Protein AF-0000000077994426 (afdb_homodimer)

Organism: Vombatus ursinus (NCBI:txid29139)

pLDDT: mean 86.27, std 20.19, range [24.89, 98.94]

Sequence (762 aa):
MRLWAPRELLVLLVLPSLGFLFFQQLYSPSQCPGVAEKSSPTHVLILSSWRSGSSFVGQLFSQHPDVFYLMEPAKHVWATLSSGSAGQLQMAVRDLIRSVFLCDMTVFDAYMAQGPRKQSSLFMWDTSRALCSPPVCHLFHREAIVPPADCRILCGKQPFTMVEEACKSYSHVVLKEVRFFNLMTLQPLLTDPSLNLHIIHLVRDPRAVFRSRQNTEQDLMQDSHIVMGNQRNKIKKEDQSYHLMQAICQSQQEIYKAAQLLPDSQRERYLLIRYEDLVQDPLTQTSKLYEFAGLPFPPHLQIWVHNITQGKGMGRSAFDTDSRNAQSVSQAWRWSLPHNQVVQLQKVCKDTMNLMGYLPVLSEKDQRNSSVNLLSTPEIPMRLWAPRELLVLLVLPSLGFLFFQQLYSPSQCPGVAEKSSPTHVLILSSWRSGSSFVGQLFSQHPDVFYLMEPAKHVWATLSSGSAGQLQMAVRDLIRSVFLCDMTVFDAYMAQGPRKQSSLFMWDTSRALCSPPVCHLFHREAIVPPADCRILCGKQPFTMVEEACKSYSHVVLKEVRFFNLMTLQPLLTDPSLNLHIIHLVRDPRAVFRSRQNTEQDLMQDSHIVMGNQRNKIKKEDQSYHLMQAICQSQQEIYKAAQLLPDSQRERYLLIRYEDLVQDPLTQTSKLYEFAGLPFPPHLQIWVHNITQGKGMGRSAFDTDSRNAQSVSQAWRWSLPHNQVVQLQKVCKDTMNLMGYLPVLSEKDQRNSSVNLLSTPEIP

Nearest PDB structures (foldseek):
  4ifb-assembly2_A  TM=5.827E-01  e=1.694E-04  Homo sapiens
  1efh-assembly1_A  TM=5.881E-01  e=1.953E-04  Homo sapiens
  4ifb-assembly3_B  TM=5.799E-01  e=1.862E-04  Homo sapiens
  3f3y-assembly2_D  TM=5.391E-01  e=7.944E-05  Homo sapiens
  3rnl-assembly1_A  TM=4.887E-01  e=2.851E-04  Alicyclobacillus acidocaldarius subsp. acidocaldarius DSM 446

Solvent-accessible surface area (backbone atoms only — not comparable to full-atom values): 42256 Å² total; per-residue (Å²): 138,84,84,80,80,83,72,84,71,70,71,79,69,66,74,69,63,68,64,55,59,63,51,54,65,69,53,47,79,66,71,66,72,66,80,67,71,77,72,78,51,40,30,36,38,40,37,31,47,81,67,33,57,54,67,51,57,44,43,66,45,13,63,36,74,51,26,26,34,44,53,33,71,52,53,38,50,49,68,63,45,55,88,38,35,50,64,49,41,41,52,37,40,45,38,45,52,52,30,50,71,68,39,37,64,71,61,46,63,39,43,44,79,82,73,93,54,39,41,57,72,41,62,64,37,45,63,12,40,38,55,37,7,59,85,48,18,80,87,37,60,60,81,50,84,70,56,40,71,58,29,50,73,74,33,46,77,37,54,34,72,40,52,33,56,37,42,69,72,32,56,25,40,36,38,33,39,52,75,69,61,49,48,74,72,47,45,66,51,63,70,29,87,91,45,48,54,31,38,39,38,45,39,49,61,66,62,35,27,52,49,50,42,70,77,38,44,77,84,40,44,68,60,51,46,22,66,44,40,79,53,50,82,76,45,56,78,87,48,43,64,55,53,50,47,29,54,51,32,50,23,55,41,50,26,51,55,51,48,69,67,41,58,68,84,57,32,73,34,50,42,80,45,47,42,65,58,32,49,73,39,47,68,64,43,49,50,52,52,28,54,75,69,72,41,84,82,54,66,71,55,53,51,49,54,54,50,41,47,68,25,90,38,79,62,86,46,100,79,51,75,58,32,16,38,44,52,56,61,62,50,43,34,41,74,70,50,57,60,69,57,51,54,52,49,49,62,59,28,38,68,34,29,60,76,72,32,44,51,82,70,90,44,63,68,53,42,61,34,83,85,58,78,48,63,52,77,84,69,72,131,136,84,81,78,77,87,65,78,74,71,70,72,73,67,66,67,61,62,59,54,56,58,53,52,62,70,54,47,77,68,70,67,74,68,77,66,70,77,72,79,52,40,31,37,37,41,39,32,47,80,68,33,56,54,68,50,56,45,43,66,45,12,61,36,73,51,27,24,34,46,54,34,71,52,53,38,50,50,68,63,45,54,88,38,35,51,64,50,42,40,53,36,40,44,37,48,51,53,30,49,72,68,39,39,62,70,59,46,64,40,42,46,79,82,74,91,52,39,41,58,74,41,61,64,36,44,64,10,38,39,55,36,8,59,84,50,16,79,87,37,60,60,82,50,83,70,56,40,72,58,27,49,73,75,32,47,78,37,53,36,70,41,51,34,57,36,42,68,72,32,55,25,40,37,39,32,40,52,74,69,60,50,47,75,72,48,46,64,52,63,69,30,86,91,44,49,54,30,38,39,38,46,40,48,60,64,64,35,28,51,51,51,40,68,75,39,45,78,84,40,43,67,61,51,47,22,67,44,40,81,52,50,81,76,44,55,78,89,48,43,64,55,53,51,46,28,54,52,32,49,23,55,41,51,27,52,55,50,46,69,67,41,56,68,82,56,31,72,34,51,44,80,45,48,40,65,58,32,51,72,37,47,68,63,42,49,49,50,51,28,54,75,70,73,41,82,81,53,68,71,56,54,52,49,53,55,51,39,47,68,26,92,36,79,63,84,47,100,78,49,79,55,34,15,37,44,54,58,61,63,50,43,33,43,74,68,50,56,59,68,58,51,54,52,48,49,63,59,28,36,68,35,30,59,74,72,33,43,52,82,70,88,43,62,68,54,41,60,34,84,84,56,80,50,63,53,77,84,70,72,128

Structure (mmCIF, N/CA/C/O backbone):
data_AF-0000000077994426-model_v1
#
loop_
_entity.id
_entity.type
_entity.pdbx_description
1 polymer Sulfotransferase
#
loop_
_atom_site.group_PDB
_atom_site.id
_atom_site.type_symbol
_atom_site.label_atom_id
_atom_site.label_alt_id
_atom_site.label_comp_id
_atom_site.label_asym_id
_atom_site.label_entity_id
_atom_site.label_seq_id
_atom_site.pdbx_PDB_ins_code
_atom_site.Cartn_x
_atom_site.Cartn_y
_atom_site.Cartn_z
_atom_site.occupancy
_atom_site.B_iso_or_equiv
_atom_site.auth_seq_id
_atom_site.auth_comp_id
_atom_site.auth_asym_id
_atom_site.auth_atom_id
_atom_site.pdbx_PDB_model_num
ATOM 1 N N . MET A 1 1 ? 79.438 -55.625 42.531 1 24.89 1 MET A N 1
ATOM 2 C CA . MET A 1 1 ? 78.25 -54.781 42.625 1 24.89 1 MET A CA 1
ATOM 3 C C . MET A 1 1 ? 78.562 -53.375 42.031 1 24.89 1 MET A C 1
ATOM 5 O O . MET A 1 1 ? 79.062 -52.5 42.719 1 24.89 1 MET A O 1
ATOM 9 N N . ARG A 1 2 ? 79 -53.281 40.719 1 26.38 2 ARG A N 1
ATOM 10 C CA . ARG A 1 2 ? 79.75 -52.25 39.969 1 26.38 2 ARG A CA 1
ATOM 11 C C . ARG A 1 2 ? 78.812 -51.062 39.656 1 26.38 2 ARG A C 1
ATOM 13 O O . ARG A 1 2 ? 77.75 -51.25 39.156 1 26.38 2 ARG A O 1
ATOM 20 N N . LEU A 1 3 ? 79 -49.844 40.312 1 26.89 3 LEU A N 1
ATOM 21 C CA . LEU A 1 3 ? 78.375 -48.531 40.469 1 26.89 3 LEU A CA 1
ATOM 22 C C . LEU A 1 3 ? 78.438 -47.719 39.188 1 26.89 3 LEU A C 1
ATOM 24 O O . LEU A 1 3 ? 79.562 -47.312 38.75 1 26.89 3 LEU A O 1
ATOM 28 N N . TRP A 1 4 ? 77.75 -48.125 38 1 26.5 4 TRP A N 1
ATOM 29 C CA . TRP A 1 4 ? 77.875 -47.562 36.656 1 26.5 4 TRP A CA 1
ATOM 30 C C . TRP A 1 4 ? 77.375 -46.094 36.656 1 26.5 4 TRP A C 1
ATOM 32 O O . TRP A 1 4 ? 76.375 -45.781 37.312 1 26.5 4 TRP A O 1
ATOM 42 N N . ALA A 1 5 ? 78.25 -45.031 36.406 1 30.83 5 ALA A N 1
ATOM 43 C CA . ALA A 1 5 ? 78.312 -43.594 36.438 1 30.83 5 ALA A CA 1
ATOM 44 C C . ALA A 1 5 ? 77.25 -42.969 35.469 1 30.83 5 ALA A C 1
ATOM 46 O O . ALA A 1 5 ? 77.125 -43.438 34.344 1 30.83 5 ALA A O 1
ATOM 47 N N . PRO A 1 6 ? 76.188 -42.031 35.938 1 29.69 6 PRO A N 1
ATOM 48 C CA . PRO A 1 6 ? 74.875 -41.5 35.438 1 29.69 6 PRO A CA 1
ATOM 49 C C . PRO A 1 6 ? 75.062 -40.438 34.344 1 29.69 6 PRO A C 1
ATOM 51 O O . PRO A 1 6 ? 74.188 -39.656 34.094 1 29.69 6 PRO A O 1
ATOM 54 N N . ARG A 1 7 ? 76.25 -40.406 33.656 1 28.27 7 ARG A N 1
ATOM 55 C CA . ARG A 1 7 ? 76.625 -39.188 32.906 1 28.27 7 ARG A CA 1
ATOM 56 C C . ARG A 1 7 ? 75.562 -38.875 31.844 1 28.27 7 ARG A C 1
ATOM 58 O O . ARG A 1 7 ? 75.5 -37.719 31.391 1 28.27 7 ARG A O 1
ATOM 65 N N . GLU A 1 8 ? 75.125 -39.844 31.109 1 30.45 8 GLU A N 1
ATOM 66 C CA . GLU A 1 8 ? 74.688 -39.656 29.734 1 30.45 8 GLU A CA 1
ATOM 67 C C . GLU A 1 8 ? 73.375 -38.844 29.672 1 30.45 8 GLU A C 1
ATOM 69 O O . GLU A 1 8 ? 72.75 -38.75 28.609 1 30.45 8 GLU A O 1
ATOM 74 N N . LEU A 1 9 ? 72.75 -38.312 30.812 1 28.12 9 LEU A N 1
ATOM 75 C CA . LEU A 1 9 ? 71.375 -37.906 30.75 1 28.12 9 LEU A CA 1
ATOM 76 C C . LEU A 1 9 ? 71.25 -36.531 30.094 1 28.12 9 LEU A C 1
ATOM 78 O O . LEU A 1 9 ? 70.125 -36 29.953 1 28.12 9 LEU A O 1
ATOM 82 N N . LEU A 1 10 ? 72.312 -35.781 29.844 1 28.94 10 LEU A N 1
ATOM 83 C CA . LEU A 1 10 ? 72.125 -34.344 29.734 1 28.94 10 LEU A CA 1
ATOM 84 C C . LEU A 1 10 ? 71.625 -33.969 28.359 1 28.94 10 LEU A C 1
ATOM 86 O O . LEU A 1 10 ? 71.125 -32.844 28.156 1 28.94 10 LEU A O 1
ATOM 90 N N . VAL A 1 11 ? 71.875 -34.688 27.344 1 30.53 11 VAL A N 1
ATOM 91 C CA . VAL A 1 11 ? 71.875 -34.062 26.016 1 30.53 11 VAL A CA 1
ATOM 92 C C . VAL A 1 11 ? 70.5 -33.688 25.594 1 30.53 11 VAL A C 1
ATOM 94 O O . VAL A 1 11 ? 70.312 -32.844 24.719 1 30.53 11 VAL A O 1
ATOM 97 N N . LEU A 1 12 ? 69.438 -34.406 26.031 1 30.41 12 LEU A N 1
ATOM 98 C CA . LEU A 1 12 ? 68.312 -34.438 25.141 1 30.41 12 LEU A CA 1
ATOM 99 C C . LEU A 1 12 ? 67.5 -33.125 25.25 1 30.41 12 LEU A C 1
ATOM 101 O O . LEU A 1 12 ? 66.438 -33 24.688 1 30.41 12 LEU A O 1
ATOM 105 N N . LEU A 1 13 ? 67.938 -32.156 26.078 1 31.05 13 LEU A N 1
ATOM 106 C CA . LEU A 1 13 ? 67 -31.109 26.422 1 31.05 13 LEU A CA 1
ATOM 107 C C . LEU A 1 13 ? 66.875 -30.078 25.312 1 31.05 13 LEU A C 1
ATOM 109 O O . LEU A 1 13 ? 66.062 -29.172 25.375 1 31.05 13 LEU A O 1
ATOM 113 N N . VAL A 1 14 ? 67.938 -29.922 24.531 1 34.16 14 VAL A N 1
ATOM 114 C CA . VAL A 1 14 ? 68 -28.625 23.891 1 34.16 14 VAL A CA 1
ATOM 115 C C . VAL A 1 14 ? 67 -28.5 22.781 1 34.16 14 VAL A C 1
ATOM 117 O O . VAL A 1 14 ? 66.688 -27.391 22.328 1 34.16 14 VAL A O 1
ATOM 120 N N . LEU A 1 15 ? 66.625 -29.547 22.109 1 34.06 15 LEU A N 1
ATOM 121 C CA . LEU A 1 15 ? 66.25 -29.266 20.734 1 34.06 15 LEU A CA 1
ATOM 122 C C . LEU A 1 15 ? 64.875 -28.609 20.672 1 34.06 15 LEU A C 1
ATOM 124 O O . LEU A 1 15 ? 64.312 -28.406 19.578 1 34.06 15 LEU A O 1
ATOM 128 N N . PRO A 1 16 ? 64.062 -28.438 21.766 1 35.12 16 PRO A N 1
ATOM 129 C CA . PRO A 1 16 ? 62.688 -28.094 21.5 1 35.12 16 PRO A CA 1
ATOM 130 C C . PRO A 1 16 ? 62.531 -26.656 21.016 1 35.12 16 PRO A C 1
ATOM 132 O O . PRO A 1 16 ? 61.406 -26.234 20.656 1 35.12 16 PRO A O 1
ATOM 135 N N . SER A 1 17 ? 63.562 -25.781 21.203 1 38.47 17 SER A N 1
ATOM 136 C CA . SER A 1 17 ? 63.219 -24.375 21.125 1 38.47 17 SER A CA 1
ATOM 137 C C . SER A 1 17 ? 62.969 -23.938 19.688 1 38.47 17 SER A C 1
ATOM 139 O O . SER A 1 17 ? 62.438 -22.844 19.453 1 38.47 17 SER A O 1
ATOM 141 N N . LEU A 1 18 ? 63.656 -24.516 18.766 1 39.88 18 LEU A N 1
ATOM 142 C CA . LEU A 1 18 ? 63.625 -23.922 17.438 1 39.88 18 LEU A CA 1
ATOM 143 C C . LEU A 1 18 ? 62.219 -24.031 16.844 1 39.88 18 LEU A C 1
ATOM 145 O O . LEU A 1 18 ? 61.875 -23.359 15.867 1 39.88 18 LEU A O 1
ATOM 149 N N . GLY A 1 19 ? 61.469 -25.094 17.281 1 36.03 19 GLY A N 1
ATOM 150 C CA . GLY A 1 19 ? 60.219 -25.266 16.562 1 36.03 19 GLY A CA 1
ATOM 151 C C . GLY A 1 19 ? 59.219 -24.156 16.828 1 36.03 19 GLY A C 1
ATOM 152 O O . GLY A 1 19 ? 58.188 -24.078 16.188 1 36.03 19 GLY A O 1
ATOM 153 N N . PHE A 1 20 ? 59.438 -23.453 17.953 1 40.78 20 PHE A N 1
ATOM 154 C CA . PHE A 1 20 ? 58.438 -22.453 18.312 1 40.78 20 PHE A CA 1
ATOM 155 C C . PHE A 1 20 ? 58.469 -21.281 17.344 1 40.78 20 PHE A C 1
ATOM 157 O O . PHE A 1 20 ? 57.438 -20.703 17.047 1 40.78 20 PHE A O 1
ATOM 164 N N . LEU A 1 21 ? 59.719 -20.906 16.969 1 38.94 21 LEU A N 1
ATOM 165 C CA . LEU A 1 21 ? 59.781 -19.672 16.188 1 38.94 21 LEU A CA 1
ATOM 166 C C . LEU A 1 21 ? 59.094 -19.859 14.844 1 38.94 21 LEU A C 1
ATOM 168 O O . LEU A 1 21 ? 58.469 -18.922 14.32 1 38.94 21 LEU A O 1
ATOM 172 N N . PHE A 1 22 ? 59.375 -21.016 14.203 1 39.38 22 PHE A N 1
ATOM 173 C CA . PHE A 1 22 ? 58.75 -21.141 12.898 1 39.38 22 PHE A CA 1
ATOM 174 C C . PHE A 1 22 ? 57.219 -21.141 13.031 1 39.38 22 PHE A C 1
ATOM 176 O O . PHE A 1 22 ? 56.5 -20.906 12.055 1 39.38 22 PHE A O 1
ATOM 183 N N . PHE A 1 23 ? 56.656 -21.609 14.188 1 38 23 PHE A N 1
ATOM 184 C CA . PHE A 1 23 ? 55.219 -21.594 14.281 1 38 23 PHE A CA 1
ATOM 185 C C . PHE A 1 23 ? 54.688 -20.172 14.32 1 38 23 PHE A C 1
ATOM 187 O O . PHE A 1 23 ? 53.531 -19.922 13.969 1 38 23 PHE A O 1
ATOM 194 N N . GLN A 1 24 ? 55.406 -19.219 14.945 1 37.44 24 GLN A N 1
ATOM 195 C CA . GLN A 1 24 ? 54.812 -17.906 15.016 1 37.44 24 GLN A CA 1
ATOM 196 C C . GLN A 1 24 ? 54.625 -17.297 13.625 1 37.44 24 GLN A C 1
ATOM 198 O O . GLN A 1 24 ? 53.75 -16.453 13.414 1 37.44 24 GLN A O 1
ATOM 203 N N . GLN A 1 25 ? 55.719 -17.312 12.828 1 38.41 25 GLN A N 1
ATOM 204 C CA . GLN A 1 25 ? 55.531 -16.641 11.539 1 38.41 25 GLN A CA 1
ATOM 205 C C . GLN A 1 25 ? 54.406 -17.25 10.742 1 38.41 25 GLN A C 1
ATOM 207 O O . GLN A 1 25 ? 53.875 -16.625 9.828 1 38.41 25 GLN A O 1
ATOM 212 N N . LEU A 1 26 ? 54.281 -18.578 10.773 1 36.84 26 LEU A N 1
ATOM 213 C CA . LEU A 1 26 ? 53.188 -19.094 9.938 1 36.84 26 LEU A CA 1
ATOM 214 C C . LEU A 1 26 ? 51.844 -18.625 10.453 1 36.84 26 LEU A C 1
ATOM 216 O O . LEU A 1 26 ? 50.812 -18.875 9.828 1 36.84 26 LEU A O 1
ATOM 220 N N . TYR A 1 27 ? 51.812 -18.328 11.812 1 33.94 27 TYR A N 1
ATOM 221 C CA . TYR A 1 27 ? 50.5 -17.781 12.195 1 33.94 27 TYR A CA 1
ATOM 222 C C . TYR A 1 27 ? 50.344 -16.359 11.703 1 33.94 27 TYR A C 1
ATOM 224 O O . TYR A 1 27 ? 50.594 -15.406 12.438 1 33.94 27 TYR A O 1
ATOM 232 N N . SER A 1 28 ? 51.062 -15.93 10.68 1 34.97 28 SER A N 1
ATOM 233 C CA . SER A 1 28 ? 50.531 -14.633 10.281 1 34.97 28 SER A CA 1
ATOM 234 C C . SER A 1 28 ? 49 -14.648 10.281 1 34.97 28 SER A C 1
ATOM 236 O O . SER A 1 28 ? 48.375 -15.609 9.82 1 34.97 28 SER A O 1
ATOM 238 N N . PRO A 1 29 ? 48.438 -13.844 11.32 1 33.72 29 PRO A N 1
ATOM 239 C CA . PRO A 1 29 ? 46.969 -13.828 11.156 1 33.72 29 PRO A CA 1
ATOM 240 C C . PRO A 1 29 ? 46.531 -13.812 9.695 1 33.72 29 PRO A C 1
ATOM 242 O O . PRO A 1 29 ? 47.094 -13.047 8.891 1 33.72 29 PRO A O 1
ATOM 245 N N . SER A 1 30 ? 46.406 -14.984 9.078 1 33.47 30 SER A N 1
ATOM 246 C CA . SER A 1 30 ? 45.688 -14.961 7.805 1 33.47 30 SER A CA 1
ATOM 247 C C . SER A 1 30 ? 44.719 -13.789 7.742 1 33.47 30 SER A C 1
ATOM 249 O O . SER A 1 30 ? 44.062 -13.445 8.734 1 33.47 30 SER A O 1
ATOM 251 N N . GLN A 1 31 ? 45.094 -12.711 6.91 1 33.81 31 GLN A N 1
ATOM 252 C CA . GLN A 1 31 ? 44.125 -11.68 6.547 1 33.81 31 GLN A CA 1
ATOM 253 C C . GLN A 1 31 ? 42.688 -12.203 6.691 1 33.81 31 GLN A C 1
ATOM 255 O O . GLN A 1 31 ? 42.375 -13.305 6.238 1 33.81 31 GLN A O 1
ATOM 260 N N . CYS A 1 32 ? 42.062 -11.844 7.844 1 33.69 32 CYS A N 1
ATOM 261 C CA . CYS A 1 32 ? 40.625 -12.07 7.906 1 33.69 32 CYS A CA 1
ATOM 262 C C . CYS A 1 32 ? 40 -12.07 6.512 1 33.69 32 CYS A C 1
ATOM 264 O O . CYS A 1 32 ? 40.281 -11.18 5.707 1 33.69 32 CYS A O 1
ATOM 266 N N . PRO A 1 33 ? 39.812 -13.211 5.91 1 34.22 33 PRO A N 1
ATOM 267 C CA . PRO A 1 33 ? 39.094 -13 4.652 1 34.22 33 PRO A CA 1
ATOM 268 C C . PRO A 1 33 ? 38.219 -11.75 4.672 1 34.22 33 PRO A C 1
ATOM 270 O O . PRO A 1 33 ? 37.75 -11.352 5.73 1 34.22 33 PRO A O 1
ATOM 273 N N . GLY A 1 34 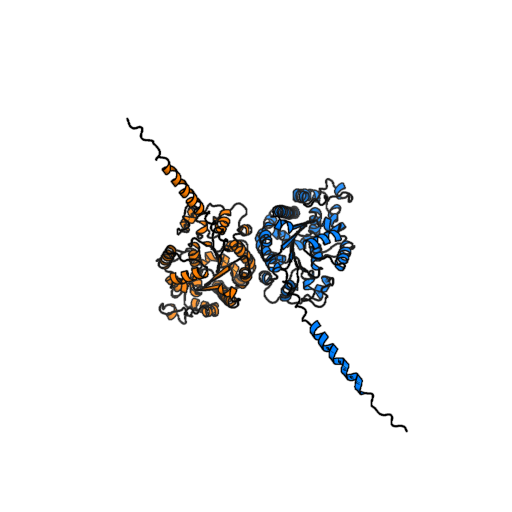? 38.625 -10.711 3.959 1 33.16 34 GLY A N 1
ATOM 274 C CA . GLY A 1 34 ? 37.781 -9.539 3.77 1 33.16 34 GLY A CA 1
ATOM 275 C C . GLY A 1 34 ? 36.312 -9.789 4.094 1 33.16 34 GLY A C 1
ATOM 276 O O . GLY A 1 34 ? 35.844 -10.906 3.932 1 33.16 34 GLY A O 1
ATOM 277 N N . VAL A 1 35 ? 35.812 -9.242 5.156 1 37.12 35 VAL A N 1
ATOM 278 C CA . VAL A 1 35 ? 34.344 -9.195 5.289 1 37.12 35 VAL A CA 1
ATOM 279 C C . VAL A 1 35 ? 33.719 -9.289 3.912 1 37.12 35 VAL A C 1
ATOM 281 O O . VAL A 1 35 ? 33.875 -8.406 3.074 1 37.12 35 VAL A O 1
ATOM 284 N N . ALA A 1 36 ? 33.719 -10.344 3.279 1 37.41 36 ALA A N 1
ATOM 285 C CA . ALA A 1 36 ? 33 -10.516 2.035 1 37.41 36 ALA A CA 1
ATOM 286 C C . ALA A 1 36 ? 31.859 -9.492 1.928 1 37.41 36 ALA A C 1
ATOM 288 O O . ALA A 1 36 ? 31.031 -9.367 2.842 1 37.41 36 ALA A O 1
ATOM 289 N N . GLU A 1 37 ? 31.984 -8.391 1.468 1 44 37 GLU A N 1
ATOM 290 C CA . GLU A 1 37 ? 30.922 -7.449 1.137 1 44 37 GLU A CA 1
ATOM 291 C C . GLU A 1 37 ? 29.578 -8.148 1.043 1 44 37 GLU A C 1
ATOM 293 O O . GLU A 1 37 ? 29.391 -9.055 0.229 1 44 37 GLU A O 1
ATOM 298 N N . LYS A 1 38 ? 29 -8.398 2.041 1 50.25 38 LYS A N 1
ATOM 299 C CA . LYS A 1 38 ? 27.672 -9.008 2.029 1 50.25 38 LYS A CA 1
ATOM 300 C C . LYS A 1 38 ? 26.906 -8.617 0.772 1 50.25 38 LYS A C 1
ATOM 302 O O . LYS A 1 38 ? 26.609 -7.438 0.555 1 50.25 38 LYS A O 1
ATOM 307 N N . SER A 1 39 ? 27.078 -9.25 -0.352 1 66.38 39 SER A N 1
ATOM 308 C CA . SER A 1 39 ? 26.312 -9.031 -1.575 1 66.38 39 SER A CA 1
ATOM 309 C C . SER A 1 39 ? 24.828 -8.883 -1.279 1 66.38 39 SER A C 1
ATOM 311 O O . SER A 1 39 ? 24.312 -9.484 -0.335 1 66.38 39 SER A O 1
ATOM 313 N N . SER A 1 40 ? 24.047 -7.848 -1.69 1 84.62 40 SER A N 1
ATOM 314 C CA . SER A 1 40 ? 22.609 -7.574 -1.562 1 84.62 40 SER A CA 1
ATOM 315 C C . SER A 1 40 ? 21.781 -8.789 -1.959 1 84.62 40 SER A C 1
ATOM 317 O O . SER A 1 40 ? 22.125 -9.508 -2.9 1 84.62 40 SER A O 1
ATOM 319 N N . PRO A 1 41 ? 20.875 -9.195 -1.137 1 94.81 41 PRO A N 1
ATOM 320 C CA . PRO A 1 41 ? 20.031 -10.359 -1.423 1 94.81 41 PRO A CA 1
ATOM 321 C C . PRO A 1 41 ? 19.375 -10.289 -2.803 1 94.81 41 PRO A C 1
ATOM 323 O O . PRO A 1 41 ? 19.156 -9.195 -3.332 1 94.81 41 PRO A O 1
ATOM 326 N N . THR A 1 42 ? 19.219 -11.484 -3.359 1 98.44 42 THR A N 1
ATOM 327 C CA . THR A 1 42 ? 18.422 -11.602 -4.578 1 98.44 42 THR A CA 1
ATOM 328 C C . THR A 1 42 ? 16.953 -11.82 -4.246 1 98.44 42 THR A C 1
ATOM 330 O O . THR A 1 42 ? 16.625 -12.586 -3.34 1 98.44 42 THR A O 1
ATOM 333 N N . HIS A 1 43 ? 16.094 -11.086 -4.91 1 98.88 43 HIS A N 1
ATOM 334 C CA . HIS A 1 43 ? 14.656 -11.203 -4.703 1 98.88 43 HIS A CA 1
ATOM 335 C C . HIS A 1 43 ? 13.977 -11.836 -5.914 1 98.88 43 HIS A C 1
ATOM 337 O O . HIS A 1 43 ? 14.227 -11.438 -7.051 1 98.88 43 HIS A O 1
ATOM 343 N N . VAL A 1 44 ? 13.109 -12.883 -5.684 1 98.94 44 VAL A N 1
ATOM 344 C CA . VAL A 1 44 ? 12.414 -13.555 -6.773 1 98.94 44 VAL A CA 1
ATOM 345 C C . VAL A 1 44 ? 10.914 -13.578 -6.5 1 98.94 44 VAL A C 1
ATOM 347 O O . VAL A 1 44 ? 10.477 -14.016 -5.43 1 98.94 44 VAL A O 1
ATOM 350 N N . LEU A 1 45 ? 10.18 -13.062 -7.414 1 98.94 45 LEU A N 1
ATOM 351 C CA . LEU A 1 45 ? 8.727 -13.164 -7.355 1 98.94 45 LEU A CA 1
ATOM 352 C C . LEU A 1 45 ? 8.219 -14.227 -8.32 1 98.94 45 LEU A C 1
ATOM 354 O O . LEU A 1 45 ? 8.398 -14.109 -9.539 1 98.94 45 LEU A O 1
ATOM 358 N N . ILE A 1 46 ? 7.695 -15.281 -7.762 1 98.88 46 ILE A N 1
ATOM 359 C CA . ILE A 1 46 ? 6.93 -16.219 -8.578 1 98.88 46 ILE A CA 1
ATOM 360 C C . ILE A 1 46 ? 5.516 -15.68 -8.797 1 98.88 46 ILE A C 1
ATOM 362 O O . ILE A 1 46 ? 4.68 -15.742 -7.891 1 98.88 46 ILE A O 1
ATOM 366 N N . LEU A 1 47 ? 5.348 -15.148 -9.945 1 98.81 47 LEU A N 1
ATOM 367 C CA . LEU A 1 47 ? 4.086 -14.531 -10.336 1 98.81 47 LEU A CA 1
ATOM 368 C C . LEU A 1 47 ? 3.229 -15.508 -11.133 1 98.81 47 LEU A C 1
ATOM 370 O O . LEU A 1 47 ? 3.676 -16.047 -12.148 1 98.81 47 LEU A O 1
ATOM 374 N N . SER A 1 48 ? 2.008 -15.734 -10.648 1 98.38 48 SER A N 1
ATOM 375 C CA . SER A 1 48 ? 1.128 -16.688 -11.32 1 98.38 48 SER A CA 1
ATOM 376 C C . SER A 1 48 ? -0.334 -16.422 -10.977 1 98.38 48 SER A C 1
ATOM 378 O O . SER A 1 48 ? -0.699 -15.305 -10.609 1 98.38 48 SER A O 1
ATOM 380 N N . SER A 1 49 ? -1.2 -17.344 -11.352 1 97.12 49 SER A N 1
ATOM 381 C CA . SER A 1 49 ? -2.605 -17.359 -10.961 1 97.12 49 SER A CA 1
ATOM 382 C C . SER A 1 49 ? -2.959 -18.625 -10.195 1 97.12 49 SER A C 1
ATOM 384 O O . SER A 1 49 ? -2.133 -19.531 -10.07 1 97.12 49 SER A O 1
ATOM 386 N N . TRP A 1 50 ? -4.164 -18.656 -9.625 1 96.69 50 TRP A N 1
ATOM 387 C CA . TRP A 1 50 ? -4.605 -19.797 -8.836 1 96.69 50 TRP A CA 1
ATOM 388 C C . TRP A 1 50 ? -4.66 -21.062 -9.695 1 96.69 50 TRP A C 1
ATOM 390 O O . TRP A 1 50 ? -5.055 -21 -10.859 1 96.69 50 TRP A O 1
ATOM 400 N N . ARG A 1 51 ? -4.199 -22.125 -9.031 1 95.06 51 ARG A N 1
ATOM 401 C CA . ARG A 1 51 ? -4.324 -23.469 -9.609 1 95.06 51 ARG A CA 1
ATOM 402 C C . ARG A 1 51 ? -3.471 -23.609 -10.859 1 95.06 51 ARG A C 1
ATOM 404 O O . ARG A 1 51 ? -3.811 -24.359 -11.773 1 95.06 51 ARG A O 1
ATOM 411 N N . SER A 1 52 ? -2.365 -22.938 -10.914 1 96.38 52 SER A N 1
ATOM 412 C CA . SER A 1 52 ? -1.483 -22.969 -12.078 1 96.38 52 SER A CA 1
ATOM 413 C C . SER A 1 52 ? -0.216 -23.766 -11.789 1 96.38 52 SER A C 1
ATOM 415 O O . SER A 1 52 ? 0.717 -23.766 -12.594 1 96.38 52 SER A O 1
ATOM 417 N N . GLY A 1 53 ? -0.145 -24.391 -10.648 1 94.31 53 GLY A N 1
ATOM 418 C CA . GLY A 1 53 ? 1.03 -25.172 -10.297 1 94.31 53 GLY A CA 1
ATOM 419 C C . GLY A 1 53 ? 2.098 -24.359 -9.586 1 94.31 53 GLY A C 1
ATOM 420 O O . GLY A 1 53 ? 3.221 -24.828 -9.398 1 94.31 53 GLY A O 1
ATOM 421 N N . SER A 1 54 ? 1.741 -23.156 -9.172 1 96.19 54 SER A N 1
ATOM 422 C CA . SER A 1 54 ? 2.729 -22.25 -8.578 1 96.19 54 SER A CA 1
ATOM 423 C C . SER A 1 54 ? 3.182 -22.766 -7.211 1 96.19 54 SER A C 1
ATOM 425 O O . SER A 1 54 ? 4.293 -22.469 -6.77 1 96.19 54 SER A O 1
ATOM 427 N N . SER A 1 55 ? 2.34 -23.578 -6.492 1 93.62 55 SER A N 1
ATOM 428 C CA . SER A 1 55 ? 2.764 -24.156 -5.223 1 93.62 55 SER A CA 1
ATOM 429 C C . SER A 1 55 ? 3.939 -25.109 -5.414 1 93.62 55 SER A C 1
ATOM 431 O O . SER A 1 55 ? 4.844 -25.156 -4.574 1 93.62 55 SER A O 1
ATOM 433 N N . PHE A 1 56 ? 3.91 -25.859 -6.492 1 93.44 56 PHE A N 1
ATOM 434 C CA . PHE A 1 56 ? 5.012 -26.75 -6.809 1 93.44 56 PHE A CA 1
ATOM 435 C C . PHE A 1 56 ? 6.293 -25.969 -7.07 1 93.44 56 PHE A C 1
ATOM 437 O O . PHE A 1 56 ? 7.344 -26.281 -6.504 1 93.44 56 PHE A O 1
ATOM 444 N N . VAL A 1 57 ? 6.156 -24.922 -7.926 1 96.88 57 VAL A N 1
ATOM 445 C CA . VAL A 1 57 ? 7.316 -24.094 -8.227 1 96.88 57 VAL A CA 1
ATOM 446 C C . VAL A 1 57 ? 7.832 -23.438 -6.941 1 96.88 57 VAL A C 1
ATOM 448 O O . VAL A 1 57 ? 9.047 -23.328 -6.738 1 96.88 57 VAL A O 1
ATOM 451 N N . GLY A 1 58 ? 6.918 -22.984 -6.102 1 97.5 58 GLY A N 1
ATOM 452 C CA . GLY A 1 58 ? 7.301 -22.453 -4.801 1 97.5 58 GLY A CA 1
ATOM 453 C C . GLY A 1 58 ? 8.133 -23.422 -3.984 1 97.5 58 GLY A C 1
ATOM 454 O O . GLY A 1 58 ? 9.133 -23.031 -3.375 1 97.5 58 GLY A O 1
ATOM 455 N N . GLN A 1 59 ? 7.762 -24.688 -4.012 1 94.44 59 GLN A N 1
ATOM 456 C CA . GLN A 1 59 ? 8.477 -25.688 -3.242 1 94.44 59 GLN A CA 1
ATOM 457 C C . GLN A 1 59 ? 9.867 -25.953 -3.828 1 94.44 59 GLN A C 1
ATOM 459 O O . GLN A 1 59 ? 10.812 -26.219 -3.092 1 94.44 59 GLN A O 1
ATOM 464 N N . LEU A 1 60 ? 9.984 -25.875 -5.164 1 95.56 60 LEU A N 1
ATOM 465 C CA . LEU A 1 60 ? 11.312 -25.984 -5.766 1 95.56 60 LEU A CA 1
ATOM 466 C C . LEU A 1 60 ? 12.281 -25 -5.129 1 95.56 60 LEU A C 1
ATOM 468 O O . LEU A 1 60 ? 13.453 -25.312 -4.914 1 95.56 60 LEU A O 1
ATOM 472 N N . PHE A 1 61 ? 11.75 -23.812 -4.805 1 97.62 61 PHE A N 1
ATOM 473 C CA . PHE A 1 61 ? 12.602 -22.797 -4.223 1 97.62 61 PHE A CA 1
ATOM 474 C C . PHE A 1 61 ? 12.672 -22.938 -2.705 1 97.62 61 PHE A C 1
ATOM 476 O O . PHE A 1 61 ? 13.734 -22.781 -2.107 1 97.62 61 PHE A O 1
ATOM 483 N N . SER A 1 62 ? 11.531 -23.297 -2.1 1 96.31 62 SER A N 1
ATOM 484 C CA . SER A 1 62 ? 11.477 -23.391 -0.645 1 96.31 62 SER A CA 1
ATOM 485 C C . SER A 1 62 ? 12.484 -24.406 -0.115 1 96.31 62 SER A C 1
ATOM 487 O O . SER A 1 62 ? 13.055 -24.203 0.958 1 96.31 62 SER A O 1
ATOM 489 N N . GLN A 1 63 ? 12.734 -25.453 -0.857 1 93.19 63 GLN A N 1
ATOM 490 C CA . GLN A 1 63 ? 13.57 -26.547 -0.382 1 93.19 63 GLN A CA 1
ATOM 491 C C . GLN A 1 63 ? 15.055 -26.219 -0.576 1 93.19 63 GLN A C 1
ATOM 493 O O . GLN A 1 63 ? 15.922 -26.953 -0.087 1 93.19 63 GLN A O 1
ATOM 498 N N . HIS A 1 64 ? 15.367 -25.188 -1.273 1 94.75 64 HIS A N 1
ATOM 499 C CA . HIS A 1 64 ? 16.766 -24.781 -1.433 1 94.75 64 HIS A CA 1
ATOM 500 C C . HIS A 1 64 ? 17.312 -24.188 -0.141 1 94.75 64 HIS A C 1
ATOM 502 O O . HIS A 1 64 ? 16.672 -23.344 0.482 1 94.75 64 HIS A O 1
ATOM 508 N N . PRO A 1 65 ? 18.469 -24.5 0.316 1 93 65 PRO A N 1
ATOM 509 C CA . PRO A 1 65 ? 19 -24.094 1.616 1 93 65 PRO A CA 1
ATOM 510 C C . PRO A 1 65 ? 19.359 -22.609 1.665 1 93 65 PRO A C 1
ATOM 512 O O . PRO A 1 65 ? 19.516 -22.047 2.75 1 93 65 PRO A O 1
ATOM 515 N N . ASP A 1 66 ? 19.391 -21.938 0.54 1 95.31 66 ASP A N 1
ATOM 516 C CA . ASP A 1 66 ? 19.797 -20.531 0.5 1 95.31 66 ASP A CA 1
ATOM 517 C C . ASP A 1 66 ? 18.578 -19.625 0.349 1 95.31 66 ASP A C 1
ATOM 519 O O . ASP A 1 66 ? 18.719 -18.406 0.188 1 95.31 66 ASP A O 1
ATOM 523 N N . VAL A 1 67 ? 17.375 -20.234 0.479 1 97.31 67 VAL A N 1
ATOM 524 C CA . VAL A 1 67 ? 16.203 -19.469 0.098 1 97.31 67 VAL A CA 1
ATOM 525 C C . VAL A 1 67 ? 15.281 -19.297 1.308 1 97.31 67 VAL A C 1
ATOM 527 O O . VAL A 1 67 ? 14.969 -20.266 2.002 1 97.31 67 VAL A O 1
ATOM 530 N N . PHE A 1 68 ? 14.93 -18.062 1.614 1 98 68 PHE A N 1
ATOM 531 C CA . PHE A 1 68 ? 13.758 -17.75 2.416 1 98 68 PHE A CA 1
ATOM 532 C C . PHE A 1 68 ? 12.516 -17.656 1.539 1 98 68 PHE A C 1
ATOM 534 O O . PHE A 1 68 ? 12.43 -16.797 0.657 1 98 68 PHE A O 1
ATOM 541 N N . TYR A 1 69 ? 11.547 -18.484 1.801 1 98.06 69 TYR A N 1
ATOM 542 C CA . TYR A 1 69 ? 10.367 -18.562 0.944 1 98.06 69 TYR A CA 1
ATOM 543 C C . TYR A 1 69 ? 9.094 -18.312 1.74 1 98.06 69 TYR A C 1
ATOM 545 O O . TYR A 1 69 ? 8.953 -18.781 2.871 1 98.06 69 TYR A O 1
ATOM 553 N N . LEU A 1 70 ? 8.156 -17.5 1.159 1 98.69 70 LEU A N 1
ATOM 554 C CA . LEU A 1 70 ? 6.797 -17.406 1.673 1 98.69 70 LEU A CA 1
ATOM 555 C C . LEU A 1 70 ? 5.777 -17.656 0.566 1 98.69 70 LEU A C 1
ATOM 557 O O . LEU A 1 70 ? 5.949 -17.203 -0.562 1 98.69 70 LEU A O 1
ATOM 561 N N . MET A 1 71 ? 4.758 -18.438 0.911 1 97.88 71 MET A N 1
ATOM 562 C CA . MET A 1 71 ? 3.646 -18.688 0 1 97.88 71 MET A CA 1
ATOM 563 C C . MET A 1 71 ? 2.557 -17.641 0.153 1 97.88 71 MET A C 1
ATOM 565 O O . MET A 1 71 ? 1.807 -17.656 1.13 1 97.88 71 MET A O 1
ATOM 569 N N . GLU A 1 72 ? 2.379 -16.781 -0.731 1 98.19 72 GLU A N 1
ATOM 570 C CA . GLU A 1 72 ? 1.288 -15.828 -0.897 1 98.19 72 GLU A CA 1
ATOM 571 C C . GLU A 1 72 ? 1.098 -14.984 0.36 1 98.19 72 GLU A C 1
ATOM 573 O O . GLU A 1 72 ? -0.004 -14.922 0.91 1 98.19 72 GLU A O 1
ATOM 578 N N . PRO A 1 73 ? 2.137 -14.273 0.753 1 98.56 73 PRO A N 1
ATOM 579 C CA . PRO A 1 73 ? 1.955 -13.438 1.939 1 98.56 73 PRO A CA 1
ATOM 580 C C . PRO A 1 73 ? 0.877 -12.375 1.751 1 98.56 73 PRO A C 1
ATOM 582 O O . PRO A 1 73 ? 0.281 -11.914 2.729 1 98.56 73 PRO A O 1
ATOM 585 N N . ALA A 1 74 ? 0.511 -12.031 0.557 1 98.19 74 ALA A N 1
ATOM 586 C CA . ALA A 1 74 ? -0.462 -10.977 0.295 1 98.19 74 ALA A CA 1
ATOM 587 C C . ALA A 1 74 ? -1.884 -11.453 0.568 1 98.19 74 ALA A C 1
ATOM 589 O O . ALA A 1 74 ? -2.828 -10.664 0.558 1 98.19 74 ALA A O 1
ATOM 590 N N . LYS A 1 75 ? -2.055 -12.773 0.813 1 98.06 75 LYS A N 1
ATOM 591 C CA . LYS A 1 75 ? -3.355 -13.281 1.234 1 98.06 75 LYS A CA 1
ATOM 592 C C . LYS A 1 75 ? -3.891 -12.508 2.434 1 98.06 75 LYS A C 1
ATOM 594 O O . LYS A 1 75 ? -5.098 -12.297 2.559 1 98.06 75 LYS A O 1
ATOM 599 N N . HIS A 1 76 ? -3.025 -12.07 3.277 1 98.44 76 HIS A N 1
ATOM 600 C CA . HIS A 1 76 ? -3.412 -11.344 4.484 1 98.44 76 HIS A CA 1
ATOM 601 C C . HIS A 1 76 ? -4.031 -9.992 4.137 1 98.44 76 HIS A C 1
ATOM 603 O O . HIS A 1 76 ? -4.93 -9.523 4.84 1 98.44 76 HIS A O 1
ATOM 609 N N . VAL A 1 77 ? -3.586 -9.328 3.08 1 98.56 77 VAL A N 1
ATOM 610 C CA . VAL A 1 77 ? -4.172 -8.07 2.627 1 98.56 77 VAL A CA 1
ATOM 611 C C . VAL A 1 77 ? -5.602 -8.305 2.146 1 98.56 77 VAL A C 1
ATOM 613 O O . VAL A 1 77 ? -6.531 -7.621 2.576 1 98.56 77 VAL A O 1
ATOM 616 N N . TRP A 1 78 ? -5.762 -9.32 1.262 1 98 78 TRP A N 1
ATOM 617 C CA . TRP A 1 78 ? -7.07 -9.594 0.681 1 98 78 TRP A CA 1
ATOM 618 C C . TRP A 1 78 ? -8.055 -10.047 1.753 1 98 78 TRP A C 1
ATOM 620 O O . TRP A 1 78 ? -9.242 -9.727 1.688 1 98 78 TRP A O 1
ATOM 630 N N . ALA A 1 79 ? -7.598 -10.836 2.732 1 97.12 79 ALA A N 1
ATOM 631 C CA . ALA A 1 79 ? -8.469 -11.305 3.807 1 97.12 79 ALA A CA 1
ATOM 632 C C . ALA A 1 79 ? -8.938 -10.148 4.68 1 97.12 79 ALA A C 1
ATOM 634 O O . ALA A 1 79 ? -10.086 -10.117 5.121 1 97.12 79 ALA A O 1
ATOM 635 N N . THR A 1 80 ? -8.047 -9.219 4.93 1 97.12 80 THR A N 1
ATOM 636 C CA . THR A 1 80 ? -8.336 -8.102 5.816 1 97.12 80 THR A CA 1
ATOM 637 C C . THR A 1 80 ? -9.203 -7.059 5.109 1 97.12 80 THR A C 1
ATOM 639 O O . THR A 1 80 ? -10.141 -6.52 5.699 1 97.12 80 THR A O 1
ATOM 642 N N . LEU A 1 81 ? -8.852 -6.75 3.875 1 97.06 81 LEU A N 1
ATOM 643 C CA . LEU A 1 81 ? -9.555 -5.742 3.096 1 97.06 81 LEU A CA 1
ATOM 644 C C . LEU A 1 81 ? -10.438 -6.391 2.029 1 97.06 81 LEU A C 1
ATOM 646 O O . LEU A 1 81 ? -10.352 -6.035 0.851 1 97.06 81 LEU A O 1
ATOM 650 N N . SER A 1 82 ? -11.352 -7.27 2.393 1 94.12 82 SER A N 1
ATOM 651 C CA . SER A 1 82 ? -12.055 -8.18 1.493 1 94.12 82 SER A CA 1
ATOM 652 C C . SER A 1 82 ? -13.156 -7.453 0.731 1 94.12 82 SER A C 1
ATOM 654 O O . SER A 1 82 ? -13.703 -7.984 -0.24 1 94.12 82 SER A O 1
ATOM 656 N N . SER A 1 83 ? -13.461 -6.234 1.109 1 93.38 83 SER A N 1
ATOM 657 C CA . SER A 1 83 ? -14.492 -5.473 0.415 1 93.38 83 SER A CA 1
ATOM 658 C C . SER A 1 83 ? -13.93 -4.777 -0.819 1 93.38 83 SER A C 1
ATOM 660 O O . SER A 1 83 ? -14.688 -4.293 -1.665 1 93.38 83 SER A O 1
ATOM 662 N N . GLY A 1 84 ? -12.609 -4.703 -0.863 1 94.44 84 GLY A N 1
ATOM 663 C CA . GLY A 1 84 ? -11.984 -4.09 -2.021 1 94.44 84 GLY A CA 1
ATOM 664 C C . GLY A 1 84 ? -11.898 -5.02 -3.217 1 94.44 84 GLY A C 1
ATOM 665 O O . GLY A 1 84 ? -11.906 -6.242 -3.061 1 94.44 84 GLY A O 1
ATOM 666 N N . SER A 1 85 ? -11.859 -4.43 -4.445 1 94.94 85 SER A N 1
ATOM 667 C CA . SER A 1 85 ? -11.609 -5.211 -5.652 1 94.94 85 SER A CA 1
ATOM 668 C C . SER A 1 85 ? -10.125 -5.512 -5.82 1 94.94 85 SER A C 1
ATOM 670 O O . SER A 1 85 ? -9.289 -4.918 -5.137 1 94.94 85 SER A O 1
ATOM 672 N N . ALA A 1 86 ? -9.828 -6.43 -6.711 1 95.81 86 ALA A N 1
ATOM 673 C CA . ALA A 1 86 ? -8.438 -6.773 -6.996 1 95.81 86 ALA A CA 1
ATOM 674 C C . ALA A 1 86 ? -7.641 -5.543 -7.414 1 95.81 86 ALA A C 1
ATOM 676 O O . ALA A 1 86 ? -6.492 -5.367 -6.996 1 95.81 86 ALA A O 1
ATOM 677 N N . GLY A 1 87 ? -8.258 -4.688 -8.25 1 95.31 87 GLY A N 1
ATOM 678 C CA . GLY A 1 87 ? -7.602 -3.473 -8.703 1 95.31 87 GLY A CA 1
ATOM 679 C C . GLY A 1 87 ? -7.344 -2.482 -7.582 1 95.31 87 GLY A C 1
ATOM 680 O O . GLY A 1 87 ? -6.289 -1.849 -7.539 1 95.31 87 GLY A O 1
ATOM 681 N N . GLN A 1 88 ? -8.242 -2.357 -6.668 1 96.69 88 GLN A N 1
ATOM 682 C CA . GLN A 1 88 ? -8.133 -1.413 -5.559 1 96.69 88 GLN A CA 1
ATOM 683 C C . GLN A 1 88 ? -7.066 -1.859 -4.562 1 96.69 88 GLN A C 1
ATOM 685 O O . GLN A 1 88 ? -6.438 -1.028 -3.902 1 96.69 88 GLN A O 1
ATOM 690 N N . LEU A 1 89 ? -6.812 -3.137 -4.477 1 98 89 LEU A N 1
ATOM 691 C CA . LEU A 1 89 ? -5.949 -3.678 -3.436 1 98 89 LEU A CA 1
ATOM 692 C C . LEU A 1 89 ? -4.52 -3.832 -3.941 1 98 89 LEU A C 1
ATOM 694 O O . LEU A 1 89 ? -3.607 -4.125 -3.164 1 98 89 LEU A O 1
ATOM 698 N N . GLN A 1 90 ? -4.246 -3.605 -5.211 1 97.25 90 GLN A N 1
ATOM 699 C CA . GLN A 1 90 ? -2.977 -3.961 -5.832 1 97.25 90 GLN A CA 1
ATOM 700 C C . GLN A 1 90 ? -1.822 -3.182 -5.207 1 97.25 90 GLN A C 1
ATOM 702 O O . GLN A 1 90 ? -0.717 -3.707 -5.062 1 97.25 90 GLN A O 1
ATOM 707 N N . MET A 1 91 ? -2.092 -1.889 -4.766 1 98.12 91 MET A N 1
ATOM 708 C CA . MET A 1 91 ? -1.005 -1.094 -4.203 1 98.12 91 MET A CA 1
ATOM 709 C C . MET A 1 91 ? -0.674 -1.553 -2.785 1 98.12 91 MET A C 1
ATOM 711 O O . MET A 1 91 ? 0.487 -1.521 -2.373 1 98.12 91 MET A O 1
ATOM 715 N N . ALA A 1 92 ? -1.731 -1.925 -2.037 1 98.38 92 ALA A N 1
ATOM 716 C CA . ALA A 1 92 ? -1.487 -2.506 -0.719 1 98.38 92 ALA A CA 1
ATOM 717 C C . ALA A 1 92 ? -0.697 -3.807 -0.832 1 98.38 92 ALA A C 1
ATOM 719 O O . ALA A 1 92 ? 0.217 -4.055 -0.042 1 98.38 92 ALA A O 1
ATOM 720 N N . VAL A 1 93 ? -0.992 -4.621 -1.802 1 98.69 93 VAL A N 1
ATOM 721 C CA . VAL A 1 93 ? -0.283 -5.871 -2.059 1 98.69 93 VAL A CA 1
ATOM 722 C C . VAL A 1 93 ? 1.167 -5.574 -2.434 1 98.69 93 VAL A C 1
ATOM 724 O O . VAL A 1 93 ? 2.09 -6.219 -1.932 1 98.69 93 VAL A O 1
ATOM 727 N N . ARG A 1 94 ? 1.363 -4.609 -3.324 1 98.62 94 ARG A N 1
ATOM 728 C CA . ARG A 1 94 ? 2.705 -4.211 -3.74 1 98.62 94 ARG A CA 1
ATOM 729 C C . ARG A 1 94 ? 3.553 -3.801 -2.541 1 98.62 94 ARG A C 1
ATOM 731 O O . ARG A 1 94 ? 4.723 -4.18 -2.443 1 98.62 94 ARG A O 1
ATOM 738 N N . ASP A 1 95 ? 2.949 -3.014 -1.641 1 98.44 95 ASP A N 1
ATOM 739 C CA . ASP A 1 95 ? 3.67 -2.562 -0.454 1 98.44 95 ASP A CA 1
ATOM 740 C C . ASP A 1 95 ? 4.082 -3.744 0.421 1 98.44 95 ASP A C 1
ATOM 742 O O . ASP A 1 95 ? 5.184 -3.764 0.97 1 98.44 95 ASP A O 1
ATOM 746 N N . LEU A 1 96 ? 3.158 -4.68 0.615 1 98.81 96 LEU A N 1
ATOM 747 C CA . LEU A 1 96 ? 3.457 -5.848 1.434 1 98.81 96 LEU A CA 1
ATOM 748 C C . LEU A 1 96 ? 4.605 -6.652 0.833 1 98.81 96 LEU A C 1
ATOM 750 O O . LEU A 1 96 ? 5.531 -7.047 1.547 1 98.81 96 LEU A O 1
ATOM 754 N N . ILE A 1 97 ? 4.594 -6.848 -0.424 1 98.75 97 ILE A N 1
ATOM 755 C CA . ILE A 1 97 ? 5.625 -7.629 -1.099 1 98.75 97 ILE A CA 1
ATOM 756 C C . ILE A 1 97 ? 6.973 -6.922 -0.982 1 98.75 97 ILE A C 1
ATOM 758 O O . ILE A 1 97 ? 7.988 -7.551 -0.687 1 98.75 97 ILE A O 1
ATOM 762 N N . ARG A 1 98 ? 6.98 -5.605 -1.212 1 98.56 98 ARG A N 1
ATOM 763 C CA . ARG A 1 98 ? 8.211 -4.84 -1.052 1 98.56 98 ARG A CA 1
ATOM 764 C C . ARG A 1 98 ? 8.758 -4.977 0.365 1 98.56 98 ARG A C 1
ATOM 766 O O . ARG A 1 98 ? 9.961 -5.172 0.554 1 98.56 98 ARG A O 1
ATOM 773 N N . SER A 1 99 ? 7.863 -4.848 1.317 1 98.5 99 SER A N 1
ATOM 774 C CA . SER A 1 99 ? 8.266 -4.914 2.717 1 98.5 99 SER A CA 1
ATOM 775 C C . SER A 1 99 ? 8.883 -6.27 3.051 1 98.5 99 SER A C 1
ATOM 777 O O . SER A 1 99 ? 9.93 -6.336 3.701 1 98.5 99 SER A O 1
ATOM 779 N N . VAL A 1 100 ? 8.266 -7.324 2.576 1 98.81 100 VAL A N 1
ATOM 780 C CA . VAL A 1 100 ? 8.773 -8.656 2.873 1 98.81 100 VAL A CA 1
ATOM 781 C C . VAL A 1 100 ? 10.109 -8.875 2.16 1 98.81 100 VAL A C 1
ATOM 783 O O . VAL A 1 100 ? 11.031 -9.461 2.725 1 98.81 100 VAL A O 1
ATOM 786 N N . PHE A 1 101 ? 10.258 -8.414 0.926 1 98.75 101 PHE A N 1
ATOM 787 C CA . PHE A 1 101 ? 11.523 -8.516 0.209 1 98.75 101 PHE A CA 1
ATOM 788 C C . PHE A 1 101 ? 12.641 -7.832 0.985 1 98.75 101 PHE A C 1
ATOM 790 O O . PHE A 1 101 ? 13.789 -8.266 0.937 1 98.75 101 PHE A O 1
ATOM 797 N N . LEU A 1 102 ? 12.273 -6.832 1.735 1 97.88 102 LEU A N 1
ATOM 798 C CA . LEU A 1 102 ? 13.266 -6.102 2.518 1 97.88 102 LEU A CA 1
ATOM 799 C C . LEU A 1 102 ? 13.344 -6.652 3.938 1 97.88 102 LEU A C 1
ATOM 801 O O . LEU A 1 102 ? 13.969 -6.039 4.812 1 97.88 102 LEU A O 1
ATOM 805 N N . CYS A 1 103 ? 12.609 -7.73 4.203 1 98.12 103 CYS A N 1
ATOM 806 C CA . CYS A 1 103 ? 12.578 -8.445 5.473 1 98.12 103 CYS A CA 1
ATOM 807 C C . CYS A 1 103 ? 12 -7.57 6.578 1 98.12 103 CYS A C 1
ATOM 809 O O . CYS A 1 103 ? 12.438 -7.645 7.727 1 98.12 103 CYS A O 1
ATOM 811 N N . ASP A 1 104 ? 11.125 -6.684 6.199 1 97.31 104 ASP A N 1
ATOM 812 C CA . ASP A 1 104 ? 10.352 -5.891 7.152 1 97.31 104 ASP A CA 1
ATOM 813 C C . ASP A 1 104 ? 8.984 -6.523 7.414 1 97.31 104 ASP A C 1
ATOM 815 O O . ASP A 1 104 ? 8.023 -6.242 6.699 1 97.31 104 ASP A O 1
ATOM 819 N N . MET A 1 105 ? 8.867 -7.215 8.516 1 97.31 105 MET A N 1
ATOM 820 C CA . MET A 1 105 ? 7.656 -7.98 8.773 1 97.31 105 MET A CA 1
ATOM 821 C C . MET A 1 105 ? 6.637 -7.148 9.539 1 97.31 105 MET A C 1
ATOM 823 O O . MET A 1 105 ? 5.512 -7.594 9.773 1 97.31 105 MET A O 1
ATOM 827 N N . THR A 1 106 ? 6.996 -5.91 9.844 1 94.69 106 THR A N 1
ATOM 828 C CA . THR A 1 106 ? 6.047 -5.047 10.547 1 94.69 106 THR A CA 1
ATOM 829 C C . THR A 1 106 ? 4.859 -4.715 9.648 1 94.69 106 THR A C 1
ATOM 831 O O . THR A 1 106 ? 3.82 -4.254 10.125 1 94.69 106 THR A O 1
ATOM 834 N N . VAL A 1 107 ? 5.02 -4.977 8.375 1 97.5 107 VAL A N 1
ATOM 835 C CA . VAL A 1 107 ? 3.932 -4.742 7.434 1 97.5 107 VAL A CA 1
ATOM 836 C C . VAL A 1 107 ? 2.711 -5.566 7.84 1 97.5 107 VAL A C 1
ATOM 838 O O . VAL A 1 107 ? 1.571 -5.141 7.637 1 97.5 107 VAL A O 1
ATOM 841 N N . PHE A 1 108 ? 2.883 -6.691 8.445 1 97.81 108 PHE A N 1
ATOM 842 C CA . PHE A 1 108 ? 1.787 -7.594 8.773 1 97.81 108 PHE A CA 1
ATOM 843 C C . PHE A 1 108 ? 0.975 -7.051 9.945 1 97.81 108 PHE A C 1
ATOM 845 O O . PHE A 1 108 ? -0.131 -7.523 10.211 1 97.81 108 PHE A O 1
ATOM 852 N N . ASP A 1 109 ? 1.488 -6.027 10.656 1 95.25 109 ASP A N 1
ATOM 853 C CA . ASP A 1 109 ? 0.742 -5.406 11.75 1 95.25 109 ASP A CA 1
ATOM 854 C C . ASP A 1 109 ? -0.573 -4.812 11.242 1 95.25 109 ASP A C 1
ATOM 856 O O . ASP A 1 109 ? -1.546 -4.723 12 1 95.25 109 ASP A O 1
ATOM 860 N N . ALA A 1 110 ? -0.571 -4.492 10.008 1 96.81 110 ALA A N 1
ATOM 861 C CA . ALA A 1 110 ? -1.771 -3.895 9.43 1 96.81 110 ALA A CA 1
ATOM 862 C C . ALA A 1 110 ? -2.801 -4.965 9.078 1 96.81 110 ALA A C 1
ATOM 864 O O . ALA A 1 110 ? -3.99 -4.668 8.938 1 96.81 110 ALA A O 1
ATOM 865 N N . TYR A 1 111 ? -2.322 -6.191 8.953 1 97.81 111 TYR A N 1
ATOM 866 C CA . TYR A 1 111 ? -3.205 -7.152 8.305 1 97.81 111 TYR A CA 1
ATOM 867 C C . TYR A 1 111 ? -3.385 -8.398 9.164 1 97.81 111 TYR A C 1
ATOM 869 O O . TYR A 1 111 ? -3.945 -9.398 8.703 1 97.81 111 TYR A O 1
ATOM 877 N N . MET A 1 112 ? -2.816 -8.422 10.312 1 96.62 112 MET A N 1
ATOM 878 C CA . MET A 1 112 ? -2.977 -9.516 11.273 1 96.62 112 MET A CA 1
ATOM 879 C C . MET A 1 112 ? -3.482 -8.992 12.617 1 96.62 112 MET A C 1
ATOM 881 O O . MET A 1 112 ? -3.477 -7.785 12.852 1 96.62 112 MET A O 1
ATOM 885 N N . ALA A 1 113 ? -3.945 -9.883 13.43 1 91.62 113 ALA A N 1
ATOM 886 C CA . ALA A 1 113 ? -4.449 -9.516 14.75 1 91.62 113 ALA A CA 1
ATOM 887 C C . ALA A 1 113 ? -3.361 -8.836 15.578 1 91.62 113 ALA A C 1
ATOM 889 O O . ALA A 1 113 ? -2.18 -9.164 15.453 1 91.62 113 ALA A O 1
ATOM 890 N N . GLN A 1 114 ? -3.811 -7.938 16.359 1 87.12 114 GLN A N 1
ATOM 891 C CA . GLN A 1 114 ? -2.877 -7.199 17.203 1 87.12 114 GLN A CA 1
ATOM 892 C C . GLN A 1 114 ? -2.373 -8.062 18.344 1 87.12 114 GLN A C 1
ATOM 894 O O . GLN A 1 114 ? -3.035 -9.031 18.734 1 87.12 114 GLN A O 1
ATOM 899 N N . GLY A 1 115 ? -1.149 -7.703 18.859 1 86.56 115 GLY A N 1
ATOM 900 C CA . GLY A 1 115 ? -0.577 -8.445 19.969 1 86.56 115 GLY A CA 1
ATOM 901 C C . GLY A 1 115 ? 0.473 -9.453 19.531 1 86.56 115 GLY A C 1
ATOM 902 O O . GLY A 1 115 ? 0.916 -9.438 18.375 1 86.56 115 GLY A O 1
ATOM 903 N N . PRO A 1 116 ? 0.915 -10.25 20.484 1 90.06 116 PRO A N 1
ATOM 904 C CA . PRO A 1 116 ? 1.905 -11.281 20.141 1 90.06 116 PRO A CA 1
ATOM 905 C C . PRO A 1 116 ? 1.361 -12.336 19.188 1 90.06 116 PRO A C 1
ATOM 907 O O . PRO A 1 116 ? 0.219 -12.781 19.344 1 90.06 116 PRO A O 1
ATOM 910 N N . ARG A 1 117 ? 2.23 -12.594 18.219 1 94.69 117 ARG A N 1
ATOM 911 C CA . ARG A 1 117 ? 1.841 -13.555 17.188 1 94.69 117 ARG A CA 1
ATOM 912 C C . ARG A 1 117 ? 2.9 -14.641 17.016 1 94.69 117 ARG A C 1
ATOM 914 O O . ARG A 1 117 ? 4.074 -14.422 17.328 1 94.69 117 ARG A O 1
ATOM 921 N N . LYS A 1 118 ? 2.441 -15.719 16.578 1 95.12 118 LYS A N 1
ATOM 922 C CA . LYS A 1 118 ? 3.322 -16.812 16.188 1 95.12 118 LYS A CA 1
ATOM 923 C C . LYS A 1 118 ? 3.621 -16.781 14.695 1 95.12 118 LYS A C 1
ATOM 925 O O . LYS A 1 118 ? 2.885 -16.172 13.922 1 95.12 118 LYS A O 1
ATOM 930 N N . GLN A 1 119 ? 4.734 -17.422 14.344 1 95.31 119 GLN A N 1
ATOM 931 C CA . GLN A 1 119 ? 5.059 -17.5 12.922 1 95.31 119 GLN A CA 1
ATOM 932 C C . GLN A 1 119 ? 3.969 -18.234 12.156 1 95.31 119 GLN A C 1
ATOM 934 O O . GLN A 1 119 ? 3.762 -17.984 10.969 1 95.31 119 GLN A O 1
ATOM 939 N N . SER A 1 120 ? 3.201 -19.094 12.883 1 94.88 120 SER A N 1
ATOM 940 C CA . SER A 1 120 ? 2.148 -19.891 12.273 1 94.88 120 SER A CA 1
ATOM 941 C C . SER A 1 120 ? 0.952 -19.031 11.883 1 94.88 120 SER A C 1
ATOM 943 O O . SER A 1 120 ? 0.003 -19.516 11.266 1 94.88 120 SER A O 1
ATOM 945 N N . SER A 1 121 ? 1.01 -17.734 12.211 1 96 121 SER A N 1
ATOM 946 C CA . SER A 1 121 ? -0.023 -16.812 11.773 1 96 121 SER A CA 1
ATOM 947 C C . SER A 1 121 ? 0.097 -16.516 10.281 1 96 121 SER A C 1
ATOM 949 O O . SER A 1 121 ? -0.84 -16 9.664 1 96 121 SER A O 1
ATOM 951 N N . LEU A 1 122 ? 1.278 -16.828 9.719 1 97.06 122 LEU A N 1
ATOM 952 C CA . LEU A 1 122 ? 1.486 -16.625 8.289 1 97.06 122 LEU A CA 1
ATOM 953 C C . LEU A 1 122 ? 0.747 -17.688 7.48 1 97.06 122 LEU A C 1
ATOM 955 O O . LEU A 1 122 ? 0.754 -18.875 7.848 1 97.06 122 LEU A O 1
ATOM 959 N N . PHE A 1 123 ? 0.053 -17.219 6.531 1 96 123 PHE A N 1
ATOM 960 C CA . PHE A 1 123 ? -0.624 -18.141 5.633 1 96 123 PHE A CA 1
ATOM 961 C C . PHE A 1 123 ? 0.355 -19.172 5.082 1 96 123 PHE A C 1
ATOM 963 O O . PHE A 1 123 ? 1.388 -18.812 4.512 1 96 123 PHE A O 1
ATOM 970 N N . MET A 1 124 ? 0.095 -20.469 5.223 1 95.25 124 MET A N 1
ATOM 971 C CA . MET A 1 124 ? 0.847 -21.594 4.695 1 95.25 124 MET A CA 1
ATOM 972 C C . MET A 1 124 ? 2.312 -21.531 5.113 1 95.25 124 MET A C 1
ATOM 974 O O . MET A 1 124 ? 3.207 -21.797 4.312 1 95.25 124 MET A O 1
ATOM 978 N N . TRP A 1 125 ? 2.518 -21.078 6.352 1 96 125 TRP A N 1
ATOM 979 C CA . TRP A 1 125 ? 3.855 -20.922 6.914 1 96 125 TRP A CA 1
ATOM 980 C C . TRP A 1 125 ? 4.617 -22.25 6.859 1 96 125 TRP A C 1
ATOM 982 O O . TRP A 1 125 ? 5.844 -22.25 6.73 1 96 125 TRP A O 1
ATOM 992 N N . ASP A 1 126 ? 3.986 -23.359 6.922 1 93.88 126 ASP A N 1
ATOM 993 C CA . ASP A 1 126 ? 4.605 -24.672 7.062 1 93.88 126 ASP A CA 1
ATOM 994 C C . ASP A 1 126 ? 5.176 -25.156 5.73 1 93.88 126 ASP A C 1
ATOM 996 O O . ASP A 1 126 ? 5.859 -26.172 5.676 1 93.88 126 ASP A O 1
ATOM 1000 N N . THR A 1 127 ? 4.926 -24.422 4.652 1 93.69 127 THR A N 1
ATOM 1001 C CA . THR A 1 127 ? 5.527 -24.75 3.365 1 93.69 127 THR A CA 1
ATOM 1002 C C . THR A 1 127 ? 6.883 -24.062 3.213 1 93.69 127 THR A C 1
ATOM 1004 O O . THR A 1 127 ? 7.613 -24.328 2.256 1 93.69 127 THR A O 1
ATOM 1007 N N . SER A 1 128 ? 7.207 -23.219 4.137 1 95.31 128 SER A N 1
ATOM 1008 C CA . SER A 1 128 ? 8.5 -22.547 4.141 1 95.31 128 SER A CA 1
ATOM 1009 C C . SER A 1 128 ? 9.531 -23.328 4.93 1 95.31 128 SER A C 1
ATOM 1011 O O . SER A 1 128 ? 9.5 -23.359 6.164 1 95.31 128 SER A O 1
ATOM 1013 N N . ARG A 1 129 ? 10.422 -23.906 4.266 1 93.69 129 ARG A N 1
ATOM 1014 C CA . ARG A 1 129 ? 11.492 -24.625 4.945 1 93.69 129 ARG A CA 1
ATOM 1015 C C . ARG A 1 129 ? 12.25 -23.703 5.891 1 93.69 129 ARG A C 1
ATOM 1017 O O . ARG A 1 129 ? 12.688 -24.125 6.965 1 93.69 129 ARG A O 1
ATOM 1024 N N . ALA A 1 130 ? 12.445 -22.438 5.477 1 94.69 130 ALA A N 1
ATOM 1025 C CA . ALA A 1 130 ? 13.18 -21.453 6.281 1 94.69 130 ALA A CA 1
ATOM 1026 C C . ALA A 1 130 ? 12.531 -21.266 7.648 1 94.69 130 ALA A C 1
ATOM 1028 O O . ALA A 1 130 ? 13.219 -21.016 8.641 1 94.69 130 ALA A O 1
ATOM 1029 N N . LEU A 1 131 ? 11.195 -21.453 7.676 1 95.19 131 LEU A N 1
ATOM 1030 C CA . LEU A 1 131 ? 10.477 -21.281 8.938 1 95.19 131 LEU A CA 1
ATOM 1031 C C . LEU A 1 131 ? 10.406 -22.594 9.703 1 95.19 131 LEU A C 1
ATOM 1033 O O . LEU A 1 131 ? 9.922 -22.625 10.836 1 95.19 131 LEU A O 1
ATOM 1037 N N . CYS A 1 132 ? 10.867 -23.625 9.141 1 93.12 132 CYS A N 1
ATOM 1038 C CA . CYS A 1 132 ? 10.883 -24.938 9.758 1 93.12 132 CYS A CA 1
ATOM 1039 C C . CYS A 1 132 ? 12.305 -25.375 10.086 1 93.12 132 CYS A C 1
ATOM 1041 O O . CYS A 1 132 ? 12.531 -26.531 10.453 1 93.12 132 CYS A O 1
ATOM 1043 N N . SER A 1 133 ? 13.281 -24.578 9.898 1 91.94 133 SER A N 1
ATOM 1044 C CA . SER A 1 133 ? 14.695 -24.859 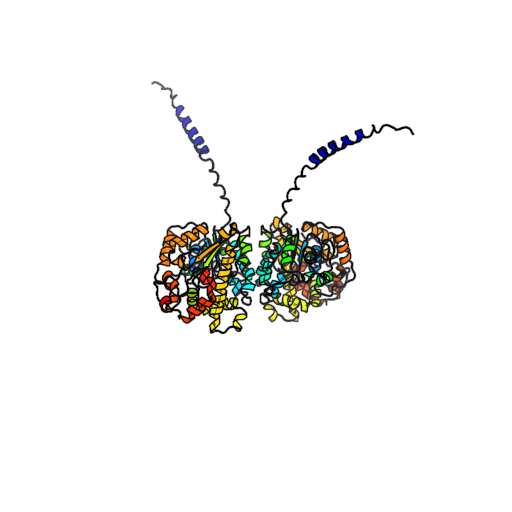10.125 1 91.94 133 SER A CA 1
ATOM 1045 C C . SER A 1 133 ? 15.367 -23.734 10.906 1 91.94 133 SER A C 1
ATOM 1047 O O . SER A 1 133 ? 14.75 -22.688 11.148 1 91.94 133 SER A O 1
ATOM 1049 N N . PRO A 1 134 ? 16.609 -23.953 11.344 1 90 134 PRO A N 1
ATOM 1050 C CA . PRO A 1 134 ? 17.281 -22.859 12.039 1 90 134 PRO A CA 1
ATOM 1051 C C . PRO A 1 134 ? 17.453 -21.625 11.172 1 90 134 PRO A C 1
ATOM 1053 O O . PRO A 1 134 ? 17.688 -21.734 9.969 1 90 134 PRO A O 1
ATOM 1056 N N . PRO A 1 135 ? 17.234 -20.5 11.805 1 91.88 135 PRO A N 1
ATOM 1057 C CA . PRO A 1 135 ? 17.219 -20.188 13.234 1 91.88 135 PRO A CA 1
ATOM 1058 C C . PRO A 1 135 ? 15.82 -20.266 13.836 1 91.88 135 PRO A C 1
ATOM 1060 O O . PRO A 1 135 ? 15.648 -20.031 15.039 1 91.88 135 PRO A O 1
ATOM 1063 N N . VAL A 1 136 ? 14.812 -20.594 13.102 1 93.19 136 VAL A N 1
ATOM 1064 C CA . VAL A 1 136 ? 13.438 -20.562 13.602 1 93.19 136 VAL A CA 1
ATOM 1065 C C . VAL A 1 136 ? 13.141 -21.844 14.391 1 93.19 136 VAL A C 1
ATOM 1067 O O . VAL A 1 136 ? 12.688 -21.781 15.531 1 93.19 136 VAL A O 1
ATOM 1070 N N . CYS A 1 137 ? 13.406 -22.938 13.828 1 91.88 137 CYS A N 1
ATOM 1071 C CA . CYS A 1 137 ? 13.164 -24.25 14.406 1 91.88 137 CYS A CA 1
ATOM 1072 C C . CYS A 1 137 ? 14.422 -25.109 14.344 1 91.88 137 CYS A C 1
ATOM 1074 O O . CYS A 1 137 ? 14.969 -25.344 13.266 1 91.88 137 CYS A O 1
ATOM 1076 N N . HIS A 1 138 ? 14.891 -25.703 15.391 1 89.25 138 HIS A N 1
ATOM 1077 C CA . HIS A 1 138 ? 16.172 -26.391 15.453 1 89.25 138 HIS A CA 1
ATOM 1078 C C . HIS A 1 138 ? 15.984 -27.906 15.398 1 89.25 138 HIS A C 1
ATOM 1080 O O . HIS A 1 138 ? 16.938 -28.656 15.617 1 89.25 138 HIS A O 1
ATOM 1086 N N . LEU A 1 139 ? 14.891 -28.266 15.094 1 86.31 139 LEU A N 1
ATOM 1087 C CA . LEU A 1 139 ? 14.602 -29.703 15.086 1 86.31 139 LEU A CA 1
ATOM 1088 C C . LEU A 1 139 ? 14.977 -30.328 13.75 1 86.31 139 LEU A C 1
ATOM 1090 O O . LEU A 1 139 ? 15.086 -31.547 13.641 1 86.31 139 LEU A O 1
ATOM 1094 N N . PHE A 1 140 ? 15.172 -29.484 12.734 1 80.44 140 PHE A N 1
ATOM 1095 C CA . PHE A 1 140 ? 15.602 -29.953 11.422 1 80.44 140 PHE A CA 1
ATOM 1096 C C . PHE A 1 140 ? 16.891 -29.266 11 1 80.44 140 PHE A C 1
ATOM 1098 O O . PHE A 1 140 ? 17.172 -28.141 11.406 1 80.44 140 PHE A O 1
ATOM 1105 N N . HIS A 1 141 ? 17.688 -30.094 10.219 1 79.06 141 HIS A N 1
ATOM 1106 C CA . HIS A 1 141 ? 18.875 -29.469 9.633 1 79.06 141 HIS A CA 1
ATOM 1107 C C . HIS A 1 141 ? 18.5 -28.578 8.453 1 79.06 141 HIS A C 1
ATOM 1109 O O . HIS A 1 141 ? 17.531 -28.844 7.742 1 79.06 141 HIS A O 1
ATOM 1115 N N . ARG A 1 142 ? 19.25 -27.609 8.195 1 75 142 ARG A N 1
ATOM 1116 C CA . ARG A 1 142 ? 18.984 -26.641 7.145 1 75 142 ARG A CA 1
ATOM 1117 C C . ARG A 1 142 ? 19 -27.297 5.77 1 75 142 ARG A C 1
ATOM 1119 O O . ARG A 1 142 ? 18.281 -26.875 4.867 1 75 142 ARG A O 1
ATOM 1126 N N . GLU A 1 143 ? 19.719 -28.359 5.68 1 77.94 143 GLU A N 1
ATOM 1127 C CA . GLU A 1 143 ? 19.875 -28.984 4.367 1 77.94 143 GLU A CA 1
ATOM 1128 C C . GLU A 1 143 ? 18.844 -30.094 4.172 1 77.94 143 GLU A C 1
ATOM 1130 O O . GLU A 1 143 ? 18.688 -30.625 3.066 1 77.94 143 GLU A O 1
ATOM 1135 N N . ALA A 1 144 ? 18.078 -30.328 5.145 1 78.56 144 ALA A N 1
ATOM 1136 C CA . ALA A 1 144 ? 17.109 -31.422 5.07 1 78.56 144 ALA A CA 1
ATOM 1137 C C . ALA A 1 144 ? 15.852 -31 4.34 1 78.56 144 ALA A C 1
ATOM 1139 O O . ALA A 1 144 ? 15.461 -29.828 4.398 1 78.56 144 ALA A O 1
ATOM 1140 N N . ILE A 1 145 ? 15.367 -31.922 3.566 1 77.5 145 ILE A N 1
ATOM 1141 C CA . ILE A 1 145 ? 14.023 -31.734 3.041 1 77.5 145 ILE A CA 1
ATOM 1142 C C . ILE A 1 145 ? 13 -31.875 4.168 1 77.5 145 ILE A C 1
ATOM 1144 O O . ILE A 1 145 ? 13.008 -32.875 4.898 1 77.5 145 ILE A O 1
ATOM 1148 N N . VAL A 1 146 ? 12.188 -30.906 4.438 1 79.31 146 VAL A N 1
ATOM 1149 C CA . VAL A 1 146 ? 11.25 -30.906 5.555 1 79.31 146 VAL A CA 1
ATOM 1150 C C . VAL A 1 146 ? 9.82 -31.016 5.027 1 79.31 146 VAL A C 1
ATOM 1152 O O . VAL A 1 146 ? 9.336 -30.125 4.332 1 79.31 146 VAL A O 1
ATOM 1155 N N . PRO A 1 147 ? 9.148 -32.094 5.367 1 81 147 PRO A N 1
ATOM 1156 C CA . PRO A 1 147 ? 7.73 -32.156 5.008 1 81 147 PRO A CA 1
ATOM 1157 C C . PRO A 1 147 ? 6.887 -31.141 5.793 1 81 147 PRO A C 1
ATOM 1159 O O . PRO A 1 147 ? 7.098 -30.969 6.996 1 81 147 PRO A O 1
ATOM 1162 N N . PRO A 1 148 ? 5.945 -30.516 5.148 1 86.31 148 PRO A N 1
ATOM 1163 C CA . PRO A 1 148 ? 5.117 -29.516 5.82 1 86.31 148 PRO A CA 1
ATOM 1164 C C . PRO A 1 148 ? 4.395 -30.078 7.047 1 86.31 148 PRO A C 1
ATOM 1166 O O . PRO A 1 148 ? 4.242 -29.375 8.047 1 86.31 148 PRO A O 1
ATOM 1169 N N . ALA A 1 149 ? 3.986 -31.281 6.969 1 85.81 149 ALA A N 1
ATOM 1170 C CA . ALA A 1 149 ? 3.26 -31.891 8.078 1 85.81 149 ALA A CA 1
ATOM 1171 C C . ALA A 1 149 ? 4.133 -31.969 9.328 1 85.81 149 ALA A C 1
ATOM 1173 O O . ALA A 1 149 ? 3.666 -31.688 10.438 1 85.81 149 ALA A O 1
ATOM 1174 N N . ASP A 1 150 ? 5.391 -32.312 9.188 1 86.12 150 ASP A N 1
ATOM 1175 C CA . ASP A 1 150 ? 6.328 -32.375 10.297 1 86.12 150 ASP A CA 1
ATOM 1176 C C . ASP A 1 150 ? 6.625 -31 10.859 1 86.12 150 ASP A C 1
ATOM 1178 O O . ASP A 1 150 ? 6.695 -30.812 12.078 1 86.12 150 ASP A O 1
ATOM 1182 N N . CYS A 1 151 ? 6.77 -30.141 9.992 1 89.62 151 CYS A N 1
ATOM 1183 C CA . CYS A 1 151 ? 7.02 -28.766 10.398 1 89.62 151 CYS A CA 1
ATOM 1184 C C . CYS A 1 151 ? 5.879 -28.234 11.25 1 89.62 151 CYS A C 1
ATOM 1186 O O . CYS A 1 151 ? 6.113 -27.609 12.289 1 89.62 151 CYS A O 1
ATOM 1188 N N . ARG A 1 152 ? 4.668 -28.484 10.875 1 91.12 152 ARG A N 1
ATOM 1189 C CA . ARG A 1 152 ? 3.477 -28 11.562 1 91.12 152 ARG A CA 1
ATOM 1190 C C . ARG A 1 152 ? 3.426 -28.5 13 1 91.12 152 ARG A C 1
ATOM 1192 O O . ARG A 1 152 ? 3.068 -27.75 13.906 1 91.12 152 ARG A O 1
ATOM 1199 N N . ILE A 1 153 ? 3.854 -29.672 13.148 1 88.94 153 ILE A N 1
ATOM 1200 C CA . ILE A 1 153 ? 3.756 -30.328 14.453 1 88.94 153 ILE A CA 1
ATOM 1201 C C . ILE A 1 153 ? 4.895 -29.844 15.352 1 88.94 153 ILE A C 1
ATOM 1203 O O . ILE A 1 153 ? 4.688 -29.562 16.531 1 88.94 153 ILE A O 1
ATOM 1207 N N . LEU A 1 154 ? 6.004 -29.609 14.805 1 88.44 154 LEU A N 1
ATOM 1208 C CA . LEU A 1 154 ? 7.199 -29.453 15.625 1 88.44 154 LEU A CA 1
ATOM 1209 C C . LEU A 1 154 ? 7.59 -27.984 15.758 1 88.44 154 LEU A C 1
ATOM 1211 O O . LEU A 1 154 ? 8.25 -27.609 16.719 1 88.44 154 LEU A O 1
ATOM 1215 N N . CYS A 1 155 ? 7.172 -27.125 14.828 1 91 155 CYS A N 1
ATOM 1216 C CA . CYS A 1 155 ? 7.762 -25.781 14.766 1 91 155 CYS A CA 1
ATOM 1217 C C . CYS A 1 155 ? 6.684 -24.703 14.844 1 91 155 CYS A C 1
ATOM 1219 O O . CYS A 1 155 ? 6.984 -23.516 14.75 1 91 155 CYS A O 1
ATOM 1221 N N . GLY A 1 156 ? 5.488 -24.969 15.078 1 90 156 GLY A N 1
ATOM 1222 C CA . GLY A 1 156 ? 4.387 -24.031 14.891 1 90 156 GLY A CA 1
ATOM 1223 C C . GLY A 1 156 ? 4.238 -23.047 16.031 1 90 156 GLY A C 1
ATOM 1224 O O . GLY A 1 156 ? 3.4 -22.141 15.977 1 90 156 GLY A O 1
ATOM 1225 N N . LYS A 1 157 ? 5.133 -23.047 17.047 1 91.44 157 LYS A N 1
ATOM 1226 C CA . LYS A 1 157 ? 4.914 -22.234 18.25 1 91.44 157 LYS A CA 1
ATOM 1227 C C . LYS A 1 157 ? 5.969 -21.141 18.359 1 91.44 157 LYS A C 1
ATOM 1229 O O . LYS A 1 157 ? 5.992 -20.406 19.344 1 91.44 157 LYS A O 1
ATOM 1234 N N . GLN A 1 158 ? 6.758 -21.016 17.344 1 93.38 158 GLN A N 1
ATOM 1235 C CA . GLN A 1 158 ? 7.82 -20.016 17.406 1 93.38 158 GLN A CA 1
ATOM 1236 C C . GLN A 1 158 ? 7.258 -18.609 17.234 1 93.38 158 GLN A C 1
ATOM 1238 O O . GLN A 1 158 ? 6.254 -18.406 16.547 1 93.38 158 GLN A O 1
ATOM 1243 N N . PRO A 1 159 ? 7.863 -17.656 17.938 1 95.19 159 PRO A N 1
ATOM 1244 C CA . PRO A 1 159 ? 7.367 -16.281 17.844 1 95.19 159 PRO A CA 1
ATOM 1245 C C . PRO A 1 159 ? 7.484 -15.695 16.438 1 95.19 159 PRO A C 1
ATOM 1247 O O . PRO A 1 159 ? 8.406 -16.047 15.703 1 95.19 159 PRO A O 1
ATOM 1250 N N . PHE A 1 160 ? 6.609 -14.797 16.094 1 96.69 160 PHE A N 1
ATOM 1251 C CA . PHE A 1 160 ? 6.547 -14.164 14.773 1 96.69 160 PHE A CA 1
ATOM 1252 C C . PHE A 1 160 ? 7.82 -13.375 14.492 1 96.69 160 PHE A C 1
ATOM 1254 O O . PHE A 1 160 ? 8.219 -13.219 13.336 1 96.69 160 PHE A O 1
ATOM 1261 N N . THR A 1 161 ? 8.508 -12.891 15.5 1 95.06 161 THR A N 1
ATOM 1262 C CA . THR A 1 161 ? 9.727 -12.102 15.344 1 95.06 161 THR A CA 1
ATOM 1263 C C . THR A 1 161 ? 10.82 -12.922 14.672 1 95.06 161 THR A C 1
ATOM 1265 O O . THR A 1 161 ? 11.719 -12.367 14.039 1 95.06 161 THR A O 1
ATOM 1268 N N . MET A 1 162 ? 10.695 -14.227 14.734 1 95.88 162 MET A N 1
ATOM 1269 C CA . MET A 1 162 ? 11.703 -15.102 14.148 1 95.88 162 MET A CA 1
ATOM 1270 C C . MET A 1 162 ? 11.625 -15.094 12.625 1 95.88 162 MET A C 1
ATOM 1272 O O . MET A 1 162 ? 12.594 -15.438 11.945 1 95.88 162 MET A O 1
ATOM 1276 N N . VAL A 1 163 ? 10.508 -14.711 12.094 1 97.69 163 VAL A N 1
ATOM 1277 C CA . VAL A 1 163 ? 10.344 -14.672 10.641 1 97.69 163 VAL A CA 1
ATOM 1278 C C . VAL A 1 163 ? 11.312 -13.648 10.047 1 97.69 163 VAL A C 1
ATOM 1280 O O . VAL A 1 163 ? 11.992 -13.93 9.055 1 97.69 163 VAL A O 1
ATOM 1283 N N . GLU A 1 164 ? 11.312 -12.484 10.625 1 97.38 164 GLU A N 1
ATOM 1284 C CA . GLU A 1 164 ? 12.203 -11.43 10.164 1 97.38 164 GLU A CA 1
ATOM 1285 C C . GLU A 1 164 ? 13.672 -11.852 10.281 1 97.38 164 GLU A C 1
ATOM 1287 O O . GLU A 1 164 ? 14.461 -11.625 9.367 1 97.38 164 GLU A O 1
ATOM 1292 N N . GLU A 1 165 ? 14.016 -12.438 11.383 1 96.12 165 GLU A N 1
ATOM 1293 C CA . GLU A 1 165 ? 15.375 -12.906 11.602 1 96.12 165 GLU A CA 1
ATOM 1294 C C . GLU A 1 165 ? 15.781 -13.945 10.555 1 96.12 165 GLU A C 1
ATOM 1296 O O . GLU A 1 165 ? 16.875 -13.883 10.008 1 96.12 165 GLU A O 1
ATOM 1301 N N . ALA A 1 166 ? 14.898 -14.844 10.352 1 96.56 166 ALA A N 1
ATOM 1302 C CA . ALA A 1 166 ? 15.156 -15.859 9.336 1 96.56 166 ALA A CA 1
ATOM 1303 C C . ALA A 1 166 ? 15.328 -15.234 7.957 1 96.56 166 ALA A C 1
ATOM 1305 O O . ALA A 1 166 ? 16.266 -15.57 7.227 1 96.56 166 ALA A O 1
ATOM 1306 N N . CYS A 1 167 ? 14.453 -14.352 7.609 1 98.06 167 CYS A N 1
ATOM 1307 C CA . CYS A 1 167 ? 14.484 -13.695 6.309 1 98.06 167 CYS A CA 1
ATOM 1308 C C . CYS A 1 167 ? 15.844 -13.047 6.059 1 98.06 167 CYS A C 1
ATOM 1310 O O . CYS A 1 167 ? 16.391 -13.148 4.961 1 98.06 167 CYS A O 1
ATOM 1312 N N . LYS A 1 168 ? 16.438 -12.461 7.055 1 97.31 168 LYS A N 1
ATOM 1313 C CA . LYS A 1 168 ? 17.688 -11.711 6.941 1 97.31 168 LYS A CA 1
ATOM 1314 C C . LYS A 1 168 ? 18.875 -12.656 6.84 1 97.31 168 LYS A C 1
ATOM 1316 O O . LYS A 1 168 ? 19.984 -12.234 6.473 1 97.31 168 LYS A O 1
ATOM 1321 N N . SER A 1 169 ? 18.656 -13.875 7.109 1 95.44 169 SER A N 1
ATOM 1322 C CA . SER A 1 169 ? 19.766 -14.82 7.18 1 95.44 169 SER A CA 1
ATOM 1323 C C . SER A 1 169 ? 19.953 -15.562 5.859 1 95.44 169 SER A C 1
ATOM 1325 O O . SER A 1 169 ? 20.844 -16.391 5.73 1 95.44 169 SER A O 1
ATOM 1327 N N . TYR A 1 170 ? 19.203 -15.258 4.855 1 95.94 170 TYR A N 1
ATOM 1328 C CA . TYR A 1 170 ? 19.281 -15.969 3.584 1 95.94 170 TYR A CA 1
ATOM 1329 C C . TYR A 1 170 ? 19.703 -15.039 2.461 1 95.94 170 TYR A C 1
ATOM 1331 O O . TYR A 1 170 ? 19.469 -13.828 2.516 1 95.94 170 TYR A O 1
ATOM 1339 N N . SER A 1 171 ? 20.328 -15.594 1.448 1 97.25 171 SER A N 1
ATOM 1340 C CA . SER A 1 171 ? 20.828 -14.82 0.315 1 97.25 171 SER A CA 1
ATOM 1341 C C . SER A 1 171 ? 19.703 -14.523 -0.683 1 97.25 171 SER A C 1
ATOM 1343 O O . SER A 1 171 ? 19.812 -13.594 -1.482 1 97.25 171 SER A O 1
ATOM 1345 N N . HIS A 1 172 ? 18.672 -15.414 -0.648 1 98.5 172 HIS A N 1
ATOM 1346 C CA . HIS A 1 172 ? 17.547 -15.25 -1.562 1 98.5 172 HIS A CA 1
ATOM 1347 C C . HIS A 1 172 ? 16.219 -15.164 -0.802 1 98.5 172 HIS A C 1
ATOM 1349 O O . HIS A 1 172 ? 16 -15.914 0.152 1 98.5 172 HIS A O 1
ATOM 1355 N N . VAL A 1 173 ? 15.438 -14.18 -1.141 1 98.88 173 VAL A N 1
ATOM 1356 C CA . VAL A 1 173 ? 14.055 -14.094 -0.681 1 98.88 173 VAL A CA 1
ATOM 1357 C C . VAL A 1 173 ? 13.109 -14.352 -1.849 1 98.88 173 VAL A C 1
ATOM 1359 O O . VAL A 1 173 ? 13.109 -13.609 -2.832 1 98.88 173 VAL A O 1
ATOM 1362 N N . VAL A 1 174 ? 12.297 -15.422 -1.765 1 98.94 174 VAL A N 1
ATOM 1363 C CA . VAL A 1 174 ? 11.391 -15.82 -2.836 1 98.94 174 VAL A CA 1
ATOM 1364 C C . VAL A 1 174 ? 9.945 -15.773 -2.34 1 98.94 174 VAL A C 1
ATOM 1366 O O . VAL A 1 174 ? 9.617 -16.375 -1.312 1 98.94 174 VAL A O 1
ATOM 1369 N N . LEU A 1 175 ? 9.156 -15.047 -3.012 1 98.88 175 LEU A N 1
ATOM 1370 C CA . LEU A 1 175 ? 7.738 -14.961 -2.697 1 98.88 175 LEU A CA 1
ATOM 1371 C C . LEU A 1 175 ? 6.891 -15.445 -3.869 1 98.88 175 LEU A C 1
ATOM 1373 O O . LEU A 1 175 ? 7.207 -15.172 -5.027 1 98.88 175 LEU A O 1
ATOM 1377 N N . LYS A 1 176 ? 5.93 -16.156 -3.578 1 98.69 176 LYS A N 1
ATOM 1378 C CA . LYS A 1 176 ? 4.953 -16.578 -4.582 1 98.69 176 LYS A CA 1
ATOM 1379 C C . LYS A 1 176 ? 3.645 -15.805 -4.426 1 98.69 176 LYS A C 1
ATOM 1381 O O . LYS A 1 176 ? 3.084 -15.742 -3.328 1 98.69 176 LYS A O 1
ATOM 1386 N N . GLU A 1 177 ? 3.223 -15.242 -5.496 1 98.5 177 GLU A N 1
ATOM 1387 C CA . GLU A 1 177 ? 1.997 -14.453 -5.43 1 98.5 177 GLU A CA 1
ATOM 1388 C C . GLU A 1 177 ? 1.097 -14.727 -6.629 1 98.5 177 GLU A C 1
ATOM 1390 O O . GLU A 1 177 ? 1.583 -14.906 -7.75 1 98.5 177 GLU A O 1
ATOM 1395 N N . VAL A 1 178 ? -0.224 -14.727 -6.379 1 98.06 178 VAL A N 1
ATOM 1396 C CA . VAL A 1 178 ? -1.212 -14.953 -7.43 1 98.06 178 VAL A CA 1
ATOM 1397 C C . VAL A 1 178 ? -2.158 -13.758 -7.516 1 98.06 178 VAL A C 1
ATOM 1399 O O . VAL A 1 178 ? -3.107 -13.758 -8.305 1 98.06 178 VAL A O 1
ATOM 1402 N N . ARG A 1 179 ? -1.819 -12.648 -6.828 1 97.88 179 ARG A N 1
ATOM 1403 C CA . ARG A 1 179 ? -2.811 -11.594 -6.656 1 97.88 179 ARG A CA 1
ATOM 1404 C C . ARG A 1 179 ? -2.398 -10.328 -7.402 1 97.88 179 ARG A C 1
ATOM 1406 O O . ARG A 1 179 ? -2.953 -9.25 -7.168 1 97.88 179 ARG A O 1
ATOM 1413 N N . PHE A 1 180 ? -1.377 -10.391 -8.242 1 97.38 180 PHE A N 1
ATOM 1414 C CA . PHE A 1 180 ? -1.042 -9.312 -9.172 1 97.38 180 PHE A CA 1
ATOM 1415 C C . PHE A 1 180 ? -1.664 -9.562 -10.539 1 97.38 180 PHE A C 1
ATOM 1417 O O . PHE A 1 180 ? -1.451 -10.617 -11.141 1 97.38 180 PHE A O 1
ATOM 1424 N N . PHE A 1 181 ? -2.393 -8.602 -11.062 1 95.62 181 PHE A N 1
ATOM 1425 C CA . PHE A 1 181 ? -3.074 -8.766 -12.344 1 95.62 181 PHE A CA 1
ATOM 1426 C C . PHE A 1 181 ? -2.449 -7.879 -13.406 1 95.62 181 PHE A C 1
ATOM 1428 O O . PHE A 1 181 ? -2.824 -7.953 -14.578 1 95.62 181 PHE A O 1
ATOM 1435 N N . ASN A 1 182 ? -1.535 -7.043 -13.008 1 93.94 182 ASN A N 1
ATOM 1436 C CA . ASN A 1 182 ? -0.88 -6.102 -13.906 1 93.94 182 ASN A CA 1
ATOM 1437 C C . ASN A 1 182 ? 0.599 -5.938 -13.57 1 93.94 182 ASN A C 1
ATOM 1439 O O . ASN A 1 182 ? 0.951 -5.684 -12.422 1 93.94 182 ASN A O 1
ATOM 1443 N N . LEU A 1 183 ? 1.405 -6.066 -14.594 1 94.38 183 LEU A N 1
ATOM 1444 C CA . LEU A 1 183 ? 2.844 -5.961 -14.375 1 94.38 183 LEU A CA 1
ATOM 1445 C C . LEU A 1 183 ? 3.23 -4.535 -13.992 1 94.38 183 LEU A C 1
ATOM 1447 O O . LEU A 1 183 ? 4.219 -4.328 -13.281 1 94.38 183 LEU A O 1
ATOM 1451 N N . MET A 1 184 ? 2.486 -3.561 -14.453 1 92.44 184 MET A N 1
ATOM 1452 C CA . MET A 1 184 ? 2.809 -2.162 -14.188 1 92.44 184 MET A CA 1
ATOM 1453 C C . MET A 1 184 ? 2.807 -1.882 -12.688 1 92.44 184 MET A C 1
ATOM 1455 O O . MET A 1 184 ? 3.512 -0.987 -12.219 1 92.44 184 MET A O 1
ATOM 1459 N N . THR A 1 185 ? 2.039 -2.633 -11.992 1 95.12 185 THR A N 1
ATOM 1460 C CA . THR A 1 185 ? 2.006 -2.514 -10.539 1 95.12 185 THR A CA 1
ATOM 1461 C C . THR A 1 185 ? 3.361 -2.871 -9.938 1 95.12 185 THR A C 1
ATOM 1463 O O . THR A 1 185 ? 3.734 -2.354 -8.883 1 95.12 185 THR A O 1
ATOM 1466 N N . LEU A 1 186 ? 4.121 -3.697 -10.617 1 96.69 186 LEU A N 1
ATOM 1467 C CA . LEU A 1 186 ? 5.379 -4.219 -10.102 1 96.69 186 LEU A CA 1
ATOM 1468 C C . LEU A 1 186 ? 6.562 -3.42 -10.633 1 96.69 186 LEU A C 1
ATOM 1470 O O . LEU A 1 186 ? 7.68 -3.537 -10.125 1 96.69 186 LEU A O 1
ATOM 1474 N N . GLN A 1 187 ? 6.352 -2.576 -11.586 1 94.25 187 GLN A N 1
ATOM 1475 C CA . GLN A 1 187 ? 7.441 -1.854 -12.242 1 94.25 187 GLN A CA 1
ATOM 1476 C C . GLN A 1 187 ? 8.234 -1.032 -11.234 1 94.25 187 GLN A C 1
ATOM 1478 O O . GLN A 1 187 ? 9.469 -1.024 -11.266 1 94.25 187 GLN A O 1
ATOM 1483 N N . PRO A 1 188 ? 7.57 -0.373 -10.258 1 94.44 188 PRO A N 1
ATOM 1484 C CA . PRO A 1 188 ? 8.344 0.373 -9.266 1 94.44 188 PRO A CA 1
ATOM 1485 C C . PRO A 1 188 ? 9.266 -0.523 -8.438 1 94.44 188 PRO A C 1
ATOM 1487 O O . PRO A 1 188 ? 10.297 -0.067 -7.949 1 94.44 188 PRO A O 1
ATOM 1490 N N . LEU A 1 189 ? 8.883 -1.769 -8.289 1 97.19 189 LEU A N 1
ATOM 1491 C CA . LEU A 1 189 ? 9.75 -2.689 -7.566 1 97.19 189 LEU A CA 1
ATOM 1492 C C . LEU A 1 189 ? 10.938 -3.109 -8.422 1 97.19 189 LEU A C 1
ATOM 1494 O O . LEU A 1 189 ? 12.031 -3.354 -7.906 1 97.19 189 LEU A O 1
ATOM 1498 N N . LEU A 1 190 ? 10.75 -3.186 -9.711 1 96.62 190 LEU A N 1
ATOM 1499 C CA . LEU A 1 190 ? 11.82 -3.541 -10.633 1 96.62 190 LEU A CA 1
ATOM 1500 C C . LEU A 1 190 ? 12.883 -2.449 -10.68 1 96.62 190 LEU A C 1
ATOM 1502 O O . LEU A 1 190 ? 14.055 -2.729 -10.93 1 96.62 190 LEU A O 1
ATOM 1506 N N . THR A 1 191 ? 12.477 -1.22 -10.391 1 94.75 191 THR A N 1
ATOM 1507 C CA . THR A 1 191 ? 13.414 -0.104 -10.477 1 94.75 191 THR A CA 1
ATOM 1508 C C . THR A 1 191 ? 13.844 0.355 -9.086 1 94.75 191 THR A C 1
ATOM 1510 O O . THR A 1 191 ? 14.547 1.354 -8.953 1 94.75 191 THR A O 1
ATOM 1513 N N . ASP A 1 192 ? 13.359 -0.271 -8.102 1 95.88 192 ASP A N 1
ATOM 1514 C CA . ASP A 1 192 ? 13.727 0.042 -6.723 1 95.88 192 ASP A CA 1
ATOM 1515 C C . ASP A 1 192 ? 15.188 -0.311 -6.449 1 95.88 192 ASP A C 1
ATOM 1517 O O . ASP A 1 192 ? 15.578 -1.478 -6.531 1 95.88 192 ASP A O 1
ATOM 1521 N N . PRO A 1 193 ? 15.984 0.604 -6.078 1 95.31 193 PRO A N 1
ATOM 1522 C CA . PRO A 1 193 ? 17.406 0.321 -5.871 1 95.31 193 PRO A CA 1
ATOM 1523 C C . PRO A 1 193 ? 17.656 -0.58 -4.664 1 95.31 193 PRO A C 1
ATOM 1525 O O . PRO A 1 193 ? 18.734 -1.152 -4.531 1 95.31 193 PRO A O 1
ATOM 1528 N N . SER A 1 194 ? 16.672 -0.68 -3.842 1 96.12 194 SER A N 1
ATOM 1529 C CA . SER A 1 194 ? 16.844 -1.527 -2.666 1 96.12 194 SER A CA 1
ATOM 1530 C C . SER A 1 194 ? 16.594 -2.994 -3 1 96.12 194 SER A C 1
ATOM 1532 O O . SER A 1 194 ? 16.828 -3.875 -2.17 1 96.12 194 SER A O 1
ATOM 1534 N N . LEU A 1 195 ? 16.203 -3.236 -4.25 1 97.44 195 LEU A N 1
ATOM 1535 C CA . LEU A 1 195 ? 15.797 -4.59 -4.613 1 97.44 195 LEU A CA 1
ATOM 1536 C C . LEU A 1 195 ? 16.578 -5.078 -5.836 1 97.44 195 LEU A C 1
ATOM 1538 O O . LEU A 1 195 ? 16.875 -4.293 -6.738 1 97.44 195 LEU A O 1
ATOM 1542 N N . ASN A 1 196 ? 16.938 -6.27 -5.801 1 97.94 196 ASN A N 1
ATOM 1543 C CA . ASN A 1 196 ? 17.375 -7.031 -6.969 1 97.94 196 ASN A CA 1
ATOM 1544 C C . ASN A 1 196 ? 16.312 -8.039 -7.398 1 97.94 196 ASN A C 1
ATOM 1546 O O . ASN A 1 196 ? 16.5 -9.25 -7.242 1 97.94 196 ASN A O 1
ATOM 1550 N N . LEU A 1 197 ? 15.266 -7.551 -8.047 1 98.44 197 LEU A N 1
ATOM 1551 C CA . LEU A 1 197 ? 14.039 -8.32 -8.242 1 98.44 197 LEU A CA 1
ATOM 1552 C C . LEU A 1 197 ? 14.078 -9.055 -9.578 1 98.44 197 LEU A C 1
ATOM 1554 O O . LEU A 1 197 ? 14.383 -8.469 -10.617 1 98.44 197 LEU A O 1
ATOM 1558 N N . HIS A 1 198 ? 13.82 -10.336 -9.531 1 98.69 198 HIS A N 1
ATOM 1559 C CA . HIS A 1 198 ? 13.562 -11.195 -10.68 1 98.69 198 HIS A CA 1
ATOM 1560 C C . HIS A 1 198 ? 12.141 -11.75 -10.648 1 98.69 198 HIS A C 1
ATOM 1562 O O . HIS A 1 198 ? 11.633 -12.102 -9.586 1 98.69 198 HIS A O 1
ATOM 1568 N N . ILE A 1 199 ? 11.5 -11.773 -11.812 1 98.75 199 ILE A N 1
ATOM 1569 C CA . ILE A 1 199 ? 10.109 -12.219 -11.875 1 98.75 199 ILE A CA 1
ATOM 1570 C C . ILE A 1 199 ? 10.016 -13.492 -12.719 1 98.75 199 ILE A C 1
ATOM 1572 O O . ILE A 1 199 ? 10.414 -13.5 -13.883 1 98.75 199 ILE A O 1
ATOM 1576 N N . ILE A 1 200 ? 9.578 -14.508 -12.117 1 98.75 200 ILE A N 1
ATOM 1577 C CA . ILE A 1 200 ? 9.211 -15.734 -12.82 1 98.75 200 ILE A CA 1
ATOM 1578 C C . ILE A 1 200 ? 7.695 -15.773 -13.031 1 98.75 200 ILE A C 1
ATOM 1580 O O . ILE A 1 200 ? 6.93 -15.859 -12.07 1 98.75 200 ILE A O 1
ATOM 1584 N N . HIS A 1 201 ? 7.305 -15.672 -14.234 1 98.69 201 HIS A N 1
ATOM 1585 C CA . HIS A 1 201 ? 5.898 -15.703 -14.617 1 98.69 201 HIS A CA 1
ATOM 1586 C C . HIS A 1 201 ? 5.477 -17.109 -15.047 1 98.69 201 HIS A C 1
ATOM 1588 O O . HIS A 1 201 ? 5.789 -17.547 -16.156 1 98.69 201 HIS A O 1
ATOM 1594 N N . LEU A 1 202 ? 4.766 -17.75 -14.148 1 98.5 202 LEU A N 1
ATOM 1595 C CA . LEU A 1 202 ? 4.301 -19.109 -14.406 1 98.5 202 LEU A CA 1
ATOM 1596 C C . LEU A 1 202 ? 2.879 -19.094 -14.953 1 98.5 202 LEU A C 1
ATOM 1598 O O . LEU A 1 202 ? 1.971 -18.547 -14.328 1 98.5 202 LEU A O 1
ATOM 1602 N N . VAL A 1 203 ? 2.719 -19.719 -16.109 1 98.06 203 VAL A N 1
ATOM 1603 C CA . VAL A 1 203 ? 1.385 -19.844 -16.688 1 98.06 203 VAL A CA 1
ATOM 1604 C C . VAL A 1 203 ? 1.036 -21.312 -16.875 1 98.06 203 VAL A C 1
ATOM 1606 O O . VAL A 1 203 ? 1.921 -22.172 -16.859 1 98.06 203 VAL A O 1
ATOM 1609 N N . ARG A 1 204 ? -0.181 -21.594 -16.984 1 97.69 204 ARG A N 1
ATOM 1610 C CA . ARG A 1 204 ? -0.703 -22.938 -17.203 1 97.69 204 ARG A CA 1
ATOM 1611 C C . ARG A 1 204 ? -1.866 -22.922 -18.188 1 97.69 204 ARG A C 1
ATOM 1613 O O . ARG A 1 204 ? -2.537 -21.906 -18.344 1 97.69 204 ARG A O 1
ATOM 1620 N N . ASP A 1 205 ? -2.045 -24.047 -18.875 1 97.75 205 ASP A N 1
ATOM 1621 C CA . ASP A 1 205 ? -3.156 -24.203 -19.812 1 97.75 205 ASP A CA 1
ATOM 1622 C C . ASP A 1 205 ? -4.48 -23.812 -19.156 1 97.75 205 ASP A C 1
ATOM 1624 O O . ASP A 1 205 ? -4.895 -24.438 -18.172 1 97.75 205 ASP A O 1
ATOM 1628 N N . PRO A 1 206 ? -5.164 -22.797 -19.766 1 98.19 206 PRO A N 1
ATOM 1629 C CA . PRO A 1 206 ? -6.418 -22.344 -19.156 1 98.19 206 PRO A CA 1
ATOM 1630 C C . PRO A 1 206 ? -7.434 -23.469 -18.984 1 98.19 206 PRO A C 1
ATOM 1632 O O . PRO A 1 206 ? -8.227 -23.453 -18.047 1 98.19 206 PRO A O 1
ATOM 1635 N N . ARG A 1 207 ? -7.426 -24.438 -19.891 1 98 207 ARG A N 1
ATOM 1636 C CA . ARG A 1 207 ? -8.352 -25.562 -19.797 1 98 207 ARG A CA 1
ATOM 1637 C C . ARG A 1 207 ? -8.047 -26.422 -18.562 1 98 207 ARG A C 1
ATOM 1639 O O . ARG A 1 207 ? -8.961 -26.859 -17.859 1 98 207 ARG A O 1
ATOM 1646 N N . ALA A 1 208 ? -6.801 -26.656 -18.312 1 97 208 ALA A N 1
ATOM 1647 C CA . ALA A 1 208 ? -6.391 -27.391 -17.109 1 97 208 ALA A CA 1
ATOM 1648 C C . ALA A 1 208 ? -6.703 -26.594 -15.844 1 97 208 ALA A C 1
ATOM 1650 O O . ALA A 1 208 ? -7.148 -27.172 -14.844 1 97 208 ALA A O 1
ATOM 1651 N N . VAL A 1 209 ? -6.473 -25.297 -15.844 1 97.56 209 VAL A N 1
ATOM 1652 C CA . VAL A 1 209 ? -6.75 -24.422 -14.703 1 97.56 209 VAL A CA 1
ATOM 1653 C C . VAL A 1 209 ? -8.242 -24.453 -14.383 1 97.56 209 VAL A C 1
ATOM 1655 O O . VAL A 1 209 ? -8.641 -24.562 -13.219 1 97.56 209 VAL A O 1
ATOM 1658 N N . PHE A 1 210 ? -9.031 -24.359 -15.438 1 97.31 210 PHE A N 1
ATOM 1659 C CA . PHE A 1 210 ? -10.484 -24.375 -15.289 1 97.31 210 PHE A CA 1
ATOM 1660 C C . PHE A 1 210 ? -10.938 -25.641 -14.57 1 97.31 210 PHE A C 1
ATOM 1662 O O . PHE A 1 210 ? -11.711 -25.578 -13.617 1 97.31 210 PHE A O 1
ATOM 1669 N N . ARG A 1 211 ? -10.492 -26.766 -15.016 1 95.81 211 ARG A N 1
ATOM 1670 C CA . ARG A 1 211 ? -10.844 -28.031 -14.398 1 95.81 211 ARG A CA 1
ATOM 1671 C C . ARG A 1 211 ? -10.406 -28.078 -12.93 1 95.81 211 ARG A C 1
ATOM 1673 O O . ARG A 1 211 ? -11.172 -28.5 -12.062 1 95.81 211 ARG A O 1
ATOM 1680 N N . SER A 1 212 ? -9.188 -27.688 -12.672 1 93.94 212 SER A N 1
ATOM 1681 C CA . SER A 1 212 ? -8.633 -27.688 -11.312 1 93.94 212 SER A CA 1
ATOM 1682 C C . SER A 1 212 ? -9.438 -26.797 -10.383 1 93.94 212 SER A C 1
ATOM 1684 O O . SER A 1 212 ? -9.68 -27.141 -9.227 1 93.94 212 SER A O 1
ATOM 1686 N N . ARG A 1 213 ? -9.875 -25.641 -10.875 1 93.94 213 ARG A N 1
ATOM 1687 C CA . ARG A 1 213 ? -10.633 -24.688 -10.078 1 93.94 213 ARG A CA 1
ATOM 1688 C C . ARG A 1 213 ? -12.023 -25.219 -9.75 1 93.94 213 ARG A C 1
ATOM 1690 O O . ARG A 1 213 ? -12.555 -24.953 -8.672 1 93.94 213 ARG A O 1
ATOM 1697 N N . GLN A 1 214 ? -12.57 -25.953 -10.711 1 90.88 214 GLN A N 1
ATOM 1698 C CA . GLN A 1 214 ? -13.875 -26.562 -10.461 1 90.88 214 GLN A CA 1
ATOM 1699 C C . GLN A 1 214 ? -13.828 -27.484 -9.25 1 90.88 214 GLN A C 1
ATOM 1701 O O . GLN A 1 214 ? -14.797 -27.578 -8.5 1 90.88 214 GLN A O 1
ATOM 1706 N N . ASN A 1 215 ? -12.68 -28.047 -9.016 1 88.88 215 ASN A N 1
ATOM 1707 C CA . ASN A 1 215 ? -12.523 -29 -7.922 1 88.88 215 ASN A CA 1
ATOM 1708 C C . ASN A 1 215 ? -12.18 -28.312 -6.609 1 88.88 215 ASN A C 1
ATOM 1710 O O . ASN A 1 215 ? -12.172 -28.938 -5.551 1 88.88 215 ASN A O 1
ATOM 1714 N N . THR A 1 216 ? -11.906 -26.984 -6.617 1 90.69 216 THR A N 1
ATOM 1715 C CA . THR A 1 216 ? -11.492 -26.25 -5.426 1 90.69 216 THR A CA 1
ATOM 1716 C C . THR A 1 216 ? -12.305 -24.969 -5.27 1 90.69 216 THR A C 1
ATOM 1718 O O . THR A 1 216 ? -11.781 -23.953 -4.82 1 90.69 216 THR A O 1
ATOM 1721 N N . GLU A 1 217 ? -13.445 -24.953 -5.727 1 88.38 217 GLU A N 1
ATOM 1722 C CA . GLU A 1 217 ? -14.281 -23.766 -5.801 1 88.38 217 GLU A CA 1
ATOM 1723 C C . GLU A 1 217 ? -14.492 -23.156 -4.418 1 88.38 217 GLU A C 1
ATOM 1725 O O . GLU A 1 217 ? -14.43 -21.938 -4.258 1 88.38 217 GLU A O 1
ATOM 1730 N N . GLN A 1 218 ? -14.703 -23.984 -3.457 1 89.31 218 GLN A N 1
ATOM 1731 C CA . GLN A 1 218 ? -15 -23.484 -2.115 1 89.31 218 GLN A CA 1
ATOM 1732 C C . GLN A 1 218 ? -13.781 -22.812 -1.496 1 89.31 218 GLN A C 1
ATOM 1734 O O . GLN A 1 218 ? -13.906 -21.766 -0.855 1 89.31 218 GLN A O 1
ATOM 1739 N N . ASP A 1 219 ? -12.625 -23.344 -1.741 1 90.25 219 ASP A N 1
ATOM 1740 C CA . ASP A 1 219 ? -11.383 -22.797 -1.2 1 90.25 219 ASP A CA 1
ATOM 1741 C C . ASP A 1 219 ? -11.062 -21.438 -1.815 1 90.25 219 ASP A C 1
ATOM 1743 O O . ASP A 1 219 ? -10.414 -20.609 -1.183 1 90.25 219 ASP A O 1
ATOM 1747 N N . LEU A 1 220 ? -11.586 -21.203 -3.02 1 93.44 220 LEU A N 1
ATOM 1748 C CA . LEU A 1 220 ? -11.203 -20 -3.766 1 93.44 220 LEU A CA 1
ATOM 1749 C C . LEU A 1 220 ? -12.344 -19 -3.795 1 93.44 220 LEU A C 1
ATOM 1751 O O . LEU A 1 220 ? -12.25 -17.969 -4.473 1 93.44 220 LEU A O 1
ATOM 1755 N N . MET A 1 221 ? -13.391 -19.281 -3.086 1 93.19 221 MET A N 1
ATOM 1756 C CA . MET A 1 221 ? -14.609 -18.484 -3.172 1 93.19 221 MET A CA 1
ATOM 1757 C C . MET A 1 221 ? -14.328 -17.016 -2.873 1 93.19 221 MET A C 1
ATOM 1759 O O . MET A 1 221 ? -14.773 -16.141 -3.611 1 93.19 221 MET A O 1
ATOM 1763 N N . GLN A 1 222 ? -13.586 -16.766 -1.813 1 93.75 222 GLN A N 1
ATOM 1764 C CA . GLN A 1 222 ? -13.297 -15.391 -1.422 1 93.75 222 GLN A CA 1
ATOM 1765 C C . GLN A 1 222 ? -12.453 -14.688 -2.482 1 93.75 222 GLN A C 1
ATOM 1767 O O . GLN A 1 222 ? -12.727 -13.539 -2.832 1 93.75 222 GLN A O 1
ATOM 1772 N N . ASP A 1 223 ? -11.438 -15.328 -2.957 1 95.38 223 ASP A N 1
ATOM 1773 C CA . ASP A 1 223 ? -10.594 -14.758 -4 1 95.38 223 ASP A CA 1
ATOM 1774 C C . ASP A 1 223 ? -11.398 -14.453 -5.258 1 95.38 223 ASP A C 1
ATOM 1776 O O . ASP A 1 223 ? -11.242 -13.391 -5.859 1 95.38 223 ASP A O 1
ATOM 1780 N N . SER A 1 224 ? -12.281 -15.406 -5.633 1 94.88 224 SER A N 1
ATOM 1781 C CA . SER A 1 224 ? -13.117 -15.219 -6.816 1 94.88 224 SER A CA 1
ATOM 1782 C C . SER A 1 224 ? -14.039 -14.016 -6.66 1 94.88 224 SER A C 1
ATOM 1784 O O . SER A 1 224 ? -14.273 -13.266 -7.613 1 94.88 224 SER A O 1
ATOM 1786 N N . HIS A 1 225 ? -14.539 -13.875 -5.465 1 94.19 225 HIS A N 1
ATOM 1787 C CA . HIS A 1 225 ? -15.414 -12.742 -5.188 1 94.19 225 HIS A CA 1
ATOM 1788 C C . HIS A 1 225 ? -14.672 -11.422 -5.359 1 94.19 225 HIS A C 1
ATOM 1790 O O . HIS A 1 225 ? -15.227 -10.461 -5.902 1 94.19 225 HIS A O 1
ATOM 1796 N N . ILE A 1 226 ? -13.461 -11.336 -4.902 1 96 226 ILE A N 1
ATOM 1797 C CA . ILE A 1 226 ? -12.664 -10.117 -4.996 1 96 226 ILE A CA 1
ATOM 1798 C C . ILE A 1 226 ? -12.32 -9.828 -6.457 1 96 226 ILE A C 1
ATOM 1800 O O . ILE A 1 226 ? -12.375 -8.68 -6.898 1 96 226 ILE A O 1
ATOM 1804 N N . VAL A 1 227 ? -12.055 -10.859 -7.246 1 95.75 227 VAL A N 1
ATOM 1805 C CA . VAL A 1 227 ? -11.688 -10.703 -8.648 1 95.75 227 VAL A CA 1
ATOM 1806 C C . VAL A 1 227 ? -12.891 -10.227 -9.453 1 95.75 227 VAL A C 1
ATOM 1808 O O . VAL A 1 227 ? -12.758 -9.352 -10.312 1 95.75 227 VAL A O 1
ATOM 1811 N N . MET A 1 228 ? -14.039 -10.727 -9.148 1 93.25 228 MET A N 1
ATOM 1812 C CA . MET A 1 228 ? -15.234 -10.398 -9.914 1 93.25 228 MET A CA 1
ATOM 1813 C C . MET A 1 228 ? -15.828 -9.062 -9.461 1 93.25 228 MET A C 1
ATOM 1815 O O . MET A 1 228 ? -16.484 -8.375 -10.234 1 93.25 228 MET A O 1
ATOM 1819 N N . GLY A 1 229 ? -15.57 -8.742 -8.195 1 87.62 229 GLY A N 1
ATOM 1820 C CA . GLY A 1 229 ? -16.109 -7.496 -7.668 1 87.62 229 GLY A CA 1
ATOM 1821 C C . GLY A 1 229 ? -17.609 -7.387 -7.805 1 87.62 229 GLY A C 1
ATOM 1822 O O . GLY A 1 229 ? -18.328 -8.352 -7.551 1 87.62 229 GLY A O 1
ATOM 1823 N N . ASN A 1 230 ? -18.016 -6.176 -8.242 1 82.56 230 ASN A N 1
ATOM 1824 C CA . ASN A 1 230 ? -19.438 -5.891 -8.336 1 82.56 230 ASN A CA 1
ATOM 1825 C C . ASN A 1 230 ? -20.062 -6.578 -9.547 1 82.56 230 ASN A C 1
ATOM 1827 O O . ASN A 1 230 ? -21.297 -6.703 -9.633 1 82.56 230 ASN A O 1
ATOM 1831 N N . GLN A 1 231 ? -19.266 -7.059 -10.383 1 83.44 231 GLN A N 1
ATOM 1832 C CA . GLN A 1 231 ? -19.781 -7.707 -11.586 1 83.44 231 GLN A CA 1
ATOM 1833 C C . GLN A 1 231 ? -20.406 -9.055 -11.25 1 83.44 231 GLN A C 1
ATOM 1835 O O . GLN A 1 231 ? -21.203 -9.586 -12.039 1 83.44 231 GLN A O 1
ATOM 1840 N N . ARG A 1 232 ? -20.062 -9.562 -10.148 1 83.94 232 ARG A N 1
ATOM 1841 C CA . ARG A 1 232 ? -20.531 -10.891 -9.758 1 83.94 232 ARG A CA 1
ATOM 1842 C C . ARG A 1 232 ? -22.047 -10.945 -9.727 1 83.94 232 ARG A C 1
ATOM 1844 O O . ARG A 1 232 ? -22.656 -11.922 -10.18 1 83.94 232 ARG A O 1
ATOM 1851 N N . ASN A 1 233 ? -22.609 -9.891 -9.273 1 85.88 233 ASN A N 1
ATOM 1852 C CA . ASN A 1 233 ? -24.062 -9.867 -9.109 1 85.88 233 ASN A CA 1
ATOM 1853 C C . ASN A 1 233 ? -24.766 -9.68 -10.453 1 85.88 233 ASN A C 1
ATOM 1855 O O . ASN A 1 233 ? -25.969 -9.953 -10.57 1 85.88 233 ASN A O 1
ATOM 1859 N N . LYS A 1 234 ? -24.094 -9.391 -11.492 1 89.75 234 LYS A N 1
ATOM 1860 C CA . LYS A 1 234 ? -24.688 -9.117 -12.797 1 89.75 234 LYS A CA 1
ATOM 1861 C C . LYS A 1 234 ? -24.562 -10.32 -13.727 1 89.75 234 LYS A C 1
ATOM 1863 O O . LYS A 1 234 ? -25.172 -10.359 -14.797 1 89.75 234 LYS A O 1
ATOM 1868 N N . ILE A 1 235 ? -23.75 -11.242 -13.3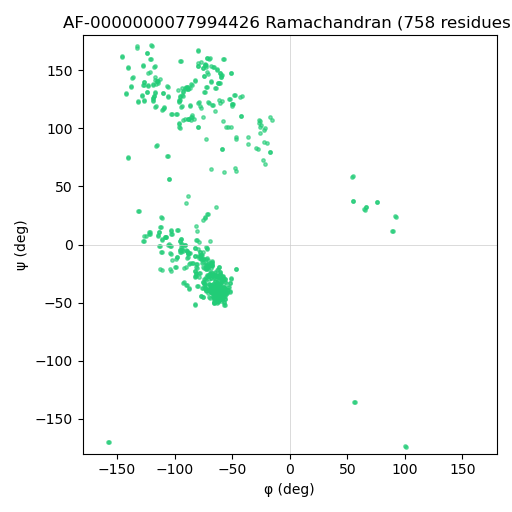52 1 91.5 235 ILE A N 1
ATOM 1869 C CA . ILE A 1 235 ? -23.438 -12.398 -14.195 1 91.5 235 ILE A CA 1
ATOM 1870 C C . ILE A 1 235 ? -24.141 -13.633 -13.648 1 91.5 235 ILE A C 1
ATOM 1872 O O . ILE A 1 235 ? -24.141 -13.875 -12.438 1 91.5 235 ILE A O 1
ATOM 1876 N N . LYS A 1 236 ? -24.719 -14.375 -14.562 1 92.25 236 LYS A N 1
ATOM 1877 C CA . LYS A 1 236 ? -25.359 -15.625 -14.164 1 92.25 236 LYS A CA 1
ATOM 1878 C C . LYS A 1 236 ? -24.359 -16.578 -13.531 1 92.25 236 LYS A C 1
ATOM 1880 O O . LYS A 1 236 ? -23.203 -16.641 -13.945 1 92.25 236 LYS A O 1
ATOM 1885 N N . LYS A 1 237 ? -24.844 -17.375 -12.586 1 89.06 237 LYS A N 1
ATOM 1886 C CA . LYS A 1 237 ? -23.984 -18.281 -11.82 1 89.06 237 LYS A CA 1
ATOM 1887 C C . LYS A 1 237 ? -23.234 -19.234 -12.742 1 89.06 237 LYS A C 1
ATOM 1889 O O . LYS A 1 237 ? -22.047 -19.484 -12.531 1 89.06 237 LYS A O 1
ATOM 1894 N N . GLU A 1 238 ? -23.906 -19.641 -13.766 1 88.62 238 GLU A N 1
ATOM 1895 C CA . GLU A 1 238 ? -23.312 -20.625 -14.68 1 88.62 238 GLU A CA 1
ATOM 1896 C C . GLU A 1 238 ? -22.188 -20.016 -15.5 1 88.62 238 GLU A C 1
ATOM 1898 O O . GLU A 1 238 ? -21.297 -20.719 -15.969 1 88.62 238 GLU A O 1
ATOM 1903 N N . ASP A 1 239 ? -22.172 -18.703 -15.57 1 93 239 ASP A N 1
ATOM 1904 C CA . ASP A 1 239 ? -21.203 -18.016 -16.422 1 93 239 ASP A CA 1
ATOM 1905 C C . ASP A 1 239 ? -20.078 -17.422 -15.586 1 93 239 ASP A C 1
ATOM 1907 O O . ASP A 1 239 ? -19.078 -16.938 -16.141 1 93 239 ASP A O 1
ATOM 1911 N N . GLN A 1 240 ? -20.188 -17.453 -14.297 1 93.19 240 GLN A N 1
ATOM 1912 C CA . GLN A 1 240 ? -19.234 -16.797 -13.414 1 93.19 240 GLN A CA 1
ATOM 1913 C C . GLN A 1 240 ? -17.844 -17.406 -13.562 1 93.19 240 GLN A C 1
ATOM 1915 O O . GLN A 1 240 ? -16.844 -16.688 -13.555 1 93.19 240 GLN A O 1
ATOM 1920 N N . SER A 1 241 ? -17.844 -18.719 -13.727 1 94.56 241 SER A N 1
ATOM 1921 C CA . SER A 1 241 ? -16.562 -19.391 -13.852 1 94.56 241 SER A CA 1
ATOM 1922 C C . 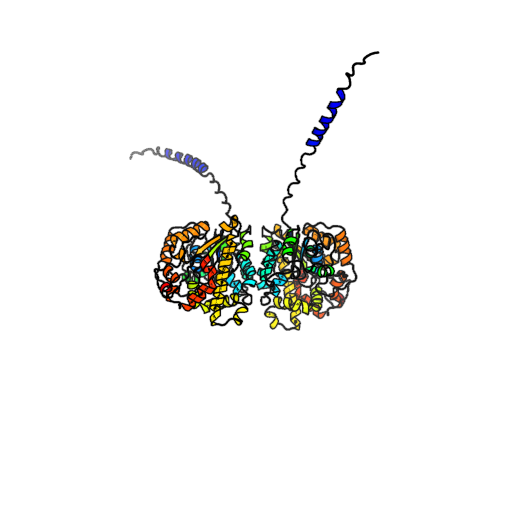SER A 1 241 ? -15.836 -18.953 -15.125 1 94.56 241 SER A C 1
ATOM 1924 O O . SER A 1 241 ? -14.609 -18.797 -15.125 1 94.56 241 SER A O 1
ATOM 1926 N N . TYR A 1 242 ? -16.562 -18.719 -16.203 1 96 242 TYR A N 1
ATOM 1927 C CA . TYR A 1 242 ? -15.961 -18.297 -17.469 1 96 242 TYR A CA 1
ATOM 1928 C C . TYR A 1 242 ? -15.508 -16.844 -17.391 1 96 242 TYR A C 1
ATOM 1930 O O . TYR A 1 242 ? -14.469 -16.469 -17.953 1 96 242 TYR A O 1
ATOM 1938 N N . HIS A 1 243 ? -16.281 -16.047 -16.719 1 95.31 243 HIS A N 1
ATOM 1939 C CA . HIS A 1 243 ? -15.891 -14.656 -16.531 1 95.31 243 HIS A CA 1
ATOM 1940 C C . HIS A 1 243 ? -14.609 -14.547 -15.703 1 95.31 243 HIS A C 1
ATOM 1942 O O . HIS A 1 243 ? -13.758 -13.703 -15.977 1 95.31 243 HIS A O 1
ATOM 1948 N N . LEU A 1 244 ? -14.57 -15.352 -14.703 1 95.94 244 LEU A N 1
ATOM 1949 C CA . LEU A 1 244 ? -13.367 -15.398 -13.883 1 95.94 244 LEU A CA 1
ATOM 1950 C C . LEU A 1 244 ? -12.156 -15.812 -14.711 1 95.94 244 LEU A C 1
ATOM 1952 O O . LEU A 1 244 ? -11.094 -15.203 -14.609 1 95.94 244 LEU A O 1
ATOM 1956 N N . MET A 1 245 ? -12.328 -16.844 -15.547 1 97.44 245 MET A N 1
ATOM 1957 C CA . MET A 1 245 ? -11.242 -17.312 -16.406 1 97.44 245 MET A CA 1
ATOM 1958 C C . MET A 1 245 ? -10.828 -16.234 -17.391 1 97.44 245 MET A C 1
ATOM 1960 O O . MET A 1 245 ? -9.648 -16.094 -17.719 1 97.44 245 MET A O 1
ATOM 1964 N N . GLN A 1 246 ? -11.789 -15.531 -17.875 1 97.19 246 GLN A N 1
ATOM 1965 C CA . GLN A 1 246 ? -11.477 -14.43 -18.781 1 97.19 246 GLN A CA 1
ATOM 1966 C C . GLN A 1 246 ? -10.586 -13.391 -18.109 1 97.19 246 GLN A C 1
ATOM 1968 O O . GLN A 1 246 ? -9.609 -12.922 -18.703 1 97.19 246 GLN A O 1
ATOM 1973 N N . ALA A 1 247 ? -10.945 -13.047 -16.875 1 96.12 247 ALA A N 1
ATOM 1974 C CA . ALA A 1 247 ? -10.148 -12.078 -16.125 1 96.12 247 ALA A CA 1
ATOM 1975 C C . ALA A 1 247 ? -8.734 -12.594 -15.906 1 96.12 247 ALA A C 1
ATOM 1977 O O . ALA A 1 247 ? -7.762 -11.844 -16.062 1 96.12 247 ALA A O 1
ATOM 1978 N N . ILE A 1 248 ? -8.609 -13.812 -15.562 1 97.31 248 ILE A N 1
ATOM 1979 C CA . ILE A 1 248 ? -7.312 -14.43 -15.281 1 97.31 248 ILE A CA 1
ATOM 1980 C C . ILE A 1 248 ? -6.48 -14.477 -16.562 1 97.31 248 ILE A C 1
ATOM 1982 O O . ILE A 1 248 ? -5.32 -14.055 -16.578 1 97.31 248 ILE A O 1
ATOM 1986 N N . CYS A 1 249 ? -7.086 -14.977 -17.656 1 98.5 249 CYS A N 1
ATOM 1987 C CA . CYS A 1 249 ? -6.387 -15.086 -18.922 1 98.5 249 CYS A CA 1
ATOM 1988 C C . CYS A 1 249 ? -5.949 -13.719 -19.438 1 98.5 249 CYS A C 1
ATOM 1990 O O . CYS A 1 249 ? -4.809 -13.547 -19.875 1 98.5 249 CYS A O 1
ATOM 1992 N N . GLN A 1 250 ? -6.809 -12.789 -19.328 1 97.62 250 GLN A N 1
ATOM 1993 C CA . GLN A 1 250 ? -6.48 -11.438 -19.766 1 97.62 250 GLN A CA 1
ATOM 1994 C C . GLN A 1 250 ? -5.32 -10.867 -18.953 1 97.62 250 GLN A C 1
ATOM 1996 O O . GLN A 1 250 ? -4.426 -10.227 -19.5 1 97.62 250 GLN A O 1
ATOM 2001 N N . SER A 1 251 ? -5.332 -11.07 -17.703 1 97.5 251 SER A N 1
ATOM 2002 C CA . SER A 1 251 ? -4.262 -10.594 -16.844 1 97.5 251 SER A CA 1
ATOM 2003 C C . SER A 1 251 ? -2.922 -11.211 -17.234 1 97.5 251 SER A C 1
ATOM 2005 O O . SER A 1 251 ? -1.91 -10.508 -17.312 1 97.5 251 SER A O 1
ATOM 2007 N N . GLN A 1 252 ? -2.91 -12.523 -17.484 1 97.75 252 GLN A N 1
ATOM 2008 C CA . GLN A 1 252 ? -1.673 -13.211 -17.828 1 97.75 252 GLN A CA 1
ATOM 2009 C C . GLN A 1 252 ? -1.108 -12.695 -19.156 1 97.75 252 GLN A C 1
ATOM 2011 O O . GLN A 1 252 ? 0.102 -12.5 -19.281 1 97.75 252 GLN A O 1
ATOM 2016 N N . GLN A 1 253 ? -1.974 -12.5 -20.062 1 97.38 253 GLN A N 1
ATOM 2017 C CA . GLN A 1 253 ? -1.559 -11.977 -21.359 1 97.38 253 GLN A CA 1
ATOM 2018 C C . GLN A 1 253 ? -0.998 -10.562 -21.219 1 97.38 253 GLN A C 1
ATOM 2020 O O . GLN A 1 253 ? 0.034 -10.242 -21.812 1 97.38 253 GLN A O 1
ATOM 2025 N N . GLU A 1 254 ? -1.684 -9.758 -20.453 1 97.12 254 GLU A N 1
ATOM 2026 C CA . GLU A 1 254 ? -1.26 -8.367 -20.281 1 97.12 254 GLU A CA 1
ATOM 2027 C C . GLU A 1 254 ? 0.078 -8.289 -19.562 1 97.12 254 GLU A C 1
ATOM 2029 O O . GLU A 1 254 ? 0.909 -7.434 -19.875 1 97.12 254 GLU A O 1
ATOM 2034 N N . ILE A 1 255 ? 0.265 -9.109 -18.625 1 97.88 255 ILE A N 1
ATOM 2035 C CA . ILE A 1 255 ? 1.531 -9.156 -17.906 1 97.88 255 ILE A CA 1
ATOM 2036 C C . ILE A 1 255 ? 2.664 -9.492 -18.859 1 97.88 255 ILE A C 1
ATOM 2038 O O . ILE A 1 255 ? 3.699 -8.828 -18.875 1 97.88 255 ILE A O 1
ATOM 2042 N N . TYR A 1 256 ? 2.455 -10.477 -19.688 1 97.44 256 TYR A N 1
ATOM 2043 C CA . TYR A 1 256 ? 3.471 -10.883 -20.656 1 97.44 256 TYR A CA 1
ATOM 2044 C C . TYR A 1 256 ? 3.775 -9.758 -21.641 1 97.44 256 TYR A C 1
ATOM 2046 O O . TYR A 1 256 ? 4.941 -9.453 -21.906 1 97.44 256 TYR A O 1
ATOM 2054 N N . LYS A 1 257 ? 2.736 -9.195 -22.172 1 97.19 257 LYS A N 1
ATOM 2055 C CA . LYS A 1 257 ? 2.924 -8.117 -23.141 1 97.19 257 LYS A CA 1
ATOM 2056 C C . LYS A 1 257 ? 3.672 -6.941 -22.5 1 97.19 257 LYS A C 1
ATOM 2058 O O . LYS A 1 257 ? 4.559 -6.355 -23.125 1 97.19 257 LYS A O 1
ATOM 2063 N N . ALA A 1 258 ? 3.326 -6.621 -21.312 1 97.06 258 ALA A N 1
ATOM 2064 C CA . ALA A 1 258 ? 4.004 -5.535 -20.609 1 97.06 258 ALA A CA 1
ATOM 2065 C C . ALA A 1 258 ? 5.477 -5.867 -20.375 1 97.06 258 ALA A C 1
ATOM 2067 O O . ALA A 1 258 ? 6.336 -4.984 -20.453 1 97.06 258 ALA A O 1
ATOM 2068 N N . ALA A 1 259 ? 5.742 -7.102 -20.062 1 97.25 259 ALA A N 1
ATOM 2069 C CA . ALA A 1 259 ? 7.117 -7.527 -19.828 1 97.25 259 ALA A CA 1
ATOM 2070 C C . ALA A 1 259 ? 7.961 -7.359 -21.094 1 97.25 259 ALA A C 1
ATOM 2072 O O . ALA A 1 259 ? 9.141 -7.008 -21.016 1 97.25 259 ALA A O 1
ATOM 2073 N N . GLN A 1 260 ? 7.344 -7.547 -22.219 1 95.88 260 GLN A N 1
ATOM 2074 C CA . GLN A 1 260 ? 8.047 -7.441 -23.5 1 95.88 260 GLN A CA 1
ATOM 2075 C C . GLN A 1 260 ? 8.406 -5.988 -23.797 1 95.88 260 GLN A C 1
ATOM 2077 O O . GLN A 1 260 ? 9.328 -5.727 -24.578 1 95.88 260 GLN A O 1
ATOM 2082 N N . LEU A 1 261 ? 7.727 -5.137 -23.172 1 95.69 261 LEU A N 1
ATOM 2083 C CA . LEU A 1 261 ? 7.926 -3.719 -23.453 1 95.69 261 LEU A CA 1
ATOM 2084 C C . LEU A 1 261 ? 8.914 -3.105 -22.469 1 95.69 261 LEU A C 1
ATOM 2086 O O . LEU A 1 261 ? 9.289 -1.938 -22.609 1 95.69 261 LEU A O 1
ATOM 2090 N N . LEU A 1 262 ? 9.344 -3.834 -21.531 1 95.81 262 LEU A N 1
ATOM 2091 C CA . LEU A 1 262 ? 10.312 -3.34 -20.562 1 95.81 262 LEU A CA 1
ATOM 2092 C C . LEU A 1 262 ? 11.656 -3.064 -21.219 1 95.81 262 LEU A C 1
ATOM 2094 O O . LEU A 1 262 ? 12 -3.689 -22.234 1 95.81 262 LEU A O 1
ATOM 2098 N N . PRO A 1 263 ? 12.43 -2.127 -20.641 1 95.06 263 PRO A N 1
ATOM 2099 C CA . PRO A 1 263 ? 13.812 -1.992 -21.094 1 95.06 263 PRO A CA 1
ATOM 2100 C C . PRO A 1 263 ? 14.609 -3.289 -20.953 1 95.06 263 PRO A C 1
ATOM 2102 O O . PRO A 1 263 ? 14.281 -4.133 -20.109 1 95.06 263 PRO A O 1
ATOM 2105 N N . ASP A 1 264 ? 15.648 -3.408 -21.656 1 95 264 ASP A N 1
ATOM 2106 C CA . ASP A 1 264 ? 16.422 -4.641 -21.719 1 95 264 ASP A CA 1
ATOM 2107 C C . ASP A 1 264 ? 16.922 -5.062 -20.344 1 95 264 ASP A C 1
ATOM 2109 O O . ASP A 1 264 ? 16.828 -6.238 -19.969 1 95 264 ASP A O 1
ATOM 2113 N N . SER A 1 265 ? 17.375 -4.078 -19.625 1 94.25 265 SER A N 1
ATOM 2114 C CA . SER A 1 265 ? 17.922 -4.383 -18.312 1 94.25 265 SER A CA 1
ATOM 2115 C C . SER A 1 265 ? 16.859 -4.992 -17.406 1 94.25 265 SER A C 1
ATOM 2117 O O . SER A 1 265 ? 17.172 -5.828 -16.547 1 94.25 265 SER A O 1
ATOM 2119 N N . GLN A 1 266 ? 15.617 -4.613 -17.594 1 95.31 266 GLN A N 1
ATOM 2120 C CA . GLN A 1 266 ? 14.516 -5.137 -16.781 1 95.31 266 GLN A CA 1
ATOM 2121 C C . GLN A 1 266 ? 13.93 -6.398 -17.422 1 95.31 266 GLN A C 1
ATOM 2123 O O . GLN A 1 266 ? 13.523 -7.32 -16.703 1 95.31 266 GLN A O 1
ATOM 2128 N N . ARG A 1 267 ? 13.898 -6.449 -18.672 1 95.94 267 ARG A N 1
ATOM 2129 C CA . ARG A 1 267 ? 13.344 -7.594 -19.391 1 95.94 267 ARG A CA 1
ATOM 2130 C C . ARG A 1 267 ? 14.141 -8.859 -19.094 1 95.94 267 ARG A C 1
ATOM 2132 O O . ARG A 1 267 ? 13.578 -9.953 -19 1 95.94 267 ARG A O 1
ATOM 2139 N N . GLU A 1 268 ? 15.43 -8.695 -18.906 1 96.44 268 GLU A N 1
ATOM 2140 C CA . GLU A 1 268 ? 16.297 -9.828 -18.625 1 96.44 268 GLU A CA 1
ATOM 2141 C C . GLU A 1 268 ? 15.984 -10.43 -17.25 1 96.44 268 GLU A C 1
ATOM 2143 O O . GLU A 1 268 ? 16.375 -11.555 -16.953 1 96.44 268 GLU A O 1
ATOM 2148 N N . ARG A 1 269 ? 15.297 -9.664 -16.453 1 97.69 269 ARG A N 1
ATOM 2149 C CA . ARG A 1 269 ? 14.945 -10.125 -15.109 1 97.69 269 ARG A CA 1
ATOM 2150 C C . ARG A 1 269 ? 13.531 -10.703 -15.086 1 97.69 269 ARG A C 1
ATOM 2152 O O . ARG A 1 269 ? 12.961 -10.914 -14.016 1 97.69 269 ARG A O 1
ATOM 2159 N N . TYR A 1 270 ? 12.992 -10.922 -16.25 1 98.12 270 TYR A N 1
ATOM 2160 C CA . TYR A 1 270 ? 11.688 -11.555 -16.422 1 98.12 270 TYR A CA 1
ATOM 2161 C C . TYR A 1 270 ? 11.82 -12.875 -17.172 1 98.12 270 TYR A C 1
ATOM 2163 O O . TYR A 1 270 ? 12.453 -12.938 -18.234 1 98.12 270 TYR A O 1
ATOM 2171 N N . LEU A 1 271 ? 11.203 -13.898 -16.609 1 98 271 LEU A N 1
ATOM 2172 C CA . LEU A 1 271 ? 11.219 -15.211 -17.234 1 98 271 LEU A CA 1
ATOM 2173 C C . LEU A 1 271 ? 9.82 -15.812 -17.297 1 98 271 LEU A C 1
ATOM 2175 O O . LEU A 1 271 ? 9.156 -15.938 -16.266 1 98 271 LEU A O 1
ATOM 2179 N N . LEU A 1 272 ? 9.352 -16.141 -18.438 1 97.5 272 LEU A N 1
ATOM 2180 C CA . LEU A 1 272 ? 8.094 -16.859 -18.625 1 97.5 272 LEU A CA 1
ATOM 2181 C C . LEU A 1 272 ? 8.32 -18.359 -18.688 1 97.5 272 LEU A C 1
ATOM 2183 O O . LEU A 1 272 ? 9.219 -18.828 -19.375 1 97.5 272 LEU A O 1
ATOM 2187 N N . ILE A 1 273 ? 7.543 -19.094 -17.938 1 96.94 273 ILE A N 1
ATOM 2188 C CA . ILE A 1 273 ? 7.617 -20.547 -17.969 1 96.94 273 ILE A CA 1
ATOM 2189 C C . ILE A 1 273 ? 6.207 -21.141 -17.953 1 96.94 273 ILE A C 1
ATOM 2191 O O . ILE A 1 273 ? 5.328 -20.641 -17.25 1 96.94 273 ILE A O 1
ATOM 2195 N N . ARG A 1 274 ? 5.941 -22.125 -18.781 1 96.94 274 ARG A N 1
ATOM 2196 C CA . ARG A 1 274 ? 4.68 -22.859 -18.75 1 96.94 274 ARG A CA 1
ATOM 2197 C C . ARG A 1 274 ? 4.766 -24.062 -17.797 1 96.94 274 ARG A C 1
ATOM 2199 O O . ARG A 1 274 ? 5.781 -24.75 -17.766 1 96.94 274 ARG A O 1
ATOM 2206 N N . TYR A 1 275 ? 3.758 -24.219 -17.016 1 96.31 275 TYR A N 1
ATOM 2207 C CA . TYR A 1 275 ? 3.699 -25.359 -16.125 1 96.31 275 TYR A CA 1
ATOM 2208 C C . TYR A 1 275 ? 3.932 -26.656 -16.875 1 96.31 275 TYR A C 1
ATOM 2210 O O . TYR A 1 275 ? 4.645 -27.547 -16.406 1 96.31 275 TYR A O 1
ATOM 2218 N N . GLU A 1 276 ? 3.387 -26.844 -18.062 1 94.88 276 GLU A N 1
ATOM 2219 C CA . GLU A 1 276 ? 3.475 -28.047 -18.891 1 94.88 276 GLU A CA 1
ATOM 2220 C C . GLU A 1 276 ? 4.918 -28.328 -19.297 1 94.88 276 GLU A C 1
ATOM 2222 O O . GLU A 1 276 ? 5.355 -29.484 -19.297 1 94.88 276 GLU A O 1
ATOM 2227 N N . ASP A 1 277 ? 5.637 -27.281 -19.609 1 94.25 277 ASP A N 1
ATOM 2228 C CA . ASP A 1 277 ? 7.047 -27.453 -19.938 1 94.25 277 ASP A CA 1
ATOM 2229 C C . ASP A 1 277 ? 7.844 -27.922 -18.719 1 94.25 277 ASP A C 1
ATOM 2231 O O . ASP A 1 277 ? 8.742 -28.75 -18.828 1 94.25 277 ASP A O 1
ATOM 2235 N N . LEU A 1 278 ? 7.562 -27.391 -17.641 1 94.56 278 LEU A N 1
ATOM 2236 C CA . LEU A 1 278 ? 8.258 -27.719 -16.406 1 94.56 278 LEU A CA 1
ATOM 2237 C C . LEU A 1 278 ? 8.047 -29.188 -16.031 1 94.56 278 LEU A C 1
ATOM 2239 O O . LEU A 1 278 ? 9.008 -29.875 -15.68 1 94.56 278 LEU A O 1
ATOM 2243 N N . VAL A 1 279 ? 6.82 -29.703 -16.141 1 91.44 279 VAL A N 1
ATOM 2244 C CA . VAL A 1 279 ? 6.52 -31.047 -15.656 1 91.44 279 VAL A CA 1
ATOM 2245 C C . VAL A 1 279 ? 6.93 -32.062 -16.703 1 91.44 279 VAL A C 1
ATOM 2247 O O . VAL A 1 279 ? 7.152 -33.25 -16.391 1 91.44 279 VAL A O 1
ATOM 2250 N N . GLN A 1 280 ? 7.035 -31.688 -17.969 1 89.75 280 GLN A N 1
ATOM 2251 C CA . GLN A 1 280 ? 7.512 -32.562 -19.016 1 89.75 280 GLN A CA 1
ATOM 2252 C C . GLN A 1 280 ? 9 -32.875 -18.859 1 89.75 280 GLN A C 1
ATOM 2254 O O . GLN A 1 280 ? 9.453 -33.969 -19.188 1 89.75 280 GLN A O 1
ATOM 2259 N N . ASP A 1 281 ? 9.742 -31.875 -18.422 1 91.38 281 ASP A N 1
ATOM 2260 C CA . ASP A 1 281 ? 11.18 -32 -18.172 1 91.38 281 ASP A CA 1
ATOM 2261 C C . ASP A 1 281 ? 11.586 -31.25 -16.906 1 91.38 281 ASP A C 1
ATOM 2263 O O . ASP A 1 281 ? 12.297 -30.25 -16.984 1 91.38 281 ASP A O 1
ATOM 2267 N N . PRO A 1 282 ? 11.258 -31.828 -15.75 1 93.38 282 PRO A N 1
ATOM 2268 C CA . PRO A 1 282 ? 11.391 -31.094 -14.484 1 93.38 282 PRO A CA 1
ATOM 2269 C C . PRO A 1 282 ? 12.836 -30.734 -14.156 1 93.38 282 PRO A C 1
ATOM 2271 O O . PRO A 1 282 ? 13.117 -29.625 -13.695 1 93.38 282 PRO A O 1
ATOM 2274 N N . LEU A 1 283 ? 13.82 -31.594 -14.43 1 94.38 283 LEU A N 1
ATOM 2275 C CA . LEU A 1 283 ? 15.211 -31.344 -14.055 1 94.38 283 LEU A CA 1
ATOM 2276 C C . LEU A 1 283 ? 15.805 -30.219 -14.891 1 94.38 283 LEU A C 1
ATOM 2278 O O . LEU A 1 283 ? 16.406 -29.297 -14.344 1 94.38 283 LEU A O 1
ATOM 2282 N N . THR A 1 284 ? 15.578 -30.25 -16.172 1 95.5 284 THR A N 1
ATOM 2283 C CA . THR A 1 284 ? 16.109 -29.219 -17.062 1 95.5 284 THR A CA 1
ATOM 2284 C C . THR A 1 284 ? 15.477 -27.875 -16.781 1 95.5 284 THR A C 1
ATOM 2286 O O . THR A 1 284 ? 16.172 -26.844 -16.703 1 95.5 284 THR A O 1
ATOM 2289 N N . GLN A 1 285 ? 14.188 -27.875 -16.609 1 96 285 GLN A N 1
ATOM 2290 C CA . GLN A 1 285 ? 13.477 -26.625 -16.391 1 96 285 GLN A CA 1
ATOM 2291 C C . GLN A 1 285 ? 13.797 -26.047 -15.016 1 96 285 GLN A C 1
ATOM 2293 O O . GLN A 1 285 ? 13.898 -24.828 -14.852 1 96 285 GLN A O 1
ATOM 2298 N N . THR A 1 286 ? 13.922 -26.891 -13.992 1 97.25 286 THR A N 1
ATOM 2299 C CA . THR A 1 286 ? 14.328 -26.406 -12.672 1 97.25 286 THR A CA 1
ATOM 2300 C C . THR A 1 286 ? 15.727 -25.812 -12.727 1 97.25 286 THR A C 1
ATOM 2302 O O . THR A 1 286 ? 15.992 -24.797 -12.078 1 97.25 286 THR A O 1
ATOM 2305 N N . SER A 1 287 ? 16.609 -26.484 -13.461 1 97.56 287 SER A N 1
ATOM 2306 C CA . SER A 1 287 ? 17.938 -25.922 -13.648 1 97.56 287 SER A CA 1
ATOM 2307 C C . SER A 1 287 ? 17.891 -24.531 -14.25 1 97.56 287 SER A C 1
ATOM 2309 O O . SER A 1 287 ? 18.625 -23.641 -13.828 1 97.56 287 SER A O 1
ATOM 2311 N N . LYS A 1 288 ? 17.031 -24.344 -15.188 1 97.62 288 LYS A N 1
ATOM 2312 C CA . LYS A 1 288 ? 16.844 -23.047 -15.82 1 97.62 288 LYS A CA 1
ATOM 2313 C C . LYS A 1 288 ? 16.344 -22.016 -14.82 1 97.62 288 LYS A C 1
ATOM 2315 O O . LYS A 1 288 ? 16.797 -20.859 -14.812 1 97.62 288 LYS A O 1
ATOM 2320 N N . LEU A 1 289 ? 15.406 -22.391 -14 1 98.5 289 LEU A N 1
ATOM 2321 C CA . LEU A 1 289 ? 14.867 -21.5 -12.977 1 98.5 289 LEU A CA 1
ATOM 2322 C C . LEU A 1 289 ? 15.953 -21.078 -11.992 1 98.5 289 LEU A C 1
ATOM 2324 O O . LEU A 1 289 ? 16.062 -19.891 -11.656 1 98.5 289 LEU A O 1
ATOM 2328 N N . TYR A 1 290 ? 16.734 -22.062 -11.508 1 98.56 290 TYR A N 1
ATOM 2329 C CA . TYR A 1 290 ? 17.797 -21.781 -10.547 1 98.56 290 TYR A CA 1
ATOM 2330 C C . TYR A 1 290 ? 18.875 -20.906 -11.164 1 98.56 290 TYR A C 1
ATOM 2332 O O . TYR A 1 290 ? 19.359 -19.969 -10.516 1 98.56 290 TYR A O 1
ATOM 2340 N N . GLU A 1 291 ? 19.219 -21.172 -12.43 1 98.25 291 GLU A N 1
ATOM 2341 C CA . GLU A 1 291 ? 20.188 -20.328 -13.133 1 98.25 291 GLU A CA 1
ATOM 2342 C C . GLU A 1 291 ? 19.688 -18.891 -13.234 1 98.25 291 GLU A C 1
ATOM 2344 O O . GLU A 1 291 ? 20.453 -17.938 -13.008 1 98.25 291 GLU A O 1
ATOM 2349 N N . PHE A 1 292 ? 18.5 -18.719 -13.602 1 98.38 292 PHE A N 1
ATOM 2350 C CA . PHE A 1 292 ? 17.875 -17.406 -13.703 1 98.38 292 PHE A CA 1
ATOM 2351 C C . PHE A 1 292 ? 17.938 -16.656 -12.367 1 98.38 292 PHE A C 1
ATOM 2353 O O . PHE A 1 292 ? 18.156 -15.453 -12.336 1 98.38 292 PHE A O 1
ATOM 2360 N N . ALA A 1 293 ? 17.75 -17.406 -11.258 1 98.25 293 ALA A N 1
ATOM 2361 C CA . ALA A 1 293 ? 17.734 -16.828 -9.922 1 98.25 293 ALA A CA 1
ATOM 2362 C C . ALA A 1 293 ? 19.141 -16.734 -9.336 1 98.25 293 ALA A C 1
ATOM 2364 O O . ALA A 1 293 ? 19.328 -16.219 -8.234 1 98.25 293 ALA A O 1
ATOM 2365 N N . GLY A 1 294 ? 20.109 -17.266 -9.961 1 97.69 294 GLY A N 1
ATOM 2366 C CA . GLY A 1 294 ? 21.484 -17.281 -9.461 1 97.69 294 GLY A CA 1
ATOM 2367 C C . GLY A 1 294 ? 21.703 -18.297 -8.352 1 97.69 294 GLY A C 1
ATOM 2368 O O . GLY A 1 294 ? 22.438 -18.031 -7.395 1 97.69 294 GLY A O 1
ATOM 2369 N N . LEU A 1 295 ? 21.031 -19.422 -8.477 1 98.06 295 LEU A N 1
ATOM 2370 C CA . LEU A 1 295 ? 21.125 -20.469 -7.465 1 98.06 295 LEU A CA 1
ATOM 2371 C C . LEU A 1 295 ? 21.781 -21.719 -8.047 1 98.06 295 LEU A C 1
ATOM 2373 O O . LEU A 1 295 ? 21.531 -22.078 -9.195 1 98.06 295 LEU A O 1
ATOM 2377 N N . PRO A 1 296 ? 22.609 -22.344 -7.238 1 97.06 296 PRO A N 1
ATOM 2378 C CA . PRO A 1 296 ? 23.078 -23.672 -7.664 1 97.06 296 PRO A CA 1
ATOM 2379 C C . PRO A 1 296 ? 21.984 -24.734 -7.566 1 97.06 296 PRO A C 1
ATOM 2381 O O . PRO A 1 296 ? 20.953 -24.516 -6.941 1 97.06 296 PRO A O 1
ATOM 2384 N N . PHE A 1 297 ? 22.219 -25.812 -8.289 1 97.25 297 PHE A N 1
ATOM 2385 C CA . PHE A 1 297 ? 21.328 -26.953 -8.258 1 97.25 297 PHE A CA 1
ATOM 2386 C C . PHE A 1 297 ? 22.031 -28.188 -7.691 1 97.25 297 PHE A C 1
ATOM 2388 O O . PHE A 1 297 ? 22.438 -29.078 -8.445 1 97.25 297 PHE A O 1
ATOM 2395 N N . PRO A 1 298 ? 22.047 -28.297 -6.355 1 93.81 298 PRO A N 1
ATOM 2396 C CA . PRO A 1 298 ? 22.797 -29.391 -5.754 1 93.81 298 PRO A CA 1
ATOM 2397 C C . PRO A 1 298 ? 22.172 -30.766 -6.008 1 93.81 298 PRO A C 1
ATOM 2399 O O . PRO A 1 298 ? 20.969 -30.859 -6.234 1 93.81 298 PRO A O 1
ATOM 2402 N N . PRO A 1 299 ? 22.922 -31.797 -5.875 1 93.31 299 PRO A N 1
ATOM 2403 C CA . PRO A 1 299 ? 22.469 -33.156 -6.234 1 93.31 299 PRO A CA 1
ATOM 2404 C C . PRO A 1 299 ? 21.281 -33.625 -5.406 1 93.31 299 PRO A C 1
ATOM 2406 O O . PRO A 1 299 ? 20.375 -34.25 -5.934 1 93.31 299 PRO A O 1
ATOM 2409 N N . HIS A 1 300 ? 21.25 -33.312 -4.145 1 89.31 300 HIS A N 1
ATOM 2410 C CA . HIS A 1 300 ? 20.156 -33.781 -3.316 1 89.31 300 HIS A CA 1
ATOM 2411 C C . HIS A 1 300 ? 18.828 -33.188 -3.766 1 89.31 300 HIS A C 1
ATOM 2413 O O . HIS A 1 300 ? 17.781 -33.844 -3.691 1 89.31 300 HIS A O 1
ATOM 2419 N N . LEU A 1 301 ? 18.844 -31.938 -4.262 1 92.69 301 LEU A N 1
ATOM 2420 C CA . LEU A 1 301 ? 17.641 -31.312 -4.781 1 92.69 301 LEU A CA 1
ATOM 2421 C C . LEU A 1 301 ? 17.25 -31.906 -6.133 1 92.69 301 LEU A C 1
ATOM 2423 O O . LEU A 1 301 ? 16.062 -32.031 -6.453 1 92.69 301 LEU A O 1
ATOM 2427 N N . GLN A 1 302 ? 18.281 -32.281 -6.945 1 93.31 302 GLN A N 1
ATOM 2428 C CA . GLN A 1 302 ? 18 -32.938 -8.219 1 93.31 302 GLN A CA 1
ATOM 2429 C C . GLN A 1 302 ? 17.266 -34.25 -8 1 93.31 302 GLN A C 1
ATOM 2431 O O . GLN A 1 302 ? 16.281 -34.531 -8.703 1 93.31 302 GLN A O 1
ATOM 2436 N N . ILE A 1 303 ? 17.703 -34.938 -7.031 1 90.31 303 ILE A N 1
ATOM 2437 C CA . ILE A 1 303 ? 17.062 -36.219 -6.695 1 90.31 303 ILE A CA 1
ATOM 2438 C C . ILE A 1 303 ? 15.641 -35.969 -6.207 1 90.31 303 ILE A C 1
ATOM 2440 O O . ILE A 1 303 ? 14.711 -36.656 -6.605 1 90.31 303 ILE A O 1
ATOM 2444 N N . TRP A 1 304 ? 15.508 -35.031 -5.336 1 89.62 304 TRP A N 1
ATOM 2445 C CA . TRP A 1 304 ? 14.195 -34.688 -4.793 1 89.62 304 TRP A CA 1
ATOM 2446 C C . TRP A 1 304 ? 13.227 -34.281 -5.906 1 89.62 304 TRP A C 1
ATOM 2448 O O . TRP A 1 304 ? 12.086 -34.75 -5.934 1 89.62 304 TRP A O 1
ATOM 2458 N N . VAL A 1 305 ? 13.672 -33.438 -6.832 1 91.31 305 VAL A N 1
ATOM 2459 C CA . VAL A 1 305 ? 12.836 -32.969 -7.938 1 91.31 305 VAL A CA 1
ATOM 2460 C C . VAL A 1 305 ? 12.422 -34.156 -8.797 1 91.31 305 VAL A C 1
ATOM 2462 O O . VAL A 1 305 ? 11.273 -34.25 -9.219 1 91.31 305 VAL A O 1
ATOM 2465 N N . HIS A 1 306 ? 13.359 -35.031 -9.062 1 87.38 306 HIS A N 1
ATOM 2466 C CA . HIS A 1 306 ? 13.062 -36.219 -9.828 1 87.38 306 HIS A CA 1
ATOM 2467 C C . HIS A 1 306 ? 12.008 -37.062 -9.141 1 87.38 306 HIS A C 1
ATOM 2469 O O . HIS A 1 306 ? 11.047 -37.531 -9.781 1 87.38 306 HIS A O 1
ATOM 2475 N N . ASN A 1 307 ? 12.086 -37.219 -7.844 1 83.5 307 ASN A N 1
ATOM 2476 C CA . ASN A 1 307 ? 11.203 -38.094 -7.078 1 83.5 307 ASN A CA 1
ATOM 2477 C C . ASN A 1 307 ? 9.797 -37.5 -6.965 1 83.5 307 ASN A C 1
ATOM 2479 O O . ASN A 1 307 ? 8.805 -38.25 -7.035 1 83.5 307 ASN A O 1
ATOM 2483 N N . ILE A 1 308 ? 9.688 -36.281 -6.793 1 84.06 308 ILE A N 1
ATOM 2484 C CA . ILE A 1 308 ? 8.391 -35.656 -6.527 1 84.06 308 ILE A CA 1
ATOM 2485 C C . ILE A 1 308 ? 7.605 -35.531 -7.828 1 84.06 308 ILE A C 1
ATOM 2487 O O . ILE A 1 308 ? 6.379 -35.406 -7.809 1 84.06 308 ILE A O 1
ATOM 2491 N N . THR A 1 309 ? 8.25 -35.5 -8.938 1 82 309 THR A N 1
ATOM 2492 C CA . THR A 1 309 ? 7.559 -35.312 -10.211 1 82 309 THR A CA 1
ATOM 2493 C C . THR A 1 309 ? 7.195 -36.656 -10.828 1 82 309 THR A C 1
ATOM 2495 O O . THR A 1 309 ? 6.391 -36.719 -11.758 1 82 309 THR A O 1
ATOM 2498 N N . GLN A 1 310 ? 7.805 -37.781 -10.469 1 74.5 310 GLN A N 1
ATOM 2499 C CA . GLN A 1 310 ? 7.562 -39.094 -11.047 1 74.5 310 GLN A CA 1
ATOM 2500 C C . GLN A 1 310 ? 6.695 -39.969 -10.125 1 74.5 310 GLN A C 1
ATOM 2502 O O . GLN A 1 310 ? 6.293 -41.062 -10.492 1 74.5 310 GLN A O 1
ATOM 2507 N N . GLY A 1 311 ? 6.336 -39.406 -8.961 1 62.12 311 GLY A N 1
ATOM 2508 C CA . GLY A 1 311 ? 5.59 -40.219 -8.016 1 62.12 311 GLY A CA 1
ATOM 2509 C C . GLY A 1 311 ? 4.125 -40.375 -8.375 1 62.12 311 GLY A C 1
ATOM 2510 O O . GLY A 1 311 ? 3.635 -39.688 -9.281 1 62.12 311 GLY A O 1
ATOM 2511 N N . LYS A 1 312 ? 3.266 -41.438 -7.949 1 56.69 312 LYS A N 1
ATOM 2512 C CA . LYS A 1 312 ? 1.913 -41.875 -8.305 1 56.69 312 LYS A CA 1
ATOM 2513 C C . LYS A 1 312 ? 0.866 -41.031 -7.578 1 56.69 312 LYS A C 1
ATOM 2515 O O . LYS A 1 312 ? -0.329 -41.312 -7.645 1 56.69 312 LYS A O 1
ATOM 2520 N N . GLY A 1 313 ? 1.032 -39.844 -6.867 1 49.78 313 GLY A N 1
ATOM 2521 C CA . GLY A 1 313 ? -0.035 -39.219 -6.094 1 49.78 313 GLY A CA 1
ATOM 2522 C C . GLY A 1 313 ? -0.804 -38.188 -6.871 1 49.78 313 GLY A C 1
ATOM 2523 O O . GLY A 1 313 ? -0.301 -37.625 -7.855 1 49.78 313 GLY A O 1
ATOM 2524 N N . MET A 1 314 ? -2.338 -38.156 -6.824 1 47.91 314 MET A N 1
ATOM 2525 C CA . MET A 1 314 ? -3.207 -37.125 -7.375 1 47.91 314 MET A CA 1
ATOM 2526 C C . MET A 1 314 ? -3.391 -36 -6.375 1 47.91 314 MET A C 1
ATOM 2528 O O . MET A 1 314 ? -3.5 -36.219 -5.172 1 47.91 314 MET A O 1
ATOM 2532 N N . GLY A 1 315 ? -2.914 -34.844 -6.48 1 47.5 315 GLY A N 1
ATOM 2533 C CA . GLY A 1 315 ? -3.023 -33.688 -5.621 1 47.5 315 GLY A CA 1
ATOM 2534 C C . GLY A 1 315 ? -4.445 -33.406 -5.172 1 47.5 315 GLY A C 1
ATOM 2535 O O . GLY A 1 315 ? -5.332 -33.188 -6 1 47.5 315 GLY A O 1
ATOM 2536 N N . ARG A 1 316 ? -5.008 -33.875 -4.023 1 48.47 316 ARG A N 1
ATOM 2537 C CA . ARG A 1 316 ? -6.387 -33.75 -3.555 1 48.47 316 ARG A CA 1
ATOM 2538 C C . ARG A 1 316 ? -6.691 -32.344 -3.055 1 48.47 316 ARG A C 1
ATOM 2540 O O . ARG A 1 316 ? -7.859 -31.969 -2.93 1 48.47 316 ARG A O 1
ATOM 2547 N N . SER A 1 317 ? -5.73 -31.594 -2.436 1 50.06 317 SER A N 1
ATOM 2548 C CA . SER A 1 317 ? -6.059 -30.281 -1.879 1 50.06 317 SER A CA 1
ATOM 2549 C C . SER A 1 317 ? -5.285 -29.172 -2.584 1 50.06 317 SER A C 1
ATOM 2551 O O . SER A 1 317 ? -4.207 -29.422 -3.135 1 50.06 317 SER A O 1
ATOM 2553 N N . ALA A 1 318 ? -5.906 -28.016 -2.771 1 45.69 318 ALA A N 1
ATOM 2554 C CA . ALA A 1 318 ? -5.414 -26.875 -3.545 1 45.69 318 ALA A CA 1
ATOM 2555 C C . ALA A 1 318 ? -3.967 -26.562 -3.186 1 45.69 318 ALA A C 1
ATOM 2557 O O . ALA A 1 318 ? -3.227 -26 -4 1 45.69 318 ALA A O 1
ATOM 2558 N N . PHE A 1 319 ? -3.578 -27.016 -2.016 1 46.81 319 PHE A N 1
ATOM 2559 C CA . PHE A 1 319 ? -2.252 -26.578 -1.593 1 46.81 319 PHE A CA 1
ATOM 2560 C C . PHE A 1 319 ? -1.354 -27.781 -1.32 1 46.81 319 PHE A C 1
ATOM 2562 O O . PHE A 1 319 ? -0.254 -27.625 -0.783 1 46.81 319 PHE A O 1
ATOM 2569 N N . ASP A 1 320 ? -1.755 -28.953 -1.636 1 52.09 320 ASP A N 1
ATOM 2570 C CA . ASP A 1 320 ? -0.956 -30.156 -1.396 1 52.09 320 ASP A CA 1
ATOM 2571 C C . ASP A 1 320 ? 0.034 -30.391 -2.533 1 52.09 320 ASP A C 1
ATOM 2573 O O . ASP A 1 320 ? -0.357 -30.453 -3.701 1 52.09 320 ASP A O 1
ATOM 2577 N N . THR A 1 321 ? 1.341 -30.25 -2.324 1 52.78 321 THR A N 1
ATOM 2578 C CA . THR A 1 321 ? 2.408 -30.5 -3.287 1 52.78 321 THR A CA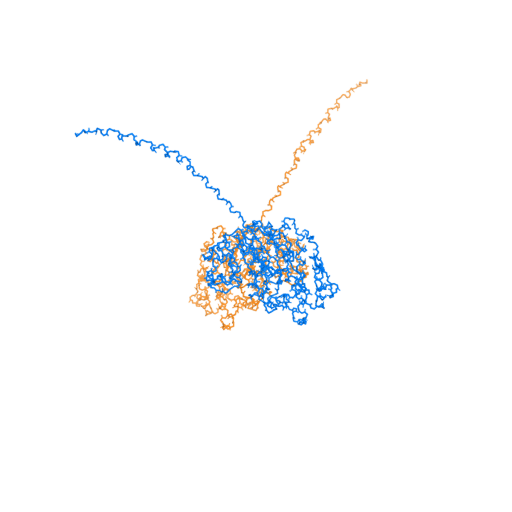 1
ATOM 2579 C C . THR A 1 321 ? 2.875 -31.953 -3.209 1 52.78 321 THR A C 1
ATOM 2581 O O . THR A 1 321 ? 4.074 -32.219 -3.111 1 52.78 321 THR A O 1
ATOM 2584 N N . ASP A 1 322 ? 2.049 -32.938 -2.967 1 53.66 322 ASP A N 1
ATOM 2585 C CA . ASP A 1 322 ? 2.484 -34.344 -2.934 1 53.66 322 ASP A CA 1
ATOM 2586 C C . ASP A 1 322 ? 2.879 -34.812 -4.328 1 53.66 322 ASP A C 1
ATOM 2588 O O . ASP A 1 322 ? 2.494 -34.219 -5.332 1 53.66 322 ASP A O 1
ATOM 2592 N N . SER A 1 323 ? 3.838 -35.875 -4.273 1 51.94 323 SER A N 1
ATOM 2593 C CA . SER A 1 323 ? 4.355 -36.5 -5.496 1 51.94 323 SER A CA 1
ATOM 2594 C C . SER A 1 323 ? 3.221 -36.938 -6.418 1 51.94 323 SER A C 1
ATOM 2596 O O . SER A 1 323 ? 2.26 -37.562 -5.973 1 51.94 323 SER A O 1
ATOM 2598 N N . ARG A 1 324 ? 2.891 -36.219 -7.469 1 60.09 324 ARG A N 1
ATOM 2599 C CA . ARG A 1 324 ? 1.918 -36.531 -8.508 1 60.09 324 ARG A CA 1
ATOM 2600 C C . ARG A 1 324 ? 2.592 -36.656 -9.867 1 60.09 324 ARG A C 1
ATOM 2602 O O . ARG A 1 324 ? 3.656 -36.094 -10.094 1 60.09 324 ARG A O 1
ATOM 2609 N N . ASN A 1 325 ? 2.012 -37.688 -10.57 1 70.25 325 ASN A N 1
ATOM 2610 C CA . ASN A 1 325 ? 2.408 -37.625 -11.969 1 70.25 325 ASN A CA 1
ATOM 2611 C C . ASN A 1 325 ? 2.006 -36.312 -12.617 1 70.25 325 ASN A C 1
ATOM 2613 O O . ASN A 1 325 ? 0.892 -36.156 -13.125 1 70.25 325 ASN A O 1
ATOM 2617 N N . ALA A 1 326 ? 2.805 -35.375 -12.391 1 78.19 326 ALA A N 1
ATOM 2618 C CA . ALA A 1 326 ? 2.557 -34 -12.766 1 78.19 326 ALA A CA 1
ATOM 2619 C C . ALA A 1 326 ? 2.16 -33.875 -14.234 1 78.19 326 ALA A C 1
ATOM 2621 O O . ALA A 1 326 ? 1.33 -33.031 -14.594 1 78.19 326 ALA A O 1
ATOM 2622 N N . GLN A 1 327 ? 2.643 -34.781 -15.016 1 79.69 327 GLN A N 1
ATOM 2623 C CA . GLN A 1 327 ? 2.309 -34.75 -16.438 1 79.69 327 GLN A CA 1
ATOM 2624 C C . GLN A 1 327 ? 0.86 -35.188 -16.672 1 79.69 327 GLN A C 1
ATOM 2626 O O . GLN A 1 327 ? 0.146 -34.562 -17.453 1 79.69 327 GLN A O 1
ATOM 2631 N N . SER A 1 328 ? 0.504 -36.156 -15.938 1 81 328 SER A N 1
ATOM 2632 C CA . SER A 1 328 ? -0.865 -36.656 -16.078 1 81 328 SER A CA 1
ATOM 2633 C C . SER A 1 328 ? -1.873 -35.625 -15.594 1 81 328 SER A C 1
ATOM 2635 O O . SER A 1 328 ? -2.924 -35.438 -16.219 1 81 328 SER A O 1
ATOM 2637 N N . VAL A 1 329 ? -1.544 -35.031 -14.539 1 83.19 329 VAL A N 1
ATOM 2638 C CA . VAL A 1 329 ? -2.428 -34 -13.977 1 83.19 329 VAL A CA 1
ATOM 2639 C C . VAL A 1 329 ? -2.58 -32.844 -14.953 1 83.19 329 VAL A C 1
ATOM 2641 O O . VAL A 1 329 ? -3.668 -32.281 -15.102 1 83.19 329 VAL A O 1
ATOM 2644 N N . SER A 1 330 ? -1.538 -32.5 -15.664 1 89.5 330 SER A N 1
ATOM 2645 C CA . SER A 1 330 ? -1.561 -31.359 -16.594 1 89.5 330 SER A CA 1
ATOM 2646 C C . SER A 1 330 ? -2.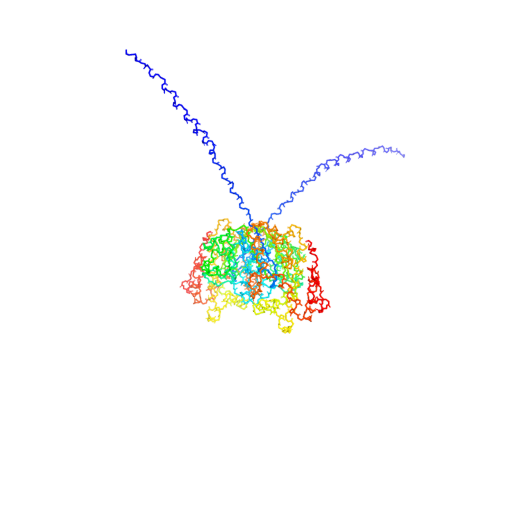465 -31.656 -17.797 1 89.5 330 SER A C 1
ATOM 2648 O O . SER A 1 330 ? -2.955 -30.719 -18.438 1 89.5 330 SER A O 1
ATOM 2650 N N . GLN A 1 331 ? -2.818 -32.906 -18.031 1 91.12 331 GLN A N 1
ATOM 2651 C CA . GLN A 1 331 ? -3.604 -33.281 -19.203 1 91.12 331 GLN A CA 1
ATOM 2652 C C . GLN A 1 331 ? -4.996 -33.781 -18.812 1 91.12 331 GLN A C 1
ATOM 2654 O O . GLN A 1 331 ? -5.816 -34.094 -19.672 1 91.12 331 GLN A O 1
ATOM 2659 N N . ALA A 1 332 ? -5.211 -33.812 -17.547 1 91.88 332 ALA A N 1
ATOM 2660 C CA . ALA A 1 332 ? -6.434 -34.406 -17.031 1 91.88 332 ALA A CA 1
ATOM 2661 C C . ALA A 1 332 ? -7.672 -33.719 -17.609 1 91.88 332 ALA A C 1
ATOM 2663 O O . ALA A 1 332 ? -8.727 -34.344 -17.75 1 91.88 332 ALA A O 1
ATOM 2664 N N . TRP A 1 333 ? -7.578 -32.469 -17.984 1 96.12 333 TRP A N 1
ATOM 2665 C CA . TRP A 1 333 ? -8.719 -31.703 -18.5 1 96.12 333 TRP A CA 1
ATOM 2666 C C . TRP A 1 333 ? -9.242 -32.344 -19.797 1 96.12 333 TRP A C 1
ATOM 2668 O O . TRP A 1 333 ? -10.43 -32.219 -20.109 1 96.12 333 TRP A O 1
ATOM 2678 N N . ARG A 1 334 ? -8.422 -33.031 -20.547 1 96 334 ARG A N 1
ATOM 2679 C CA . ARG A 1 334 ? -8.766 -33.594 -21.859 1 96 334 ARG A CA 1
ATOM 2680 C C . ARG A 1 334 ? -9.82 -34.656 -21.719 1 96 334 ARG A C 1
ATOM 2682 O O . ARG A 1 334 ? -10.648 -34.844 -22.625 1 96 334 ARG A O 1
ATOM 2689 N N . TRP A 1 335 ? -9.891 -35.312 -20.562 1 94.25 335 TRP A N 1
ATOM 2690 C CA . TRP A 1 335 ? -10.844 -36.406 -20.406 1 94.25 335 TRP A CA 1
ATOM 2691 C C . TRP A 1 335 ? -11.953 -36.031 -19.438 1 94.25 335 TRP A C 1
ATOM 2693 O O . TRP A 1 335 ? -13.039 -36.625 -19.453 1 94.25 335 TRP A O 1
ATOM 2703 N N . SER A 1 336 ? -11.68 -35.094 -18.609 1 94.62 336 SER A N 1
ATOM 2704 C CA . SER A 1 336 ? -12.625 -34.812 -17.531 1 94.62 336 SER A CA 1
ATOM 2705 C C . SER A 1 336 ? -13.617 -33.719 -17.953 1 94.62 336 SER A C 1
ATOM 2707 O O . SER A 1 336 ? -14.766 -33.719 -17.516 1 94.62 336 SER A O 1
ATOM 2709 N N . LEU A 1 337 ? -13.25 -32.75 -18.766 1 96.88 337 LEU A N 1
ATOM 2710 C CA . LEU A 1 337 ? -14.125 -31.656 -19.125 1 96.88 337 LEU A CA 1
ATOM 2711 C C . LEU A 1 337 ? -15 -32 -20.328 1 96.88 337 LEU A C 1
ATOM 2713 O O . LEU A 1 337 ? -14.523 -32.625 -21.281 1 96.88 337 LEU A O 1
ATOM 2717 N N . PRO A 1 338 ? -16.297 -31.656 -20.203 1 97.06 338 PRO A N 1
ATOM 2718 C CA . PRO A 1 338 ? -17.109 -31.734 -21.422 1 97.06 338 PRO A CA 1
ATOM 2719 C C . PRO A 1 338 ? -16.594 -30.844 -22.547 1 97.06 338 PRO A C 1
ATOM 2721 O O . PRO A 1 338 ? -16.125 -29.734 -22.281 1 97.06 338 PRO A O 1
ATOM 2724 N N . HIS A 1 339 ? -16.734 -31.344 -23.781 1 97.44 339 HIS A N 1
ATOM 2725 C CA . HIS A 1 339 ? -16.172 -30.625 -24.922 1 97.44 339 HIS A CA 1
ATOM 2726 C C . HIS A 1 339 ? -16.781 -29.25 -25.062 1 97.44 339 HIS A C 1
ATOM 2728 O O . HIS A 1 339 ? -16.109 -28.297 -25.484 1 97.44 339 HIS A O 1
ATOM 2734 N N . ASN A 1 340 ? -18.078 -29.062 -24.734 1 96.56 340 ASN A N 1
ATOM 2735 C CA . ASN A 1 340 ? -18.719 -27.766 -24.844 1 96.56 340 ASN A CA 1
ATOM 2736 C C . ASN A 1 340 ? -18.094 -26.734 -23.922 1 96.56 340 ASN A C 1
ATOM 2738 O O . ASN A 1 340 ? -17.984 -25.562 -24.266 1 96.56 340 ASN A O 1
ATOM 2742 N N . GLN A 1 341 ? -17.703 -27.141 -22.766 1 97.12 341 GLN A N 1
ATOM 2743 C CA . GLN A 1 341 ? -17.016 -26.25 -21.828 1 97.12 341 GLN A CA 1
ATOM 2744 C C . GLN A 1 341 ? -15.656 -25.828 -22.375 1 97.12 341 GLN A C 1
ATOM 2746 O O . GLN A 1 341 ? -15.258 -24.672 -22.25 1 97.12 341 GLN A O 1
ATOM 2751 N N . VAL A 1 342 ? -14.992 -26.797 -22.969 1 98.06 342 VAL A N 1
ATOM 2752 C CA . VAL A 1 342 ? -13.672 -26.531 -23.547 1 98.06 342 VAL A CA 1
ATOM 2753 C C . VAL A 1 342 ? -13.797 -25.516 -24.672 1 98.06 342 VAL A C 1
ATOM 2755 O O . VAL A 1 342 ? -12.984 -24.594 -24.766 1 98.06 342 VAL A O 1
ATOM 2758 N N . VAL A 1 343 ? -14.805 -25.672 -25.516 1 97.81 343 VAL A N 1
ATOM 2759 C CA . VAL A 1 343 ? -15.039 -24.75 -26.609 1 97.81 343 VAL A CA 1
ATOM 2760 C C . VAL A 1 343 ? -15.266 -23.328 -26.078 1 97.81 343 VAL A C 1
ATOM 2762 O O . VAL A 1 343 ? -14.711 -22.359 -26.594 1 97.81 343 VAL A O 1
ATOM 2765 N N . GLN A 1 344 ? -16.078 -23.25 -25.078 1 97.31 344 GLN A N 1
ATOM 2766 C CA . GLN A 1 344 ? -16.375 -21.953 -24.484 1 97.31 344 GLN A CA 1
ATOM 2767 C C . GLN A 1 344 ? -15.117 -21.328 -23.875 1 97.31 344 GLN A C 1
ATOM 2769 O O . GLN A 1 344 ? -14.875 -20.125 -24.031 1 97.31 344 GLN A O 1
ATOM 2774 N N . LEU A 1 345 ? -14.367 -22.109 -23.203 1 97.62 345 LEU A N 1
ATOM 2775 C CA . LEU A 1 345 ? -13.148 -21.641 -22.562 1 97.62 345 LEU A CA 1
ATOM 2776 C C . LEU A 1 345 ? -12.141 -21.172 -23.609 1 97.62 345 LEU A C 1
ATOM 2778 O O . LEU A 1 345 ? -11.461 -20.156 -23.406 1 97.62 345 LEU A O 1
ATOM 2782 N N . GLN A 1 346 ? -12.023 -21.922 -24.719 1 98.25 346 GLN A N 1
ATOM 2783 C CA . GLN A 1 346 ? -11.094 -21.547 -25.781 1 98.25 346 GLN A CA 1
ATOM 2784 C C . GLN A 1 346 ? -11.508 -20.234 -26.438 1 98.25 346 GLN A C 1
ATOM 2786 O O . GLN A 1 346 ? -10.664 -19.5 -26.953 1 98.25 346 GLN A O 1
ATOM 2791 N N . LYS A 1 347 ? -12.742 -19.906 -26.359 1 97.94 347 LYS A N 1
ATOM 2792 C CA . LYS A 1 347 ? -13.219 -18.625 -26.875 1 97.94 347 LYS A CA 1
ATOM 2793 C C . LYS A 1 347 ? -12.836 -17.484 -25.953 1 97.94 347 LYS A C 1
ATOM 2795 O O . LYS A 1 347 ? -12.336 -16.453 -26.391 1 97.94 347 LYS A O 1
ATOM 2800 N N . VAL A 1 348 ? -13.039 -17.703 -24.641 1 97.31 348 VAL A N 1
ATOM 2801 C CA . VAL A 1 348 ? -12.852 -16.641 -23.656 1 97.31 348 VAL A CA 1
ATOM 2802 C C . VAL A 1 348 ? -11.359 -16.391 -23.453 1 97.31 348 VAL A C 1
ATOM 2804 O O . VAL A 1 348 ? -10.938 -15.258 -23.203 1 97.31 348 VAL A O 1
ATOM 2807 N N . CYS A 1 349 ? -10.516 -17.406 -23.625 1 98.44 349 CYS A N 1
ATOM 2808 C CA . CYS A 1 349 ? -9.078 -17.297 -23.391 1 98.44 349 CYS A CA 1
ATOM 2809 C C . CYS A 1 349 ? -8.297 -17.406 -24.688 1 98.44 349 CYS A C 1
ATOM 2811 O O . CYS A 1 349 ? -7.109 -17.734 -24.688 1 98.44 349 CYS A O 1
ATOM 2813 N N . LYS A 1 350 ? -8.914 -17.109 -25.766 1 98.19 350 LYS A N 1
ATOM 2814 C CA . LYS A 1 350 ? -8.359 -17.344 -27.094 1 98.19 350 LYS A CA 1
ATOM 2815 C C . LYS A 1 350 ? -7.016 -16.656 -27.266 1 98.19 350 LYS A C 1
ATOM 2817 O O . LYS A 1 350 ? -6.023 -17.281 -27.625 1 98.19 350 LYS A O 1
ATOM 2822 N N . ASP A 1 351 ? -6.949 -15.383 -26.984 1 97.44 351 ASP A N 1
ATOM 2823 C CA . ASP A 1 351 ? -5.742 -14.586 -27.203 1 97.44 351 ASP A CA 1
ATOM 2824 C C . ASP A 1 351 ? -4.605 -15.062 -26.297 1 97.44 351 ASP A C 1
ATOM 2826 O O . ASP A 1 351 ? -3.453 -15.133 -26.734 1 97.44 351 ASP A O 1
ATOM 2830 N N . THR A 1 352 ? -4.957 -15.328 -25.078 1 97.81 352 THR A N 1
ATOM 2831 C CA . THR A 1 352 ? -3.953 -15.805 -24.141 1 97.81 352 THR A CA 1
ATOM 2832 C C . THR A 1 352 ? -3.406 -17.156 -24.562 1 97.81 352 THR A C 1
ATOM 2834 O O . THR A 1 352 ? -2.195 -17.391 -24.531 1 97.81 352 THR A O 1
ATOM 2837 N N . MET A 1 353 ? -4.309 -18.062 -24.953 1 97.88 353 MET A N 1
ATOM 2838 C CA . MET A 1 353 ? -3.883 -19.375 -25.406 1 97.88 353 MET A CA 1
ATOM 2839 C C . MET A 1 353 ? -2.955 -19.266 -26.625 1 97.88 353 MET A C 1
ATOM 2841 O O . MET A 1 353 ? -1.911 -19.922 -26.672 1 97.88 353 MET A O 1
ATOM 2845 N N . ASN A 1 354 ? -3.316 -18.406 -27.531 1 96.44 354 ASN A N 1
ATOM 2846 C CA . ASN A 1 354 ? -2.492 -18.203 -28.719 1 96.44 354 ASN A CA 1
ATOM 2847 C C . ASN A 1 354 ? -1.11 -17.656 -28.359 1 96.44 354 ASN A C 1
ATOM 2849 O O . ASN A 1 354 ? -0.097 -18.141 -28.859 1 96.44 354 ASN A O 1
ATOM 2853 N N . LEU A 1 355 ? -1.102 -16.719 -27.5 1 96.06 355 LEU A N 1
ATOM 2854 C CA . LEU A 1 355 ? 0.139 -16.062 -27.125 1 96.06 355 LEU A CA 1
ATOM 2855 C C . LEU A 1 355 ? 1.05 -17 -26.344 1 96.06 355 LEU A C 1
ATOM 2857 O O . LEU A 1 355 ? 2.273 -16.953 -26.5 1 96.06 355 LEU A O 1
ATOM 2861 N N . MET A 1 356 ? 0.489 -17.875 -25.531 1 96.25 356 MET A N 1
ATOM 2862 C CA . MET A 1 356 ? 1.281 -18.719 -24.656 1 96.25 356 MET A CA 1
ATOM 2863 C C . MET A 1 356 ? 1.569 -20.062 -25.297 1 96.25 356 MET A C 1
ATOM 2865 O O . MET A 1 356 ? 2.244 -20.906 -24.703 1 96.25 356 MET A O 1
ATOM 2869 N N . GLY A 1 357 ? 1.004 -20.312 -26.453 1 96.06 357 GLY A N 1
ATOM 2870 C CA . GLY A 1 357 ? 1.345 -21.5 -27.203 1 96.06 357 GLY A CA 1
ATOM 2871 C C . GLY A 1 357 ? 0.441 -22.688 -26.906 1 96.06 357 GLY A C 1
ATOM 2872 O O . GLY A 1 357 ? 0.851 -23.844 -27.031 1 96.06 357 GLY A O 1
ATOM 2873 N N . TYR A 1 358 ? -0.76 -22.391 -26.438 1 97.06 358 TYR A N 1
ATOM 2874 C CA . TYR A 1 358 ? -1.745 -23.453 -26.25 1 97.06 358 TYR A CA 1
ATOM 2875 C C . TYR A 1 358 ? -2.646 -23.594 -27.469 1 97.06 358 TYR A C 1
ATOM 2877 O O . TYR A 1 358 ? -3.434 -22.703 -27.766 1 97.06 358 TYR A O 1
ATOM 2885 N N . LEU A 1 359 ? -2.596 -24.75 -28.062 1 97 359 LEU A N 1
ATOM 2886 C CA . LEU A 1 359 ? -3.312 -24.969 -29.312 1 97 359 LEU A CA 1
ATOM 2887 C C . LEU A 1 359 ? -4.758 -25.375 -29.047 1 97 359 LEU A C 1
ATOM 2889 O O . LEU A 1 359 ? -5.027 -26.156 -28.125 1 97 359 LEU A O 1
ATOM 2893 N N . PRO A 1 360 ? -5.656 -24.828 -29.812 1 96.88 360 PRO A N 1
ATOM 2894 C CA . PRO A 1 360 ? -7.059 -25.188 -29.625 1 96.88 360 PRO A CA 1
ATOM 2895 C C . PRO A 1 360 ? -7.371 -26.609 -30.078 1 96.88 360 PRO A C 1
ATOM 2897 O O . PRO A 1 360 ? -6.727 -27.125 -31 1 96.88 360 PRO A O 1
ATOM 2900 N N . VAL A 1 361 ? -8.281 -27.203 -29.391 1 96.06 361 VAL A N 1
ATOM 2901 C CA . VAL A 1 361 ? -8.828 -28.469 -29.859 1 96.06 361 VAL A CA 1
ATOM 2902 C C . VAL A 1 361 ? -10.039 -28.203 -30.75 1 96.06 361 VAL A C 1
ATOM 2904 O O . VAL A 1 361 ? -10.906 -27.391 -30.406 1 96.06 361 VAL A O 1
ATOM 2907 N N . LEU A 1 362 ? -10.055 -28.859 -31.812 1 92.56 362 LEU A N 1
ATOM 2908 C CA . LEU A 1 362 ? -11.062 -28.531 -32.812 1 92.56 362 LEU A CA 1
ATOM 2909 C C . LEU A 1 362 ? -12.242 -29.484 -32.75 1 92.56 362 LEU A C 1
ATOM 2911 O O . LEU A 1 362 ? -13.328 -29.203 -33.25 1 92.56 362 LEU A O 1
ATO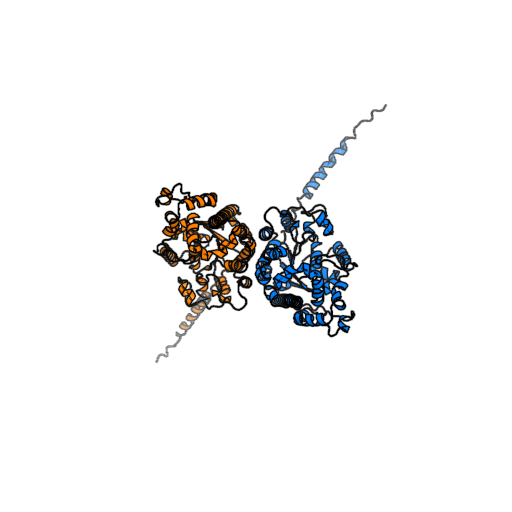M 2915 N N . SER A 1 363 ? -12.078 -30.703 -32.125 1 96.19 363 SER A N 1
ATOM 2916 C CA . SER A 1 363 ? -13.148 -31.688 -31.984 1 96.19 363 SER A CA 1
ATOM 2917 C C . SER A 1 363 ? -13.023 -32.438 -30.672 1 96.19 363 SER A C 1
ATOM 2919 O O . SER A 1 363 ? -11.969 -32.438 -30.031 1 96.19 363 SER A O 1
ATOM 2921 N N . GLU A 1 364 ? -14.125 -33.062 -30.297 1 96.69 364 GLU A N 1
ATOM 2922 C CA . GLU A 1 364 ? -14.109 -33.906 -29.094 1 96.69 364 GLU A CA 1
ATOM 2923 C C . GLU A 1 364 ? -13.133 -35.062 -29.25 1 96.69 364 GLU A C 1
ATOM 2925 O O . GLU A 1 364 ? -12.469 -35.469 -28.281 1 96.69 364 GLU A O 1
ATOM 2930 N N . LYS A 1 365 ? -13.047 -35.625 -30.422 1 95.88 365 LYS A N 1
ATOM 2931 C CA . LYS A 1 365 ? -12.117 -36.719 -30.703 1 95.88 365 LYS A CA 1
ATOM 2932 C C . LYS A 1 365 ? -10.672 -36.281 -30.453 1 95.88 365 LYS A C 1
ATOM 2934 O O . LYS A 1 365 ? -9.906 -37 -29.812 1 95.88 365 LYS A O 1
ATOM 2939 N N . ASP A 1 366 ? -10.359 -35.062 -30.938 1 95.31 366 ASP A N 1
ATOM 2940 C CA . ASP A 1 366 ? -9.023 -34.531 -30.734 1 95.31 366 ASP A CA 1
ATOM 2941 C C . ASP A 1 366 ? -8.742 -34.281 -29.266 1 95.31 366 ASP A C 1
ATOM 2943 O O . ASP A 1 366 ? -7.625 -34.469 -28.781 1 95.31 366 ASP A O 1
ATOM 2947 N N . GLN A 1 367 ? -9.766 -33.781 -28.531 1 96.88 367 GLN A N 1
ATOM 2948 C CA . GLN A 1 367 ? -9.641 -33.5 -27.109 1 96.88 367 GLN A CA 1
ATOM 2949 C C . GLN A 1 367 ? -9.273 -34.75 -26.328 1 96.88 367 GLN A C 1
ATOM 2951 O O . GLN A 1 367 ? -8.445 -34.719 -25.406 1 96.88 367 GLN A O 1
ATOM 2956 N N . ARG A 1 368 ? -9.859 -35.875 -26.766 1 95.75 368 ARG A N 1
ATOM 2957 C CA . ARG A 1 368 ? -9.695 -37.156 -26.031 1 95.75 368 ARG A CA 1
ATOM 2958 C C . ARG A 1 368 ? -8.461 -37.906 -26.5 1 95.75 368 ARG A C 1
ATOM 2960 O O . ARG A 1 368 ? -8.023 -38.844 -25.859 1 95.75 368 ARG A O 1
ATOM 2967 N N . ASN A 1 369 ? -7.84 -37.469 -27.609 1 93.12 369 ASN A N 1
ATOM 2968 C CA . ASN A 1 369 ? -6.68 -38.156 -28.203 1 93.12 369 ASN A CA 1
ATOM 2969 C C . ASN A 1 369 ? -5.379 -37.656 -27.562 1 93.12 369 ASN A C 1
ATOM 2971 O O . ASN A 1 369 ? -4.898 -36.562 -27.891 1 93.12 369 ASN A O 1
ATOM 2975 N N . SER A 1 370 ? -4.773 -38.438 -26.781 1 87.75 370 SER A N 1
ATOM 2976 C CA . SER A 1 370 ? -3.561 -38.094 -26.047 1 87.75 370 SER A CA 1
ATOM 2977 C C . SER A 1 370 ? -2.377 -37.906 -27 1 87.75 370 SER A C 1
ATOM 2979 O O . SER A 1 370 ? -1.365 -37.312 -26.625 1 87.75 370 SER A O 1
ATOM 2981 N N . SER A 1 371 ? -2.48 -38.406 -28.188 1 88.56 371 SER A N 1
ATOM 2982 C CA . SER A 1 371 ? -1.382 -38.312 -29.141 1 88.56 371 SER A CA 1
ATOM 2983 C C . SER A 1 371 ? -1.338 -36.938 -29.812 1 88.56 371 SER A C 1
ATOM 2985 O O . SER A 1 371 ? -0.331 -36.562 -30.422 1 88.56 371 SER A O 1
ATOM 2987 N N . VAL A 1 372 ? -2.428 -36.25 -29.688 1 91.81 372 VAL A N 1
ATOM 2988 C CA . VAL A 1 372 ? -2.473 -34.906 -30.266 1 91.81 372 VAL A CA 1
ATOM 2989 C C . VAL A 1 372 ? -1.725 -33.938 -29.359 1 91.81 372 VAL A C 1
ATOM 2991 O O . VAL A 1 372 ? -2.062 -33.812 -28.172 1 91.81 372 VAL A O 1
ATOM 2994 N N . ASN A 1 373 ? -0.691 -33.344 -29.891 1 90.69 373 ASN A N 1
ATOM 2995 C CA . ASN A 1 373 ? 0.064 -32.344 -29.141 1 90.69 373 ASN A CA 1
ATOM 2996 C C . ASN A 1 373 ? -0.636 -31 -29.156 1 90.69 373 ASN A C 1
ATOM 2998 O O . ASN A 1 373 ? -0.88 -30.438 -30.219 1 90.69 373 ASN A O 1
ATOM 3002 N N . LEU A 1 374 ? -0.918 -30.531 -28 1 93.62 374 LEU A N 1
ATOM 3003 C CA . LEU A 1 374 ? -1.682 -29.297 -27.906 1 93.62 374 LEU A CA 1
ATOM 3004 C C . LEU A 1 374 ? -0.818 -28.172 -27.344 1 93.62 374 LEU A C 1
ATOM 3006 O O . LEU A 1 374 ? -1.34 -27.156 -26.891 1 93.62 374 LEU A O 1
ATOM 3010 N N . LEU A 1 375 ? 0.541 -28.375 -27.328 1 93.31 375 LEU A N 1
ATOM 3011 C CA . LEU A 1 375 ? 1.509 -27.359 -26.906 1 93.31 375 LEU A CA 1
ATOM 3012 C C . LEU A 1 375 ? 2.441 -27 -28.062 1 93.31 375 LEU A C 1
ATOM 3014 O O . LEU A 1 375 ? 2.996 -27.875 -28.719 1 93.31 375 LEU A O 1
ATOM 3018 N N . SER A 1 376 ? 2.52 -25.703 -28.312 1 91.44 376 SER A N 1
ATOM 3019 C CA . SER A 1 376 ? 3.488 -25.266 -29.312 1 91.44 376 SER A CA 1
ATOM 3020 C C . SER A 1 376 ? 4.914 -25.375 -28.781 1 91.44 376 SER A C 1
ATOM 3022 O O . SER A 1 376 ? 5.129 -25.5 -27.578 1 91.44 376 SER A O 1
ATOM 3024 N N . THR A 1 377 ? 5.883 -25.562 -29.766 1 78.12 377 THR A N 1
ATOM 3025 C CA . THR A 1 377 ? 7.285 -25.594 -29.359 1 78.12 377 THR A CA 1
ATOM 3026 C C . THR A 1 377 ? 7.688 -24.297 -28.672 1 78.12 377 THR A C 1
ATOM 3028 O O . THR A 1 377 ? 7.273 -23.219 -29.078 1 78.12 377 THR A O 1
ATOM 3031 N N . PRO A 1 378 ? 8.148 -24.484 -27.531 1 62.66 378 PRO A N 1
ATOM 3032 C CA . PRO A 1 378 ? 8.477 -23.344 -26.672 1 62.66 378 PRO A CA 1
ATOM 3033 C C . PRO A 1 378 ? 9.266 -22.266 -27.406 1 62.66 378 PRO A C 1
ATOM 3035 O O . PRO A 1 378 ? 10.336 -22.547 -27.953 1 62.66 378 PRO A O 1
ATOM 3038 N N . GLU A 1 379 ? 8.75 -21.609 -28.422 1 52.62 379 GLU A N 1
ATOM 3039 C CA . GLU A 1 379 ? 9.508 -20.438 -28.844 1 52.62 379 GLU A CA 1
ATOM 3040 C C . GLU A 1 379 ? 9.391 -19.312 -27.828 1 52.62 379 GLU A C 1
ATOM 3042 O O . GLU A 1 379 ? 8.586 -18.391 -28 1 52.62 379 GLU A O 1
ATOM 3047 N N . ILE A 1 380 ? 9.164 -19.578 -26.672 1 48.09 380 ILE A N 1
ATOM 3048 C CA . ILE A 1 380 ? 9.031 -18.391 -25.844 1 48.09 380 ILE A CA 1
ATOM 3049 C C . ILE A 1 380 ? 10.219 -17.453 -26.062 1 48.09 380 ILE A C 1
ATOM 3051 O O . ILE A 1 380 ? 11.375 -17.875 -25.906 1 48.09 380 ILE A O 1
ATOM 3055 N N . PRO A 1 381 ? 10.07 -16.172 -26.5 1 42.53 381 PRO A N 1
ATOM 3056 C CA . PRO A 1 381 ? 11.188 -15.305 -26.891 1 42.53 381 PRO A CA 1
ATOM 3057 C C . PRO A 1 381 ? 12.242 -15.188 -25.797 1 42.53 381 PRO A C 1
ATOM 3059 O O . PRO A 1 381 ? 11.93 -15.32 -24.609 1 42.53 381 PRO A O 1
ATOM 3062 N N . MET B 1 1 ? 58.125 66.625 -65.25 1 25.58 1 MET B N 1
ATOM 3063 C CA . MET B 1 1 ? 56.875 65.938 -64.938 1 25.58 1 MET B CA 1
ATOM 3064 C C . MET B 1 1 ? 57.094 64.625 -64.25 1 25.58 1 MET B C 1
ATOM 3066 O O . MET B 1 1 ? 57.531 63.656 -64.875 1 25.58 1 MET B O 1
ATOM 3070 N N . ARG B 1 2 ? 57.594 64.688 -62.938 1 26.97 2 ARG B N 1
ATOM 3071 C CA . ARG B 1 2 ? 58.344 63.844 -62 1 26.97 2 ARG B CA 1
ATOM 3072 C C . ARG B 1 2 ? 57.469 62.688 -61.469 1 26.97 2 ARG B C 1
ATOM 3074 O O . ARG B 1 2 ? 56.406 62.938 -60.906 1 26.97 2 ARG B O 1
ATOM 3081 N N . LEU B 1 3 ? 57.5 61.531 -62.156 1 27.7 3 LEU B N 1
ATOM 3082 C CA . LEU B 1 3 ? 56.844 60.219 -62.094 1 27.7 3 LEU B CA 1
ATOM 3083 C C . LEU B 1 3 ? 57.062 59.562 -60.75 1 27.7 3 LEU B C 1
ATOM 3085 O O . LEU B 1 3 ? 58.188 59.188 -60.406 1 27.7 3 LEU B O 1
ATOM 3089 N N . TRP B 1 4 ? 56.531 60.219 -59.594 1 25.7 4 TRP B N 1
ATOM 3090 C CA . TRP B 1 4 ? 56.719 59.812 -58.188 1 25.7 4 TRP B CA 1
ATOM 3091 C C . TRP B 1 4 ? 56.219 58.375 -57.969 1 25.7 4 TRP B C 1
ATOM 3093 O O . TRP B 1 4 ? 55.156 58.031 -58.469 1 25.7 4 TRP B O 1
ATOM 3103 N N . ALA B 1 5 ? 57.188 57.375 -57.812 1 31.78 5 ALA B N 1
ATOM 3104 C CA . ALA B 1 5 ? 57.188 55.906 -57.656 1 31.78 5 ALA B CA 1
ATOM 3105 C C . ALA B 1 5 ? 56.312 55.469 -56.469 1 31.78 5 ALA B C 1
ATOM 3107 O O . ALA B 1 5 ? 56.5 55.969 -55.375 1 31.78 5 ALA B O 1
ATOM 3108 N N . PRO B 1 6 ? 54.969 54.938 -56.688 1 29.91 6 PRO B N 1
ATOM 3109 C CA . PRO B 1 6 ? 53.875 54.656 -55.781 1 29.91 6 PRO B CA 1
ATOM 3110 C C . PRO B 1 6 ? 54.219 53.562 -54.781 1 29.91 6 PRO B C 1
ATOM 3112 O O . PRO B 1 6 ? 53.906 52.375 -55 1 29.91 6 PRO B O 1
ATOM 3115 N N . ARG B 1 7 ? 55.531 53.438 -54.344 1 28.64 7 ARG B N 1
ATOM 3116 C CA . ARG B 1 7 ? 55.969 52.312 -53.562 1 28.64 7 ARG B CA 1
ATOM 3117 C C . ARG B 1 7 ? 55.125 52.125 -52.281 1 28.64 7 ARG B C 1
ATOM 3119 O O . ARG B 1 7 ? 55.094 51.062 -51.688 1 28.64 7 ARG B O 1
ATOM 3126 N N . GLU B 1 8 ? 54.812 53.188 -51.594 1 29.92 8 GLU B N 1
ATOM 3127 C CA . GLU B 1 8 ? 54.594 53.125 -50.156 1 29.92 8 GLU B CA 1
ATOM 3128 C C . GLU B 1 8 ? 53.281 52.438 -49.812 1 29.92 8 GLU B C 1
ATOM 3130 O O . GLU B 1 8 ? 52.875 52.375 -48.656 1 29.92 8 GLU B O 1
ATOM 3135 N N . LEU B 1 9 ? 52.438 52 -50.75 1 28.66 9 LEU B N 1
ATOM 3136 C CA . LEU B 1 9 ? 51.062 51.688 -50.312 1 28.66 9 LEU B CA 1
ATOM 3137 C C . LEU B 1 9 ? 51.031 50.312 -49.656 1 28.66 9 LEU B C 1
ATOM 3139 O O . LEU B 1 9 ? 49.969 49.812 -49.312 1 28.66 9 LEU B O 1
ATOM 3143 N N . LEU B 1 10 ? 52.125 49.562 -49.625 1 29.16 10 LEU B N 1
ATOM 3144 C CA . LEU B 1 10 ? 51.938 48.125 -49.344 1 29.16 10 LEU B CA 1
ATOM 3145 C C . LEU B 1 10 ? 51.625 47.906 -47.844 1 29.16 10 LEU B C 1
ATOM 3147 O O . LEU B 1 10 ? 51.406 46.781 -47.438 1 29.16 10 LEU B O 1
ATOM 3151 N N . VAL B 1 11 ? 51.938 48.812 -46.969 1 31.11 11 VAL B N 1
ATOM 3152 C CA . VAL B 1 11 ? 52.094 48.406 -45.562 1 31.11 11 VAL B CA 1
ATOM 3153 C C . VAL B 1 11 ? 50.75 48.062 -44.969 1 31.11 11 VAL B C 1
ATOM 3155 O O . VAL B 1 11 ? 50.656 47.469 -43.906 1 31.11 11 VAL B O 1
ATOM 3158 N N . LEU B 1 12 ? 49.656 48.625 -45.469 1 30.34 12 LEU B N 1
ATOM 3159 C CA . LEU B 1 12 ? 48.531 48.688 -44.562 1 30.34 12 LEU B CA 1
ATOM 3160 C C . LEU B 1 12 ? 47.875 47.312 -44.406 1 30.34 12 LEU B C 1
ATOM 3162 O O . LEU B 1 12 ? 46.875 47.188 -43.719 1 30.34 12 LEU B O 1
ATOM 3166 N N . LEU B 1 13 ? 48.188 46.406 -45.281 1 31.36 13 LEU B N 1
ATOM 3167 C CA . LEU B 1 13 ? 47.219 45.312 -45.312 1 31.36 13 LEU B CA 1
ATOM 3168 C C . LEU B 1 13 ? 47.375 44.375 -44.125 1 31.36 13 LEU B C 1
ATOM 3170 O O . LEU B 1 13 ? 46.625 43.406 -43.969 1 31.36 13 LEU B O 1
ATOM 3174 N N . VAL B 1 14 ? 48.531 44.406 -43.469 1 34.5 14 VAL B N 1
ATOM 3175 C CA . VAL B 1 14 ? 48.781 43.219 -42.688 1 34.5 14 VAL B CA 1
ATOM 3176 C C . VAL B 1 14 ? 47.938 43.25 -41.406 1 34.5 14 VAL B C 1
ATOM 3178 O O . VAL B 1 14 ? 47.938 42.312 -40.625 1 34.5 14 VAL B O 1
ATOM 3181 N N . LEU B 1 15 ? 47.406 44.406 -41.031 1 32.72 15 LEU B N 1
ATOM 3182 C CA . LEU B 1 15 ? 47.094 44.469 -39.594 1 32.72 15 LEU B CA 1
ATOM 3183 C C . LEU B 1 15 ? 45.875 43.594 -39.281 1 32.72 15 LEU B C 1
ATOM 3185 O O . LEU B 1 15 ? 45.562 43.344 -38.125 1 32.72 15 LEU B O 1
ATOM 3189 N N . PRO B 1 16 ? 44.938 43.375 -40.219 1 35.94 16 PRO B N 1
ATOM 3190 C CA . PRO B 1 16 ? 43.688 42.906 -39.625 1 35.94 16 PRO B CA 1
ATOM 3191 C C . PRO B 1 16 ? 43.781 41.5 -39.094 1 35.94 16 PRO B C 1
ATOM 3193 O O . PRO B 1 16 ? 42.844 41 -38.469 1 35.94 16 PRO B O 1
ATOM 3196 N N . SER B 1 17 ? 44.844 40.75 -39.531 1 37.94 17 SER B N 1
ATOM 3197 C CA . SER B 1 17 ? 44.656 39.312 -39.312 1 37.94 17 SER B CA 1
ATOM 3198 C C . SER B 1 17 ? 44.781 39 -37.812 1 37.94 17 SER B C 1
ATOM 3200 O O . SER B 1 17 ? 44.469 37.875 -37.406 1 37.94 17 SER B O 1
ATOM 3202 N N . LEU B 1 18 ? 45.5 39.812 -37.094 1 39.31 18 LEU B N 1
ATOM 3203 C CA . LEU B 1 18 ? 45.75 39.344 -35.719 1 39.31 18 LEU B CA 1
ATOM 3204 C C . LEU B 1 18 ? 44.469 39.375 -34.906 1 39.31 18 LEU B C 1
ATOM 3206 O O . LEU B 1 18 ? 44.406 38.844 -33.812 1 39.31 18 LEU B O 1
ATOM 3210 N N . GLY B 1 19 ? 43.531 40.281 -35.344 1 36.31 19 GLY B N 1
ATOM 3211 C CA . GLY B 1 19 ? 42.344 40.312 -34.469 1 36.31 19 GLY B CA 1
ATOM 3212 C C . GLY B 1 19 ? 41.562 39.031 -34.469 1 36.31 19 GLY B C 1
ATOM 3213 O O . GLY B 1 19 ? 40.75 38.812 -33.594 1 36.31 19 GLY B O 1
ATOM 3214 N N . PHE B 1 20 ? 41.656 38.375 -35.656 1 41.5 20 PHE B N 1
ATOM 3215 C CA . PHE B 1 20 ? 40.781 37.219 -35.719 1 41.5 20 PHE B CA 1
ATOM 3216 C C . PHE B 1 20 ? 41.25 36.156 -34.75 1 41.5 20 PHE B C 1
ATOM 3218 O O . PHE B 1 20 ? 40.438 35.438 -34.188 1 41.5 20 PHE B O 1
ATOM 3225 N N . LEU B 1 21 ? 42.594 36.062 -34.688 1 38.62 21 LEU B N 1
ATOM 3226 C CA . LEU B 1 21 ? 43 34.938 -33.844 1 38.62 21 LEU B CA 1
ATOM 3227 C C . LEU B 1 21 ? 42.625 35.156 -32.406 1 38.62 21 LEU B C 1
ATOM 3229 O O . LEU B 1 21 ? 42.344 34.188 -31.672 1 38.62 21 LEU B O 1
ATOM 3233 N N . PHE B 1 22 ? 42.781 36.406 -31.922 1 40.03 22 PHE B N 1
ATOM 3234 C CA . PHE B 1 22 ? 42.438 36.562 -30.516 1 40.03 22 PHE B CA 1
ATOM 3235 C C . PHE B 1 22 ? 40.938 36.312 -30.297 1 40.03 22 PHE B C 1
ATOM 3237 O O . PHE B 1 22 ? 40.531 35.938 -29.188 1 40.03 22 PHE B O 1
ATOM 3244 N N . PHE B 1 23 ? 40.062 36.625 -31.266 1 39.03 23 PHE B N 1
ATOM 3245 C CA . PHE B 1 23 ? 38.656 36.344 -31.016 1 39.03 23 PHE B CA 1
ATOM 3246 C C . PHE B 1 23 ? 38.438 34.844 -30.922 1 39.03 23 PHE B C 1
ATOM 3248 O O . PHE B 1 23 ? 37.5 34.375 -30.266 1 39.03 23 PHE B O 1
ATOM 3255 N N . GLN B 1 24 ? 39.156 34.062 -31.734 1 37.06 24 GLN B N 1
ATOM 3256 C CA . GLN B 1 24 ? 38.844 32.625 -31.609 1 37.06 24 GLN B CA 1
ATOM 3257 C C . GLN B 1 24 ? 39.156 32.125 -30.219 1 37.06 24 GLN B C 1
ATOM 3259 O O . GLN B 1 24 ? 38.594 31.125 -29.766 1 37.06 24 GLN B O 1
ATOM 3264 N N . GLN B 1 25 ? 40.344 32.438 -29.703 1 37.84 25 GLN B N 1
ATOM 3265 C CA . GLN B 1 25 ? 40.656 31.844 -28.406 1 37.84 25 GLN B CA 1
ATOM 3266 C C . GLN B 1 25 ? 39.625 32.281 -27.359 1 37.84 25 GLN B C 1
ATOM 3268 O O . GLN B 1 25 ? 39.469 31.609 -26.328 1 37.84 25 GLN B O 1
ATOM 3273 N N . LEU B 1 26 ? 39.188 33.531 -27.344 1 37.09 26 LEU B N 1
ATOM 3274 C CA . LEU B 1 26 ? 38.25 33.875 -26.297 1 37.09 26 LEU B CA 1
ATOM 3275 C C . LEU B 1 26 ? 36.938 33.094 -26.469 1 37.09 26 LEU B C 1
ATOM 3277 O O . LEU B 1 26 ? 36.094 33.125 -25.578 1 37.09 26 LEU B O 1
ATOM 3281 N N . TYR B 1 27 ? 36.625 32.812 -27.75 1 34.06 27 TYR B N 1
ATOM 3282 C CA . TYR B 1 27 ? 35.406 31.984 -27.797 1 34.06 27 TYR B CA 1
ATOM 3283 C C . TYR B 1 27 ? 35.719 30.562 -27.344 1 34.06 27 TYR B C 1
ATOM 3285 O O . TYR B 1 27 ? 36 29.688 -28.172 1 34.06 27 TYR B O 1
ATOM 3293 N N . SER B 1 28 ? 36.75 30.312 -26.562 1 34.09 28 SER B N 1
ATOM 3294 C CA . SER B 1 28 ? 36.625 28.938 -26.094 1 34.09 28 SER B CA 1
ATOM 3295 C C . SER B 1 28 ? 35.188 28.609 -25.703 1 34.09 28 SER B C 1
ATOM 3297 O O . SER B 1 28 ? 34.531 29.422 -25.047 1 34.09 28 SER B O 1
ATOM 3299 N N . PRO B 1 29 ? 34.531 27.703 -26.562 1 33.34 29 PRO B N 1
ATOM 3300 C CA . PRO B 1 29 ? 33.219 27.375 -26 1 33.34 29 PRO B CA 1
ATOM 3301 C C . PRO B 1 29 ? 33.219 27.281 -24.469 1 33.34 29 PRO B C 1
ATOM 3303 O O . PRO B 1 29 ? 34.156 26.719 -23.891 1 33.34 29 PRO B O 1
ATOM 3306 N N . SER B 1 30 ? 32.906 28.391 -23.797 1 32.56 30 SER B N 1
ATOM 3307 C CA . SER B 1 30 ? 32.594 28.219 -22.391 1 32.56 30 SER B CA 1
ATOM 3308 C C . SER B 1 30 ? 32.094 26.812 -22.094 1 32.56 30 SER B C 1
ATOM 3310 O O . SER B 1 30 ? 31.312 26.266 -22.875 1 32.56 30 SER B O 1
ATOM 3312 N N . GLN B 1 31 ? 32.969 25.938 -21.5 1 32.72 31 GLN B N 1
ATOM 3313 C CA . GLN B 1 31 ? 32.5 24.688 -20.922 1 32.72 31 GLN B CA 1
ATOM 3314 C C . GLN B 1 31 ? 31.016 24.766 -20.594 1 32.72 31 GLN B C 1
ATOM 3316 O O . GLN B 1 31 ? 30.562 25.75 -19.984 1 32.72 31 GLN B O 1
ATOM 3321 N N . CYS B 1 32 ? 30.188 24.188 -21.5 1 32.75 32 CYS B N 1
ATOM 3322 C CA . CYS B 1 32 ? 28.797 24.016 -21.094 1 32.75 32 CYS B CA 1
ATOM 3323 C C . CYS B 1 32 ? 28.688 23.922 -19.578 1 32.75 32 CYS B C 1
ATOM 3325 O O . CYS B 1 32 ? 29.438 23.172 -18.938 1 32.75 32 CYS B O 1
ATOM 3327 N N . PRO B 1 33 ? 28.312 24.969 -18.906 1 33 33 PRO B N 1
ATOM 3328 C CA . PRO B 1 33 ? 28.125 24.641 -17.484 1 33 33 PRO B CA 1
ATOM 3329 C C . PRO B 1 33 ? 27.766 23.172 -17.266 1 33 33 PRO B C 1
ATOM 3331 O O . PRO B 1 33 ? 27.125 22.562 -18.125 1 33 33 PRO B O 1
ATOM 3334 N N . GLY B 1 34 ? 28.688 22.359 -16.812 1 33.03 34 GLY B N 1
ATOM 3335 C CA . GLY B 1 34 ? 28.391 20.984 -16.406 1 33.03 34 GLY B CA 1
ATOM 3336 C C . GLY B 1 34 ? 26.922 20.734 -16.203 1 33.03 34 GLY B C 1
ATOM 3337 O O . GLY B 1 34 ? 26.172 21.641 -15.812 1 33.03 34 GLY B O 1
ATOM 3338 N N . VAL B 1 35 ? 26.266 20.016 -17.078 1 36.59 35 VAL B N 1
ATOM 3339 C CA . VAL B 1 35 ? 24.969 19.469 -16.703 1 36.59 35 VAL B CA 1
ATOM 3340 C C . VAL B 1 35 ? 24.859 19.391 -15.18 1 36.59 35 VAL B C 1
ATOM 3342 O O . VAL B 1 35 ? 25.594 18.656 -14.523 1 36.59 35 VAL B O 1
ATOM 3345 N N . ALA B 1 36 ? 24.781 20.422 -14.5 1 37.28 36 ALA B N 1
ATOM 3346 C CA . ALA B 1 36 ? 24.516 20.391 -13.062 1 37.28 36 ALA B CA 1
ATOM 3347 C C . ALA B 1 36 ? 23.891 19.062 -12.648 1 37.28 36 ALA B C 1
ATOM 3349 O O . ALA B 1 36 ? 22.891 18.641 -13.227 1 37.28 36 ALA B O 1
ATOM 3350 N N . GLU B 1 37 ? 24.547 18.078 -12.344 1 43.94 37 GLU B N 1
ATOM 3351 C CA . GLU B 1 37 ? 24.047 16.844 -11.734 1 43.94 37 GLU B CA 1
ATOM 3352 C C . GLU B 1 37 ? 22.656 17.062 -11.125 1 43.94 37 GLU B C 1
ATOM 3354 O O . GLU B 1 37 ? 22.484 17.906 -10.234 1 43.94 37 GLU B O 1
ATOM 3359 N N . LYS B 1 38 ? 21.734 17.062 -11.836 1 50.28 38 LYS B N 1
ATOM 3360 C CA . LYS B 1 38 ? 20.375 17.172 -11.312 1 50.28 38 LYS B CA 1
ATOM 3361 C C . LYS B 1 38 ? 20.281 16.625 -9.898 1 50.28 38 LYS B C 1
ATOM 3363 O O . LYS B 1 38 ? 20.516 15.43 -9.68 1 50.28 38 LYS B O 1
ATOM 3368 N N . SER B 1 39 ? 20.625 17.328 -8.859 1 66.94 39 SER B N 1
ATOM 3369 C CA . SER B 1 39 ? 20.469 16.938 -7.465 1 66.94 39 SER B CA 1
ATOM 3370 C C . SER B 1 39 ? 19.125 16.266 -7.223 1 66.94 39 SER B C 1
ATOM 3372 O O . SER B 1 39 ? 18.125 16.625 -7.863 1 66.94 39 SER B O 1
ATOM 3374 N N . SER B 1 40 ? 18.938 15.07 -6.633 1 84.81 40 SER B N 1
ATOM 3375 C CA . SER B 1 40 ? 17.75 14.328 -6.262 1 84.81 40 SER B CA 1
ATOM 3376 C C . SER B 1 40 ? 16.75 15.211 -5.512 1 84.81 40 SER B C 1
ATOM 3378 O O . SER B 1 40 ? 17.156 16.062 -4.715 1 84.81 40 SER B O 1
ATOM 3380 N N . PRO B 1 41 ? 15.531 15.227 -5.93 1 94.94 41 PRO B N 1
ATOM 3381 C CA . PRO B 1 41 ? 14.508 16.062 -5.285 1 94.94 41 PRO B CA 1
ATOM 3382 C C . PRO B 1 41 ? 14.461 15.859 -3.77 1 94.94 41 PRO B C 1
ATOM 3384 O O . PRO B 1 41 ? 14.82 14.797 -3.27 1 94.94 41 PRO B O 1
ATOM 3387 N N . THR B 1 42 ? 14.117 16.953 -3.117 1 98.44 42 THR B N 1
ATOM 3388 C CA . THR B 1 42 ? 13.82 16.875 -1.691 1 98.44 42 THR B CA 1
ATOM 3389 C C . THR B 1 42 ? 12.344 16.562 -1.462 1 98.44 42 THR B C 1
ATOM 3391 O O . THR B 1 42 ? 11.477 17.109 -2.145 1 98.44 42 THR B O 1
ATOM 3394 N N . HIS B 1 43 ? 12.086 15.633 -0.582 1 98.88 43 HIS B N 1
ATOM 3395 C CA . HIS B 1 43 ? 10.719 15.242 -0.254 1 98.88 43 HIS B CA 1
ATOM 3396 C C . HIS B 1 43 ? 10.344 15.68 1.156 1 98.88 43 HIS B C 1
ATOM 3398 O O . HIS B 1 43 ? 11.102 15.469 2.104 1 98.88 43 HIS B O 1
ATOM 3404 N N . VAL B 1 44 ? 9.156 16.359 1.316 1 98.94 44 VAL B N 1
ATOM 3405 C CA . VAL B 1 44 ? 8.711 16.828 2.625 1 98.94 44 VAL B CA 1
ATOM 3406 C C . VAL B 1 44 ? 7.301 16.312 2.904 1 98.94 44 VAL B C 1
ATOM 3408 O O . VAL B 1 44 ? 6.391 16.516 2.092 1 98.94 44 VAL B O 1
ATOM 3411 N N . LEU B 1 45 ? 7.16 15.633 3.982 1 98.94 45 LEU B N 1
ATOM 3412 C CA . LEU B 1 45 ? 5.84 15.234 4.457 1 98.94 45 LEU B CA 1
ATOM 3413 C C . LEU B 1 45 ? 5.383 16.125 5.609 1 98.94 45 LEU B C 1
ATOM 3415 O O . LEU B 1 45 ? 6.016 16.141 6.668 1 98.94 45 LEU B O 1
ATOM 3419 N N . ILE B 1 46 ? 4.371 16.906 5.348 1 98.88 46 ILE B N 1
ATOM 3420 C CA . ILE B 1 46 ? 3.684 17.578 6.441 1 98.88 46 ILE B CA 1
ATOM 3421 C C . ILE B 1 46 ? 2.713 16.609 7.113 1 98.88 46 ILE B C 1
ATOM 3423 O O . ILE B 1 46 ? 1.639 16.328 6.578 1 98.88 46 ILE B O 1
ATOM 3427 N N . LEU B 1 47 ? 3.162 16.125 8.211 1 98.81 47 LEU B N 1
ATOM 3428 C CA . LEU B 1 47 ? 2.412 15.141 8.984 1 98.81 47 LEU B CA 1
ATOM 3429 C C . LEU B 1 47 ? 1.621 15.812 10.102 1 98.81 47 LEU B C 1
ATOM 3431 O O . LEU B 1 47 ? 2.191 16.531 10.922 1 98.81 47 LEU B O 1
ATOM 3435 N N . SER B 1 48 ? 0.308 15.594 10.086 1 98.38 48 SER B N 1
ATOM 3436 C CA . SER B 1 48 ? -0.542 16.234 11.086 1 98.38 48 SER B CA 1
ATOM 3437 C C . SER B 1 48 ? -1.848 15.469 11.273 1 98.38 48 SER B C 1
ATOM 3439 O O . SER B 1 48 ? -1.919 14.273 10.984 1 98.38 48 SER B O 1
ATOM 3441 N N . SER B 1 49 ? -2.779 16.062 11.992 1 97.19 49 SER B N 1
ATOM 3442 C CA . SER B 1 49 ? -4.145 15.562 12.125 1 97.19 49 SER B CA 1
ATOM 3443 C C . SER B 1 49 ? -5.156 16.594 11.625 1 97.19 49 SER B C 1
ATOM 3445 O O . SER B 1 49 ? -4.789 17.703 11.273 1 97.19 49 SER B O 1
ATOM 3447 N N . TRP B 1 50 ? -6.422 16.172 11.539 1 96.75 50 TRP B N 1
ATOM 3448 C CA . TRP B 1 50 ? -7.477 17.062 11.039 1 96.75 50 TRP B CA 1
ATOM 3449 C C . TRP B 1 50 ? -7.648 18.266 11.938 1 96.75 50 TRP B C 1
ATOM 3451 O O . TRP B 1 50 ? -7.551 18.156 13.164 1 96.75 50 TRP B O 1
ATOM 3461 N N . ARG B 1 51 ? -7.84 19.391 11.227 1 95.19 51 ARG B N 1
ATOM 3462 C CA . ARG B 1 51 ? -8.195 20.641 11.898 1 95.19 51 ARG B CA 1
ATOM 3463 C C . ARG B 1 51 ? -7.047 21.141 12.773 1 95.19 51 ARG B C 1
ATOM 3465 O O . ARG B 1 51 ? -7.273 21.797 13.797 1 95.19 51 ARG B O 1
ATOM 3472 N N . SER B 1 52 ? -5.836 20.891 12.375 1 96.38 52 SER B N 1
ATOM 3473 C CA . SER B 1 52 ? -4.664 21.297 13.141 1 96.38 52 SER B CA 1
ATOM 3474 C C . SER B 1 52 ? -3.934 22.453 12.469 1 96.38 52 SER B C 1
ATOM 3476 O O . SER B 1 52 ? -2.834 22.828 12.883 1 96.38 52 SER B O 1
ATOM 3478 N N . GLY B 1 53 ? -4.492 22.984 11.422 1 94.38 53 GLY B N 1
ATOM 3479 C CA . GLY B 1 53 ? -3.861 24.094 10.727 1 94.38 53 GLY B CA 1
ATOM 3480 C C . GLY B 1 53 ? -2.914 23.656 9.625 1 94.38 53 GLY B C 1
ATOM 3481 O O . GLY B 1 53 ? -2.168 24.469 9.078 1 94.38 53 GLY B O 1
ATOM 3482 N N . SER B 1 54 ? -2.967 22.359 9.281 1 96.25 54 SER B N 1
ATOM 3483 C CA . SER B 1 54 ? -2.02 21.812 8.32 1 96.25 54 SER B CA 1
ATOM 3484 C C . SER B 1 54 ? -2.285 22.359 6.918 1 96.25 54 SER B C 1
ATOM 3486 O O . SER B 1 54 ? -1.376 22.422 6.086 1 96.25 54 SER B O 1
ATOM 3488 N N . SER B 1 55 ? -3.549 22.797 6.613 1 93.75 55 SER B N 1
ATOM 3489 C CA . SER B 1 55 ? -3.83 23.391 5.312 1 93.75 55 SER B CA 1
ATOM 3490 C C . SER B 1 55 ? -3.061 24.703 5.133 1 93.75 55 SER B C 1
ATOM 3492 O O . SER B 1 55 ? -2.596 25 4.035 1 93.75 55 SER B O 1
ATOM 3494 N N . PHE B 1 56 ? -2.957 25.453 6.195 1 93.5 56 PHE B N 1
ATOM 3495 C CA . PHE B 1 56 ? -2.189 26.703 6.16 1 93.5 56 PHE B CA 1
ATOM 3496 C C . PHE B 1 56 ? -0.717 26.422 5.891 1 93.5 56 PHE B C 1
ATOM 3498 O O . PHE B 1 56 ? -0.113 27.031 5.008 1 93.5 56 PHE B O 1
ATOM 3505 N N . VAL B 1 57 ? -0.172 25.453 6.664 1 96.88 57 VAL B N 1
ATOM 3506 C CA . VAL B 1 57 ? 1.227 25.078 6.473 1 96.88 57 VAL B CA 1
ATOM 3507 C C . VAL B 1 57 ? 1.437 24.562 5.051 1 96.88 57 VAL B C 1
ATOM 3509 O O . VAL B 1 57 ? 2.455 24.859 4.422 1 96.88 57 VAL B O 1
ATOM 3512 N N . GLY B 1 58 ? 0.497 23.766 4.57 1 97.62 58 GLY B N 1
ATOM 3513 C CA . GLY B 1 58 ? 0.544 23.312 3.189 1 97.62 58 GLY B CA 1
ATOM 3514 C C . GLY B 1 58 ? 0.646 24.453 2.193 1 97.62 58 GLY B C 1
ATOM 3515 O O . GLY B 1 58 ? 1.427 24.391 1.242 1 97.62 58 GLY B O 1
ATOM 3516 N N . GLN B 1 59 ? -0.096 25.516 2.426 1 94.62 59 GLN B N 1
ATOM 3517 C CA . GLN B 1 59 ? -0.089 26.656 1.519 1 94.62 59 GLN B CA 1
ATOM 3518 C C . GLN B 1 59 ? 1.237 27.406 1.588 1 94.62 59 GLN B C 1
ATOM 3520 O O . GLN B 1 59 ? 1.709 27.938 0.581 1 94.62 59 GLN B O 1
ATOM 3525 N N . LEU B 1 60 ? 1.854 27.453 2.791 1 95.69 60 LEU B N 1
ATOM 3526 C CA . LEU B 1 60 ? 3.182 28.047 2.883 1 95.69 60 LEU B CA 1
ATOM 3527 C C . LEU B 1 60 ? 4.137 27.406 1.881 1 95.69 60 LEU B C 1
ATOM 3529 O O . LEU B 1 60 ? 4.969 28.094 1.281 1 95.69 60 LEU B O 1
ATOM 3533 N N . PHE B 1 61 ? 3.955 26.109 1.691 1 97.75 61 PHE B N 1
ATOM 3534 C CA . PHE B 1 61 ? 4.836 25.391 0.776 1 97.75 61 PHE B CA 1
ATOM 3535 C C . PHE B 1 61 ? 4.301 25.453 -0.65 1 97.75 61 PHE B C 1
ATOM 3537 O O . PHE B 1 61 ? 5.07 25.625 -1.599 1 97.75 61 PHE B O 1
ATOM 3544 N N . SER B 1 62 ? 2.982 25.359 -0.783 1 96.5 62 SER B N 1
ATOM 3545 C CA . SER B 1 62 ? 2.379 25.328 -2.111 1 96.5 62 SER B CA 1
ATOM 3546 C C . SER B 1 62 ? 2.719 26.594 -2.9 1 96.5 62 SER B C 1
ATOM 3548 O O . SER B 1 62 ? 2.904 26.531 -4.117 1 96.5 62 SER B O 1
ATOM 3550 N N . GLN B 1 63 ? 2.84 27.703 -2.232 1 93.5 63 GLN B N 1
ATOM 3551 C CA . GLN B 1 63 ? 3.031 28.984 -2.904 1 93.5 63 GLN B CA 1
ATOM 3552 C C . GLN B 1 63 ? 4.496 29.203 -3.271 1 93.5 63 GLN B C 1
ATOM 3554 O O . GLN B 1 63 ? 4.828 30.141 -3.992 1 93.5 63 GLN B O 1
ATOM 3559 N N . HIS B 1 64 ? 5.375 28.375 -2.797 1 95 64 HIS B N 1
ATOM 3560 C CA . HIS B 1 64 ? 6.781 28.484 -3.172 1 95 64 HIS B CA 1
ATOM 3561 C C . HIS B 1 64 ? 7.004 28.031 -4.613 1 95 64 HIS B C 1
ATOM 3563 O O . HIS B 1 64 ? 6.512 26.969 -5.016 1 95 64 HIS B O 1
ATOM 3569 N N . PRO B 1 65 ? 7.738 28.688 -5.434 1 93.19 65 PRO B N 1
ATOM 3570 C CA . PRO B 1 65 ? 7.875 28.391 -6.859 1 93.19 65 PRO B CA 1
ATOM 3571 C C . PRO B 1 65 ? 8.664 27.109 -7.125 1 93.19 65 PRO B C 1
ATOM 3573 O O . PRO B 1 65 ? 8.609 26.578 -8.234 1 93.19 65 PRO B O 1
ATOM 3576 N N . ASP B 1 66 ? 9.328 26.578 -6.145 1 95.44 66 ASP B N 1
ATOM 3577 C CA . ASP B 1 66 ? 10.164 25.391 -6.34 1 95.44 66 ASP B CA 1
ATOM 3578 C C . ASP B 1 66 ? 9.469 24.141 -5.824 1 95.44 66 ASP B C 1
ATOM 3580 O O . ASP B 1 66 ? 10.055 23.047 -5.805 1 95.44 66 ASP B O 1
ATOM 3584 N N . VAL B 1 67 ? 8.172 24.297 -5.477 1 97.38 67 VAL B N 1
ATOM 3585 C CA . VAL B 1 67 ? 7.539 23.203 -4.75 1 97.38 67 VAL B CA 1
ATOM 3586 C C . VAL B 1 67 ? 6.367 22.641 -5.559 1 97.38 67 VAL B C 1
ATOM 3588 O O . VAL B 1 67 ? 5.52 23.406 -6.035 1 97.38 67 VAL B O 1
ATOM 3591 N N . PHE B 1 68 ? 6.367 21.359 -5.793 1 98.06 68 PHE B N 1
ATOM 3592 C CA . PHE B 1 68 ? 5.164 20.609 -6.141 1 98.06 68 PHE B CA 1
ATOM 3593 C C . PHE B 1 68 ? 4.43 20.156 -4.883 1 98.06 68 PHE B C 1
ATOM 3595 O O . PHE B 1 68 ? 4.965 19.375 -4.086 1 98.06 68 PHE B O 1
ATOM 3602 N N . TYR B 1 69 ? 3.213 20.594 -4.723 1 98.12 69 TYR B N 1
ATOM 3603 C CA . TYR B 1 69 ? 2.463 20.328 -3.498 1 98.12 69 TYR B CA 1
ATOM 3604 C C . TYR B 1 69 ? 1.159 19.609 -3.801 1 98.12 69 TYR B C 1
ATOM 3606 O O . TYR B 1 69 ? 0.474 19.922 -4.777 1 98.12 69 TYR B O 1
ATOM 3614 N N . LEU B 1 70 ? 0.828 18.562 -2.982 1 98.69 70 LEU B N 1
ATOM 3615 C CA . LEU B 1 70 ? -0.509 17.984 -2.98 1 98.69 70 LEU B CA 1
ATOM 3616 C C . LEU B 1 70 ? -1.087 17.953 -1.57 1 98.69 70 LEU B C 1
ATOM 3618 O O . LEU B 1 70 ? -0.377 17.641 -0.61 1 98.69 70 LEU B O 1
ATOM 3622 N N . MET B 1 71 ? -2.361 18.312 -1.477 1 97.88 71 MET B N 1
ATOM 3623 C CA . MET B 1 71 ? -3.09 18.234 -0.214 1 97.88 71 MET B CA 1
ATOM 3624 C C . MET B 1 71 ? -3.734 16.875 -0.034 1 97.88 71 MET B C 1
ATOM 3626 O O . MET B 1 71 ? -4.738 16.562 -0.681 1 97.88 71 MET B O 1
ATOM 3630 N N . GLU B 1 72 ? -3.287 16.062 0.796 1 98.25 72 GLU B N 1
ATOM 3631 C CA . GLU B 1 72 ? -3.85 14.797 1.278 1 98.25 72 GLU B CA 1
ATOM 3632 C C . GLU B 1 72 ? -4.176 13.859 0.12 1 98.25 72 GLU B C 1
ATOM 3634 O O . GLU B 1 72 ? -5.309 13.391 -0.001 1 98.25 72 GLU B O 1
ATOM 3639 N N . PRO B 1 73 ? -3.174 13.531 -0.67 1 98.56 73 PRO B N 1
ATOM 3640 C CA . PRO B 1 73 ? -3.471 12.609 -1.766 1 98.56 73 PRO B CA 1
ATOM 3641 C C . PRO B 1 73 ? -3.977 11.25 -1.273 1 98.56 73 PRO B C 1
ATOM 3643 O O . PRO B 1 73 ? -4.688 10.555 -2 1 98.56 73 PRO B O 1
ATOM 3646 N N . ALA B 1 74 ? -3.756 10.883 -0.053 1 98.19 74 ALA B N 1
ATOM 3647 C CA . ALA B 1 74 ? -4.148 9.578 0.47 1 98.19 74 ALA B CA 1
ATOM 3648 C C . ALA B 1 74 ? -5.645 9.531 0.756 1 98.19 74 ALA B C 1
ATOM 3650 O O . ALA B 1 74 ? -6.191 8.461 1.052 1 98.19 74 ALA B O 1
ATOM 3651 N N . LYS B 1 75 ? -6.328 10.695 0.685 1 98.12 75 LYS B N 1
ATOM 3652 C CA . LYS B 1 75 ? -7.781 10.703 0.795 1 98.12 75 LYS B CA 1
ATOM 3653 C C . LYS B 1 75 ? -8.414 9.719 -0.184 1 98.12 75 LYS B C 1
ATOM 3655 O O . LYS B 1 75 ? -9.438 9.102 0.12 1 98.12 75 LYS B O 1
ATOM 3660 N N . HIS B 1 76 ? -7.82 9.547 -1.317 1 98.44 76 HIS B N 1
ATOM 3661 C CA . HIS B 1 76 ? -8.344 8.656 -2.35 1 98.44 76 HIS B CA 1
ATOM 3662 C C . HIS B 1 76 ? -8.297 7.203 -1.894 1 98.44 76 HIS B C 1
ATOM 3664 O O . HIS B 1 76 ? -9.172 6.41 -2.262 1 98.44 76 HIS B O 1
ATOM 3670 N N . VAL B 1 77 ? -7.309 6.789 -1.105 1 98.62 77 VAL B N 1
ATOM 3671 C CA . VAL B 1 77 ? -7.227 5.441 -0.557 1 98.62 77 VAL B CA 1
ATOM 3672 C C . VAL B 1 77 ? -8.383 5.207 0.417 1 98.62 77 VAL B C 1
ATOM 3674 O O . VAL B 1 77 ? -9.109 4.219 0.301 1 98.62 77 VAL B O 1
ATOM 3677 N N . TRP B 1 78 ? -8.547 6.164 1.363 1 98 78 TRP B N 1
ATOM 3678 C CA . TRP B 1 78 ? -9.578 6.016 2.389 1 98 78 TRP B CA 1
ATOM 3679 C C . TRP B 1 78 ? -10.969 6.035 1.771 1 98 78 TRP B C 1
ATOM 3681 O O . TRP B 1 78 ? -11.875 5.332 2.232 1 98 78 TRP B O 1
ATOM 3691 N N . ALA B 1 79 ? -11.18 6.871 0.75 1 97.19 79 ALA B N 1
ATOM 3692 C CA . ALA B 1 79 ? -12.484 6.945 0.089 1 97.19 79 ALA B CA 1
ATOM 3693 C C . ALA B 1 79 ? -12.805 5.641 -0.632 1 97.19 79 ALA B C 1
ATOM 3695 O O . ALA B 1 79 ? -13.961 5.199 -0.633 1 97.19 79 ALA B O 1
ATOM 3696 N N . THR B 1 80 ? -11.805 5.055 -1.242 1 97.12 80 THR B N 1
ATOM 3697 C CA . THR B 1 80 ? -12 3.848 -2.037 1 97.12 80 THR B CA 1
ATOM 3698 C C . THR B 1 80 ? -12.148 2.625 -1.137 1 97.12 80 THR B C 1
ATOM 3700 O O . THR B 1 80 ? -12.984 1.759 -1.387 1 97.12 80 THR B O 1
ATOM 3703 N N . LEU B 1 81 ? -11.297 2.531 -0.135 1 97.06 81 LEU B N 1
ATOM 3704 C CA . LEU B 1 81 ? -11.281 1.394 0.778 1 97.06 81 LEU B CA 1
ATOM 3705 C C . LEU B 1 81 ? -11.891 1.774 2.127 1 97.06 81 LEU B C 1
ATOM 3707 O O . LEU B 1 81 ? -11.273 1.542 3.172 1 97.06 81 LEU B O 1
ATOM 3711 N N . SER B 1 82 ? -13.109 2.264 2.176 1 94.12 82 SER B N 1
ATOM 3712 C CA . SER B 1 82 ? -13.711 2.934 3.324 1 94.12 82 SER B CA 1
ATOM 3713 C C . SER B 1 82 ? -14.156 1.927 4.383 1 94.12 82 SER B C 1
ATOM 3715 O O . SER B 1 82 ? -14.453 2.303 5.516 1 94.12 82 SER B O 1
ATOM 3717 N N . SER B 1 83 ? -14.133 0.659 4.055 1 93.5 83 SER B N 1
ATOM 3718 C CA . SER B 1 83 ? -14.531 -0.361 5.02 1 93.5 83 SER B CA 1
ATOM 3719 C C . SER B 1 83 ? -13.359 -0.746 5.926 1 93.5 83 SER B C 1
ATOM 3721 O O . SER B 1 83 ? -13.555 -1.399 6.953 1 93.5 83 SER B O 1
ATOM 3723 N N . GLY B 1 84 ? -12.18 -0.362 5.488 1 94.56 84 GLY B N 1
ATOM 3724 C CA . GLY B 1 84 ? -11.008 -0.647 6.305 1 94.56 84 GLY B CA 1
ATOM 3725 C C . GLY B 1 84 ? -10.82 0.333 7.449 1 94.56 84 GLY B C 1
ATOM 3726 O O . GLY B 1 84 ? -11.305 1.468 7.383 1 94.56 84 GLY B O 1
ATOM 3727 N N . SER B 1 85 ? -10.148 -0.124 8.539 1 95 85 SER B N 1
ATOM 3728 C CA . SER B 1 85 ? -9.766 0.776 9.625 1 95 85 SER B CA 1
ATOM 3729 C C . SER B 1 85 ? -8.516 1.573 9.266 1 95 85 SER B C 1
ATOM 3731 O O . SER B 1 85 ? -7.832 1.258 8.297 1 95 85 SER B O 1
ATOM 3733 N N . ALA B 1 86 ? -8.242 2.588 10.055 1 95.88 86 ALA B N 1
ATOM 3734 C CA . ALA B 1 86 ? -7.051 3.402 9.844 1 95.88 86 ALA B CA 1
ATOM 3735 C C . ALA B 1 86 ? -5.789 2.543 9.867 1 95.88 86 ALA B C 1
ATOM 3737 O O . ALA B 1 86 ? -4.879 2.742 9.062 1 95.88 86 ALA B O 1
ATOM 3738 N N . GLY B 1 87 ? -5.742 1.59 10.82 1 95.31 87 GLY B N 1
ATOM 3739 C CA . GLY B 1 87 ? -4.594 0.703 10.93 1 95.31 87 GLY B CA 1
ATOM 3740 C C . GLY B 1 87 ? -4.434 -0.212 9.727 1 95.31 87 GLY B C 1
ATOM 3741 O O . GLY B 1 87 ? -3.316 -0.451 9.266 1 95.31 87 GLY B O 1
ATOM 3742 N N . GLN B 1 88 ? -5.492 -0.695 9.195 1 96.69 88 GLN B N 1
ATOM 3743 C CA . GLN B 1 88 ? -5.473 -1.615 8.062 1 96.69 88 GLN B CA 1
ATOM 3744 C C . GLN B 1 88 ? -5.059 -0.9 6.777 1 96.69 88 GLN B C 1
ATOM 3746 O O . GLN B 1 88 ? -4.465 -1.509 5.887 1 96.69 88 GLN B O 1
ATOM 3751 N N . LEU B 1 89 ? -5.309 0.375 6.684 1 98 89 LEU B N 1
ATOM 3752 C CA . LEU B 1 89 ? -5.113 1.109 5.438 1 98 89 LEU B CA 1
ATOM 3753 C C . LEU B 1 89 ? -3.74 1.771 5.406 1 98 89 LEU B C 1
ATOM 3755 O O . LEU B 1 89 ? -3.326 2.305 4.375 1 98 89 LEU B O 1
ATOM 3759 N N . GLN B 1 90 ? -2.975 1.737 6.477 1 97.25 90 GLN B N 1
ATOM 3760 C CA . GLN B 1 90 ? -1.767 2.543 6.621 1 97.25 90 GLN B CA 1
ATOM 3761 C C . GLN B 1 90 ? -0.723 2.16 5.578 1 97.25 90 GLN B C 1
ATOM 3763 O O . GLN B 1 90 ? 0.009 3.02 5.078 1 97.25 90 GLN B O 1
ATOM 3768 N N . MET B 1 91 ? -0.682 0.83 5.188 1 98.12 91 MET B N 1
ATOM 3769 C CA . MET B 1 91 ? 0.33 0.414 4.219 1 98.12 91 MET B CA 1
ATOM 3770 C C . MET B 1 91 ? -0.044 0.865 2.811 1 98.12 91 MET B C 1
ATOM 3772 O O . MET B 1 91 ? 0.829 1.2 2.01 1 98.12 91 MET B O 1
ATOM 3776 N N . ALA B 1 92 ? -1.357 0.814 2.508 1 98.38 92 ALA B N 1
ATOM 3777 C CA . ALA B 1 92 ? -1.814 1.359 1.232 1 98.38 92 ALA B CA 1
ATOM 3778 C C . ALA B 1 92 ? -1.527 2.855 1.141 1 98.38 92 ALA B C 1
ATOM 3780 O O . ALA B 1 92 ? -1.1 3.35 0.095 1 98.38 92 ALA B O 1
ATOM 3781 N N . VAL B 1 93 ? -1.708 3.578 2.207 1 98.69 93 VAL B N 1
ATOM 3782 C CA . VAL B 1 93 ? -1.423 5.008 2.275 1 98.69 93 VAL B CA 1
ATOM 3783 C C . VAL B 1 93 ? 0.074 5.246 2.086 1 98.69 93 VAL B C 1
ATOM 3785 O O . VAL B 1 93 ? 0.478 6.133 1.332 1 98.69 93 VAL B O 1
ATOM 3788 N N . ARG B 1 94 ? 0.889 4.457 2.781 1 98.62 94 ARG B N 1
ATOM 3789 C CA . ARG B 1 94 ? 2.34 4.566 2.666 1 98.62 94 ARG B CA 1
ATOM 3790 C C . ARG B 1 94 ? 2.789 4.391 1.22 1 98.62 94 ARG B C 1
ATOM 3792 O O . ARG B 1 94 ? 3.646 5.133 0.735 1 98.62 94 ARG B O 1
ATOM 3799 N N . ASP B 1 95 ? 2.207 3.391 0.539 1 98.5 95 ASP B N 1
ATOM 3800 C CA . ASP B 1 95 ? 2.562 3.137 -0.853 1 98.5 95 ASP B CA 1
ATOM 3801 C C . ASP B 1 95 ? 2.207 4.328 -1.738 1 98.5 95 ASP B C 1
ATOM 3803 O O . ASP B 1 95 ? 2.967 4.688 -2.643 1 98.5 95 ASP B O 1
ATOM 3807 N N . LEU B 1 96 ? 1.018 4.887 -1.532 1 98.81 96 LEU B N 1
ATOM 3808 C CA . LEU B 1 96 ? 0.588 6.031 -2.324 1 98.81 96 LEU B CA 1
ATOM 3809 C C . LEU B 1 96 ? 1.53 7.215 -2.123 1 98.81 96 LEU B C 1
ATOM 3811 O O . LEU B 1 96 ? 1.945 7.855 -3.092 1 98.81 96 LEU B O 1
ATOM 3815 N N . ILE B 1 97 ? 1.906 7.469 -0.934 1 98.81 97 ILE B N 1
ATOM 3816 C CA . ILE B 1 97 ? 2.777 8.594 -0.62 1 98.81 97 ILE B CA 1
ATOM 3817 C C . ILE B 1 97 ? 4.148 8.375 -1.256 1 98.81 97 ILE B C 1
ATOM 3819 O O . ILE B 1 97 ? 4.719 9.297 -1.851 1 98.81 97 ILE B O 1
ATOM 3823 N N . ARG B 1 98 ? 4.68 7.164 -1.13 1 98.56 98 ARG B N 1
ATOM 3824 C CA . ARG B 1 98 ? 5.953 6.852 -1.77 1 98.56 98 ARG B CA 1
ATOM 3825 C C . ARG B 1 98 ? 5.879 7.07 -3.277 1 98.56 98 ARG B C 1
ATOM 3827 O O . ARG B 1 98 ? 6.793 7.645 -3.873 1 98.56 98 ARG B O 1
ATOM 3834 N N . SER B 1 99 ? 4.801 6.59 -3.854 1 98.56 99 SER B N 1
ATOM 3835 C CA . SER B 1 99 ? 4.629 6.699 -5.297 1 98.56 99 SER B CA 1
ATOM 3836 C C . SER B 1 99 ? 4.59 8.156 -5.742 1 98.56 99 SER B C 1
ATOM 3838 O O . SER B 1 99 ? 5.242 8.531 -6.719 1 98.56 99 SER B O 1
ATOM 3840 N N . VAL B 1 100 ? 3.863 8.977 -5.008 1 98.81 100 VAL B N 1
ATOM 3841 C CA . VAL B 1 100 ? 3.75 10.383 -5.375 1 98.81 100 VAL B CA 1
ATOM 3842 C C . VAL B 1 100 ? 5.094 11.078 -5.176 1 98.81 100 VAL B C 1
ATOM 3844 O O . VAL B 1 100 ? 5.496 11.914 -5.992 1 98.81 100 VAL B O 1
ATOM 3847 N N . PHE B 1 101 ? 5.812 10.766 -4.113 1 98.75 101 PHE B N 1
ATOM 3848 C CA . PHE B 1 101 ? 7.137 11.336 -3.891 1 98.75 101 PHE B CA 1
ATOM 3849 C C . PHE B 1 101 ? 8.062 11.023 -5.059 1 98.75 101 PHE B C 1
ATOM 3851 O O . PHE B 1 101 ? 8.938 11.82 -5.398 1 98.75 101 PHE B O 1
ATOM 3858 N N . LEU B 1 102 ? 7.82 9.914 -5.684 1 97.94 102 LEU B N 1
ATOM 3859 C CA . LEU B 1 102 ? 8.648 9.516 -6.816 1 97.94 102 LEU B CA 1
ATOM 3860 C C . LEU B 1 102 ? 8.031 9.969 -8.133 1 97.94 102 LEU B C 1
ATOM 3862 O O . LEU B 1 102 ? 8.461 9.547 -9.203 1 97.94 102 LEU B O 1
ATOM 3866 N N . CYS B 1 103 ? 6.93 10.719 -8.047 1 98.19 103 CYS B N 1
ATOM 3867 C CA . CYS B 1 103 ? 6.199 11.297 -9.164 1 98.19 103 CYS B CA 1
ATOM 3868 C C . CYS B 1 103 ? 5.602 10.211 -10.047 1 98.19 103 CYS B C 1
ATOM 3870 O O . CYS B 1 103 ? 5.551 10.359 -11.273 1 98.19 103 CYS B O 1
ATOM 3872 N N . ASP B 1 104 ? 5.27 9.102 -9.445 1 97.38 104 ASP B N 1
ATOM 3873 C CA . ASP B 1 104 ? 4.527 8.039 -10.109 1 97.38 104 ASP B CA 1
ATOM 3874 C C . ASP B 1 104 ? 3.031 8.148 -9.82 1 97.38 104 ASP B C 1
ATOM 3876 O O . ASP B 1 104 ? 2.541 7.605 -8.828 1 97.38 104 ASP B O 1
ATOM 3880 N N . MET B 1 105 ? 2.303 8.68 -10.758 1 97.38 105 MET B N 1
ATOM 3881 C CA . MET B 1 105 ? 0.891 8.977 -10.523 1 97.38 105 MET B CA 1
ATOM 3882 C C . MET B 1 105 ? 0.015 7.797 -10.93 1 97.38 105 MET B C 1
ATOM 3884 O O . MET B 1 105 ? -1.199 7.816 -10.719 1 97.38 105 MET B O 1
ATOM 3888 N N . THR B 1 106 ? 0.64 6.734 -11.414 1 94.81 106 THR B N 1
ATOM 3889 C CA . THR B 1 106 ? -0.141 5.555 -11.781 1 94.81 106 THR B CA 1
ATOM 3890 C C . THR B 1 106 ? -0.743 4.898 -10.547 1 94.81 106 THR B C 1
ATOM 3892 O O . THR B 1 106 ? -1.659 4.082 -10.648 1 94.81 106 THR B O 1
ATOM 3895 N N . VAL B 1 107 ? -0.245 5.281 -9.406 1 97.56 107 VAL B N 1
ATOM 3896 C CA . VAL B 1 107 ? -0.775 4.75 -8.148 1 97.56 107 VAL B CA 1
ATOM 3897 C C . VAL B 1 107 ? -2.262 5.082 -8.039 1 97.56 107 VAL B C 1
ATOM 3899 O O . VAL B 1 107 ? -3.035 4.309 -7.473 1 97.56 107 VAL B O 1
ATOM 3902 N N . PHE B 1 108 ? -2.705 6.164 -8.578 1 97.88 108 PHE B N 1
ATOM 3903 C CA . PHE B 1 108 ? -4.082 6.621 -8.438 1 97.88 108 PHE B CA 1
ATOM 3904 C C . PHE B 1 108 ? -5.023 5.758 -9.273 1 97.88 108 PHE B C 1
ATOM 3906 O O . PHE B 1 108 ? -6.242 5.809 -9.094 1 97.88 108 PHE B O 1
ATOM 3913 N N . ASP B 1 109 ? -4.484 4.918 -10.188 1 95.25 109 ASP B N 1
ATOM 3914 C CA . ASP B 1 109 ? -5.312 4.012 -10.977 1 95.25 109 ASP B CA 1
ATOM 3915 C C . ASP B 1 109 ? -6.078 3.045 -10.078 1 95.25 109 ASP B C 1
ATOM 3917 O O . ASP B 1 109 ? -7.16 2.576 -10.438 1 95.25 109 ASP B O 1
ATOM 3921 N N . ALA B 1 110 ? -5.527 2.828 -8.938 1 96.81 110 ALA B N 1
ATOM 3922 C CA . ALA B 1 110 ? -6.164 1.898 -8.016 1 96.81 110 ALA B CA 1
ATOM 3923 C C . ALA B 1 110 ? -7.297 2.576 -7.246 1 96.81 110 ALA B C 1
ATOM 3925 O O . ALA B 1 110 ? -8.18 1.904 -6.715 1 96.81 110 ALA B O 1
ATOM 3926 N N . TYR B 1 111 ? -7.25 3.896 -7.227 1 97.81 111 TYR B N 1
ATOM 3927 C CA . TYR B 1 111 ? -8.109 4.539 -6.238 1 97.81 111 TYR B CA 1
ATOM 3928 C C . TYR B 1 111 ? -8.992 5.594 -6.895 1 97.81 111 TYR B C 1
ATOM 3930 O O . TYR B 1 111 ? -9.664 6.371 -6.207 1 97.81 111 TYR B O 1
ATOM 3938 N N . MET B 1 112 ? -8.922 5.738 -8.172 1 96.62 112 MET B N 1
ATOM 3939 C CA . MET B 1 112 ? -9.773 6.648 -8.938 1 96.62 112 MET B CA 1
ATOM 3940 C C . MET B 1 112 ? -10.516 5.898 -10.039 1 96.62 112 MET B C 1
ATOM 3942 O O . MET B 1 112 ? -10.188 4.75 -10.344 1 96.62 112 MET B O 1
ATOM 3946 N N . ALA B 1 113 ? -11.516 6.523 -10.57 1 91.69 113 ALA B N 1
ATOM 3947 C CA . ALA B 1 113 ? -12.305 5.922 -11.648 1 91.69 113 ALA B CA 1
ATOM 3948 C C . ALA B 1 113 ? -11.422 5.594 -12.852 1 91.69 113 ALA B C 1
ATOM 3950 O O . ALA B 1 113 ? -10.461 6.312 -13.141 1 91.69 113 ALA B O 1
ATOM 3951 N N . GLN B 1 114 ? -11.781 4.547 -13.469 1 87.31 114 GLN B N 1
ATOM 3952 C CA . GLN B 1 114 ? -11.023 4.117 -14.641 1 87.31 114 GLN B CA 1
ATOM 3953 C C . GLN B 1 114 ? -11.297 5.023 -15.836 1 87.31 114 GLN B C 1
ATOM 3955 O O . GLN B 1 114 ? -12.336 5.672 -15.906 1 87.31 114 GLN B O 1
ATOM 3960 N N . GLY B 1 115 ? -10.281 5.074 -16.766 1 86.75 115 GLY B N 1
ATOM 3961 C CA . GLY B 1 115 ? -10.43 5.895 -17.953 1 86.75 115 GLY B CA 1
ATOM 3962 C C . GLY B 1 115 ? -9.703 7.223 -17.859 1 86.75 115 GLY B C 1
ATOM 3963 O O . GLY B 1 115 ? -8.906 7.438 -16.953 1 86.75 115 GLY B O 1
ATOM 3964 N N . PRO B 1 116 ? -9.914 8.055 -18.859 1 90.06 116 PRO B N 1
ATOM 3965 C CA . PRO B 1 116 ? -9.281 9.375 -18.844 1 90.06 116 PRO B CA 1
ATOM 3966 C C . PRO B 1 116 ? -9.773 10.25 -17.688 1 90.06 116 PRO B C 1
ATOM 3968 O O . PRO B 1 116 ? -10.977 10.273 -17.391 1 90.06 116 PRO B O 1
ATOM 3971 N N . ARG B 1 117 ? -8.75 10.859 -17.062 1 94.75 117 ARG B N 1
ATOM 3972 C CA . ARG B 1 117 ? -9.055 11.695 -15.906 1 94.75 117 ARG B CA 1
ATOM 3973 C C . ARG B 1 117 ? -8.438 13.078 -16.062 1 94.75 117 ARG B C 1
ATOM 3975 O O . ARG B 1 117 ? -7.449 13.25 -16.781 1 94.75 117 ARG B O 1
ATOM 3982 N N . LYS B 1 118 ? -9.039 13.969 -15.414 1 95.19 118 LYS B N 1
ATOM 3983 C CA . LYS B 1 118 ? -8.508 15.328 -15.305 1 95.19 118 LYS B CA 1
ATOM 3984 C C . LYS B 1 118 ? -7.703 15.492 -14.016 1 95.19 118 LYS B C 1
ATOM 3986 O O . LYS B 1 118 ? -7.855 14.711 -13.07 1 95.19 118 LYS B O 1
ATOM 3991 N N . GLN B 1 119 ? -6.824 16.484 -14.047 1 95.38 119 GLN B N 1
ATOM 3992 C CA . GLN B 1 119 ? -6.066 16.75 -12.836 1 95.38 119 GLN B CA 1
ATOM 3993 C C . GLN B 1 119 ? -6.992 17.125 -11.68 1 95.38 119 GLN B C 1
ATOM 3995 O O . GLN B 1 119 ? -6.664 16.891 -10.516 1 95.38 119 GLN B O 1
ATOM 4000 N N . SER B 1 120 ? -8.203 17.625 -12.039 1 95 120 SER B N 1
ATOM 4001 C CA . SER B 1 120 ? -9.172 18.047 -11.031 1 95 120 SER B CA 1
ATOM 4002 C C . SER B 1 120 ? -9.781 16.859 -10.305 1 95 120 SER B C 1
ATOM 4004 O O . SER B 1 120 ? -10.555 17.031 -9.359 1 95 120 SER B O 1
ATOM 4006 N N . SER B 1 121 ? -9.414 15.648 -10.711 1 96 121 SER B N 1
ATOM 4007 C CA . SER B 1 121 ? -9.836 14.445 -9.992 1 96 121 SER B CA 1
ATOM 4008 C C . SER B 1 121 ? -9.102 14.305 -8.664 1 96 121 SER B C 1
ATOM 4010 O O . SER B 1 121 ? -9.523 13.547 -7.793 1 96 121 SER B O 1
ATOM 4012 N N . LEU B 1 122 ? -7.98 15.039 -8.547 1 97.12 122 LEU B N 1
ATOM 4013 C CA . LEU B 1 122 ? -7.223 15.023 -7.301 1 97.12 122 LEU B CA 1
ATOM 4014 C C . LEU B 1 122 ? -7.941 15.82 -6.219 1 97.12 122 LEU B C 1
ATOM 4016 O O . LEU B 1 122 ? -8.469 16.906 -6.488 1 97.12 122 LEU B O 1
ATOM 4020 N N . PHE B 1 123 ? -8.039 15.203 -5.117 1 96 123 PHE B N 1
ATOM 4021 C CA . PHE B 1 123 ? -8.625 15.906 -3.979 1 96 123 PHE B CA 1
ATOM 4022 C C . PHE B 1 123 ? -7.922 17.234 -3.746 1 96 123 PHE B C 1
ATOM 4024 O O . PHE B 1 123 ? -6.699 17.281 -3.604 1 96 123 PHE B O 1
ATOM 4031 N N . MET B 1 124 ? -8.633 18.359 -3.709 1 95.38 124 MET B N 1
ATOM 4032 C CA . MET B 1 124 ? -8.18 19.703 -3.412 1 95.38 124 MET B CA 1
ATOM 4033 C C . MET B 1 124 ? -7.027 20.109 -4.332 1 95.38 124 MET B C 1
ATOM 4035 O O . MET B 1 124 ? -6.055 20.719 -3.887 1 95.38 124 MET B O 1
ATOM 4039 N N . TRP B 1 125 ? -7.145 19.672 -5.578 1 96.12 125 TRP B N 1
ATOM 4040 C CA . TRP B 1 125 ? -6.133 19.938 -6.594 1 96.12 125 TRP B CA 1
ATOM 4041 C C . TRP B 1 125 ? -5.891 21.438 -6.73 1 96.12 125 TRP B C 1
ATOM 4043 O O . TRP B 1 125 ? -4.777 21.875 -7.047 1 96.12 125 TRP B O 1
ATOM 4053 N N . ASP B 1 126 ? -6.836 22.266 -6.488 1 94.06 126 ASP B N 1
ATOM 4054 C CA . ASP B 1 126 ? -6.789 23.703 -6.754 1 94.06 126 ASP B CA 1
ATOM 4055 C C . ASP B 1 126 ? -5.98 24.438 -5.684 1 94.06 126 ASP B C 1
ATOM 4057 O O . ASP B 1 126 ? -5.711 25.625 -5.812 1 94.06 126 ASP B O 1
ATOM 4061 N N . THR B 1 127 ? -5.57 23.734 -4.645 1 94 127 THR B N 1
ATOM 4062 C CA . THR B 1 127 ? -4.695 24.328 -3.635 1 94 127 THR B CA 1
ATOM 4063 C C . THR B 1 127 ? -3.23 24.141 -4.02 1 94 127 THR B C 1
ATOM 4065 O O . THR B 1 127 ? -2.342 24.703 -3.365 1 94 127 THR B O 1
ATOM 4068 N N . SER B 1 128 ? -3 23.422 -5.059 1 95.44 128 SER B N 1
ATOM 4069 C CA . SER B 1 128 ? -1.647 23.219 -5.566 1 95.44 128 SER B CA 1
ATOM 4070 C C . SER B 1 128 ? -1.292 24.25 -6.625 1 95.44 128 SER B C 1
ATOM 4072 O O . SER B 1 128 ? -1.767 24.188 -7.758 1 95.44 128 SER B O 1
ATOM 4074 N N . ARG B 1 129 ? -0.479 25.141 -6.277 1 94.06 129 ARG B N 1
ATOM 4075 C CA . ARG B 1 129 ? -0.031 26.141 -7.246 1 94.06 129 ARG B CA 1
ATOM 4076 C C . ARG B 1 129 ? 0.606 25.469 -8.461 1 94.06 129 ARG B C 1
ATOM 4078 O O . ARG B 1 129 ? 0.454 25.938 -9.586 1 94.06 129 ARG B O 1
ATOM 4085 N N . ALA B 1 130 ? 1.351 24.359 -8.219 1 94.88 130 ALA B N 1
ATOM 4086 C CA . ALA B 1 130 ? 2.033 23.641 -9.297 1 94.88 130 ALA B CA 1
ATOM 4087 C C . ALA B 1 130 ? 1.042 23.156 -10.344 1 94.88 130 ALA B C 1
ATOM 4089 O O . ALA B 1 130 ? 1.371 23.094 -11.531 1 94.88 130 ALA B O 1
ATOM 4090 N N . LEU B 1 131 ? -0.192 22.875 -9.898 1 95.25 131 LEU B N 1
ATOM 4091 C CA . LEU B 1 131 ? -1.211 22.391 -10.82 1 95.25 131 LEU B CA 1
ATOM 4092 C C . LEU B 1 131 ? -1.984 23.547 -11.438 1 95.25 131 LEU B C 1
ATOM 4094 O O . LEU B 1 131 ? -2.822 23.344 -12.32 1 95.25 131 LEU B O 1
ATOM 4098 N N . CYS B 1 132 ? -1.729 24.703 -11 1 93.31 132 CYS B N 1
ATOM 4099 C CA . CYS B 1 132 ? -2.387 25.906 -11.492 1 93.31 132 CYS B CA 1
ATOM 4100 C C . CYS B 1 132 ? -1.413 26.781 -12.281 1 93.31 132 CYS B C 1
ATOM 4102 O O . CYS B 1 132 ? -1.737 27.922 -12.641 1 93.31 132 CYS B O 1
ATOM 4104 N N . SER B 1 133 ? -0.215 26.391 -12.508 1 92.12 133 SER B N 1
ATOM 4105 C CA . SER B 1 133 ? 0.845 27.109 -13.195 1 92.12 133 SER B CA 1
ATOM 4106 C C . SER B 1 133 ? 1.531 26.219 -14.234 1 92.12 133 SER B C 1
ATOM 4108 O O . SER B 1 133 ? 1.263 25.031 -14.312 1 92.12 133 SER B O 1
ATOM 4110 N N . PRO B 1 134 ? 2.373 26.828 -15.078 1 90.12 134 PRO B N 1
ATOM 4111 C CA . PRO B 1 134 ? 3.086 25.984 -16.047 1 90.12 134 PRO B CA 1
ATOM 4112 C C . PRO B 1 134 ? 3.963 24.938 -15.367 1 90.12 134 PRO B C 1
ATOM 4114 O O . PRO B 1 134 ? 4.559 25.188 -14.32 1 90.12 134 PRO B O 1
ATOM 4117 N N . PRO B 1 135 ? 3.914 23.766 -15.953 1 92 135 PRO B N 1
ATOM 4118 C CA . PRO B 1 135 ? 3.496 23.375 -17.297 1 92 135 PRO B CA 1
ATOM 4119 C C . PRO B 1 135 ? 2.037 22.938 -17.359 1 92 135 PRO B C 1
ATOM 4121 O O . PRO B 1 135 ? 1.54 22.578 -18.438 1 92 135 PRO B O 1
ATOM 4124 N N . VAL B 1 136 ? 1.313 22.953 -16.297 1 93.31 136 VAL B N 1
ATOM 4125 C CA . VAL B 1 136 ? -0.046 22.422 -16.281 1 93.31 136 VAL B CA 1
ATOM 4126 C C . VAL B 1 136 ? -1.016 23.469 -16.828 1 93.31 136 VAL B C 1
ATOM 4128 O O . VAL B 1 136 ? -1.798 23.188 -17.734 1 93.31 136 VAL B O 1
ATOM 4131 N N . CYS B 1 137 ? -0.965 24.625 -16.312 1 92 137 CYS B N 1
ATOM 4132 C CA . CYS B 1 137 ? -1.825 25.734 -16.688 1 92 137 CYS B CA 1
ATOM 4133 C C . CYS B 1 137 ? -0.999 26.969 -17.016 1 92 137 CYS B C 1
ATOM 4135 O O . CYS B 1 137 ? -0.211 27.438 -16.188 1 92 137 CYS B O 1
ATOM 4137 N N . HIS B 1 138 ? -1.164 27.609 -18.109 1 89.44 138 HIS B N 1
ATOM 4138 C CA . HIS B 1 138 ? -0.3 28.688 -18.594 1 89.44 138 HIS B CA 1
ATOM 4139 C C . HIS B 1 138 ? -0.947 30.047 -18.375 1 89.44 138 HIS B C 1
ATOM 4141 O O . HIS B 1 138 ? -0.45 31.062 -18.859 1 89.44 138 HIS B O 1
ATOM 4147 N N . LEU B 1 139 ? -1.916 30.062 -17.656 1 86.56 139 LEU B N 1
ATOM 4148 C CA . LEU B 1 139 ? -2.646 31.312 -17.453 1 86.56 139 LEU B CA 1
ATOM 4149 C C . LEU B 1 139 ? -2.047 32.094 -16.312 1 86.56 139 LEU B C 1
ATOM 4151 O O . LEU B 1 139 ? -2.324 33.312 -16.156 1 86.56 139 LEU B O 1
ATOM 4155 N N . PHE B 1 140 ? -1.243 31.422 -15.477 1 80.44 140 PHE B N 1
ATOM 4156 C CA . PHE B 1 140 ? -0.555 32.094 -14.375 1 80.44 140 PHE B CA 1
ATOM 4157 C C . PHE B 1 140 ? 0.954 31.922 -14.5 1 80.44 140 PHE B C 1
ATOM 4159 O O . PHE B 1 140 ? 1.427 30.922 -15.047 1 80.44 140 PHE B O 1
ATOM 4166 N N . HIS B 1 141 ? 1.646 33.031 -13.992 1 79.44 141 HIS B N 1
ATOM 4167 C CA . HIS B 1 141 ? 3.096 32.875 -13.914 1 79.44 141 HIS B CA 1
ATOM 4168 C C . HIS B 1 141 ? 3.5 31.984 -12.742 1 79.44 141 HIS B C 1
ATOM 4170 O O . HIS B 1 141 ? 2.82 31.953 -11.711 1 79.44 141 HIS B O 1
ATOM 4176 N N . ARG B 1 142 ? 4.559 31.344 -12.828 1 75.44 142 ARG B N 1
ATOM 4177 C CA . ARG B 1 142 ? 5.031 30.406 -11.82 1 75.44 142 ARG B CA 1
ATOM 4178 C C . ARG B 1 142 ? 5.309 31.109 -10.5 1 75.44 142 ARG B C 1
ATOM 4180 O O . ARG B 1 142 ? 5.148 30.531 -9.43 1 75.44 142 ARG B O 1
ATOM 4187 N N . GLU B 1 143 ? 5.621 32.375 -10.609 1 78.5 143 GLU B N 1
ATOM 4188 C CA . GLU B 1 143 ? 6.004 33.094 -9.398 1 78.5 143 GLU B CA 1
ATOM 4189 C C . GLU B 1 143 ? 4.805 33.781 -8.773 1 78.5 143 GLU B C 1
ATOM 4191 O O . GLU B 1 143 ? 4.895 34.312 -7.656 1 78.5 143 GLU B O 1
ATOM 4196 N N . ALA B 1 144 ? 3.719 33.688 -9.391 1 79 144 ALA B N 1
ATOM 4197 C CA . ALA B 1 144 ? 2.537 34.406 -8.906 1 79 144 ALA B CA 1
ATOM 4198 C C . ALA B 1 144 ? 1.846 33.625 -7.793 1 79 144 ALA B C 1
ATOM 4200 O O . ALA B 1 144 ? 1.885 32.375 -7.781 1 79 144 ALA B O 1
ATOM 4201 N N . ILE B 1 145 ? 1.386 34.375 -6.848 1 78.19 145 ILE B N 1
ATOM 4202 C CA . ILE B 1 145 ? 0.47 33.781 -5.887 1 78.19 145 ILE B CA 1
ATOM 4203 C C . ILE B 1 145 ? -0.869 33.5 -6.562 1 78.19 145 ILE B C 1
ATOM 4205 O O . ILE B 1 145 ? -1.459 34.375 -7.188 1 78.19 145 ILE B O 1
ATOM 4209 N N . VAL B 1 146 ? -1.346 32.281 -6.57 1 80.31 146 VAL B N 1
ATOM 4210 C CA . VAL B 1 146 ? -2.561 31.891 -7.273 1 80.31 146 VAL B CA 1
ATOM 4211 C C . VAL B 1 146 ? -3.654 31.547 -6.266 1 80.31 146 VAL B C 1
ATOM 4213 O O . VAL B 1 146 ? -3.523 30.578 -5.508 1 80.31 146 VAL B O 1
ATOM 4216 N N . PRO B 1 147 ? -4.727 32.312 -6.262 1 81.81 147 PRO B N 1
ATOM 4217 C CA . PRO B 1 147 ? -5.852 31.891 -5.418 1 81.81 147 PRO B CA 1
ATOM 4218 C C . PRO B 1 147 ? -6.531 30.609 -5.922 1 81.81 147 PRO B C 1
ATOM 4220 O O . PRO B 1 147 ? -6.719 30.453 -7.133 1 81.81 147 PRO B O 1
ATOM 4223 N N . PRO B 1 148 ? -6.918 29.75 -5.027 1 86.88 148 PRO B N 1
ATOM 4224 C CA . PRO B 1 148 ? -7.547 28.484 -5.434 1 86.88 148 PRO B CA 1
ATOM 4225 C C . PRO B 1 148 ? -8.797 28.703 -6.281 1 86.88 148 PRO B C 1
ATOM 4227 O O . PRO B 1 148 ? -9.055 27.938 -7.207 1 86.88 148 PRO B O 1
ATOM 4230 N N . ALA B 1 149 ? -9.531 29.688 -5.98 1 86.31 149 ALA B N 1
ATOM 4231 C CA . ALA B 1 149 ? -10.766 29.953 -6.715 1 86.31 149 ALA B CA 1
ATOM 4232 C C . ALA B 1 149 ? -10.477 30.25 -8.188 1 86.31 149 ALA B C 1
ATOM 4234 O O . ALA B 1 149 ? -11.188 29.766 -9.07 1 86.31 149 ALA B O 1
ATOM 4235 N N . ASP B 1 150 ? -9.445 31 -8.484 1 86.38 150 ASP B N 1
ATOM 4236 C CA . ASP B 1 150 ? -9.047 31.312 -9.852 1 86.38 150 ASP B CA 1
ATOM 4237 C C . ASP B 1 150 ? -8.516 30.078 -10.578 1 86.38 150 ASP B C 1
ATOM 4239 O O . ASP B 1 150 ? -8.836 29.859 -11.75 1 86.38 150 ASP B O 1
ATOM 4243 N N . CYS B 1 151 ? -7.805 29.391 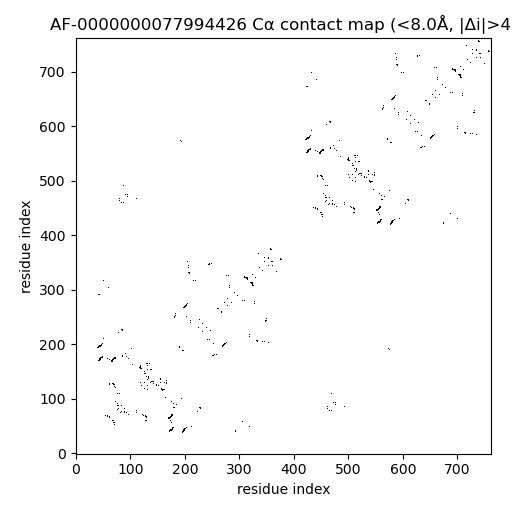-9.859 1 89.94 151 CYS B N 1
ATOM 4244 C CA . CYS B 1 151 ? -7.266 28.156 -10.422 1 89.94 151 CYS B CA 1
ATOM 4245 C C . CYS B 1 151 ? -8.383 27.219 -10.852 1 89.94 151 CYS B C 1
ATOM 4247 O O . CYS B 1 151 ? -8.336 26.641 -11.945 1 89.94 151 CYS B O 1
ATOM 4249 N N . ARG B 1 152 ? -9.391 27.078 -10.055 1 91.31 152 ARG B N 1
ATOM 4250 C CA . ARG B 1 152 ? -10.508 26.156 -10.297 1 91.31 152 ARG B CA 1
ATOM 4251 C C . ARG B 1 152 ? -11.227 26.531 -11.594 1 91.31 152 ARG B C 1
ATOM 4253 O O . ARG B 1 152 ? -11.609 25.641 -12.359 1 91.31 152 ARG B O 1
ATOM 4260 N N . ILE B 1 153 ? -11.312 27.766 -11.805 1 89.12 153 ILE B N 1
ATOM 4261 C CA . ILE B 1 153 ? -12.078 28.266 -12.938 1 89.12 153 ILE B CA 1
ATOM 4262 C C . ILE B 1 153 ? -11.242 28.141 -14.211 1 89.12 153 ILE B C 1
ATOM 4264 O O . ILE B 1 153 ? -11.75 27.75 -15.266 1 89.12 153 ILE B O 1
ATOM 4268 N N . LEU B 1 154 ? -9.992 28.328 -14.117 1 88.88 154 LEU B N 1
ATOM 4269 C CA . LEU B 1 154 ? -9.195 28.547 -15.32 1 88.88 154 LEU B CA 1
ATOM 4270 C C . LEU B 1 154 ? -8.406 27.297 -15.68 1 88.88 154 LEU B C 1
ATOM 4272 O O . LEU B 1 154 ? -8.039 27.094 -16.844 1 88.88 154 LEU B O 1
ATOM 4276 N N . CYS B 1 155 ? -8.164 26.375 -14.727 1 91 155 CYS B N 1
ATOM 4277 C CA . CYS B 1 155 ? -7.176 25.328 -14.961 1 91 155 CYS B CA 1
ATOM 4278 C C . CYS B 1 155 ? -7.777 23.953 -14.727 1 91 155 CYS B C 1
ATOM 4280 O O . CYS B 1 155 ? -7.078 22.938 -14.812 1 91 155 CYS B O 1
ATOM 4282 N N . GLY B 1 156 ? -8.992 23.766 -14.508 1 89.94 156 GLY B N 1
ATOM 4283 C CA . GLY B 1 156 ? -9.562 22.531 -14 1 89.94 156 GLY B CA 1
ATOM 4284 C C . GLY B 1 156 ? -9.766 21.484 -15.07 1 89.94 156 GLY B C 1
ATOM 4285 O O . GLY B 1 156 ? -10.172 20.359 -14.781 1 89.94 156 GLY B O 1
ATOM 4286 N N . LYS B 1 157 ? -9.352 21.719 -16.344 1 91.44 157 LYS B N 1
ATOM 4287 C CA . LYS B 1 157 ? -9.695 20.812 -17.422 1 91.44 157 LYS B CA 1
ATOM 4288 C C . LYS B 1 157 ? -8.445 20.125 -17.984 1 91.44 157 LYS B C 1
ATOM 4290 O O . LYS B 1 157 ? -8.523 19.375 -18.953 1 91.44 157 LYS B O 1
ATOM 4295 N N . GLN B 1 158 ? -7.352 20.328 -17.328 1 93.38 158 GLN B N 1
ATOM 4296 C CA . GLN B 1 158 ? -6.109 19.75 -17.828 1 93.38 158 GLN B CA 1
ATOM 4297 C C . GLN B 1 158 ? -6.062 18.25 -17.562 1 93.38 158 GLN B C 1
ATOM 4299 O O . GLN B 1 158 ? -6.625 17.766 -16.578 1 93.38 158 GLN B O 1
ATOM 4304 N N . PRO B 1 159 ? -5.469 17.531 -18.484 1 95.19 159 PRO B N 1
ATOM 4305 C CA . PRO B 1 159 ? -5.406 16.078 -18.312 1 95.19 159 PRO B CA 1
ATOM 4306 C C . PRO B 1 159 ? -4.605 15.656 -17.094 1 95.19 159 PRO B C 1
ATOM 4308 O O . PRO B 1 159 ? -3.646 16.344 -16.719 1 95.19 159 PRO B O 1
ATOM 4311 N N . PHE B 1 160 ? -4.934 14.531 -16.5 1 96.75 160 PHE B N 1
ATOM 4312 C CA . PHE B 1 160 ? -4.305 14 -15.305 1 96.75 160 PHE B CA 1
ATOM 4313 C C . PHE B 1 160 ? -2.828 13.711 -15.547 1 96.75 160 PHE B C 1
ATOM 4315 O O . PHE B 1 160 ? -2.016 13.766 -14.617 1 96.75 160 PHE B O 1
ATOM 4322 N N . THR B 1 161 ? -2.416 13.43 -16.766 1 95.06 161 THR B N 1
ATOM 4323 C CA . THR B 1 161 ? -1.035 13.109 -17.109 1 95.06 161 THR B CA 1
ATOM 4324 C C . THR B 1 161 ? -0.12 14.297 -16.812 1 95.06 161 THR B C 1
ATOM 4326 O O . THR B 1 161 ? 1.076 14.117 -16.578 1 95.06 161 THR B O 1
ATOM 4329 N N . MET B 1 162 ? -0.698 15.469 -16.75 1 96 162 MET B N 1
ATOM 4330 C CA . MET B 1 162 ? 0.095 16.672 -16.516 1 96 162 MET B CA 1
ATOM 4331 C C . MET B 1 162 ? 0.569 16.734 -15.062 1 96 162 MET B C 1
ATOM 4333 O O . MET B 1 162 ? 1.537 17.422 -14.75 1 96 162 MET B O 1
ATOM 4337 N N . VAL B 1 163 ? -0.088 16.031 -14.188 1 97.75 163 VAL B N 1
ATOM 4338 C CA . VAL B 1 163 ? 0.303 16.031 -12.781 1 97.75 163 VAL B CA 1
ATOM 4339 C C . VAL B 1 163 ? 1.703 15.438 -12.633 1 97.75 163 VAL B C 1
ATOM 4341 O O . VAL B 1 163 ? 2.551 16 -11.938 1 97.75 163 VAL B O 1
ATOM 4344 N N . GLU B 1 164 ? 1.89 14.312 -13.258 1 97.44 164 GLU B N 1
ATOM 4345 C CA . GLU B 1 164 ? 3.193 13.656 -13.211 1 97.44 164 GLU B CA 1
ATOM 4346 C C . GLU B 1 164 ? 4.277 14.539 -13.82 1 97.44 164 GLU B C 1
ATOM 4348 O O . GLU B 1 164 ? 5.375 14.656 -13.266 1 97.44 164 GLU B O 1
ATOM 4353 N N . GLU B 1 165 ? 3.984 15.133 -14.93 1 96.25 165 GLU B N 1
ATOM 4354 C CA . GLU B 1 165 ? 4.934 16.031 -15.594 1 96.25 165 GLU B CA 1
ATOM 4355 C C . GLU B 1 165 ? 5.305 17.203 -14.695 1 96.25 165 GLU B C 1
ATOM 4357 O O . GLU B 1 165 ? 6.48 17.562 -14.586 1 96.25 165 GLU B O 1
ATOM 4362 N N . ALA B 1 166 ? 4.305 17.75 -14.117 1 96.69 166 ALA B N 1
ATOM 4363 C CA . ALA B 1 166 ? 4.543 18.859 -13.203 1 96.69 166 ALA B CA 1
ATOM 4364 C C . ALA B 1 166 ? 5.402 18.422 -12.023 1 96.69 166 ALA B C 1
ATOM 4366 O O . ALA B 1 166 ? 6.363 19.109 -11.656 1 96.69 166 ALA B O 1
ATOM 4367 N N . CYS B 1 167 ? 5.062 17.328 -11.445 1 98.12 167 CYS B N 1
ATOM 4368 C CA . CYS B 1 167 ? 5.781 16.797 -10.289 1 98.12 167 CYS B CA 1
ATOM 4369 C C . CYS B 1 167 ? 7.27 16.672 -10.578 1 98.12 167 CYS B C 1
ATOM 4371 O O . CYS B 1 167 ? 8.102 17.031 -9.75 1 98.12 167 CYS B O 1
ATOM 4373 N N . LYS B 1 168 ? 7.637 16.266 -11.766 1 97.38 168 LYS B N 1
ATOM 4374 C CA . LYS B 1 168 ? 9.016 16 -12.156 1 97.38 168 LYS B CA 1
ATOM 4375 C C . LYS B 1 168 ? 9.773 17.297 -12.43 1 97.38 168 LYS B C 1
ATOM 4377 O O . LYS B 1 168 ? 11.008 17.297 -12.5 1 97.38 168 LYS B O 1
ATOM 4382 N N . SER B 1 169 ? 9.07 18.344 -12.516 1 95.56 169 SER B N 1
ATOM 4383 C CA . SER B 1 169 ? 9.688 19.609 -12.922 1 95.56 169 SER B CA 1
ATOM 4384 C C . SER B 1 169 ? 10.07 20.438 -11.703 1 95.56 169 SER B C 1
ATOM 4386 O O . SER B 1 169 ? 10.617 21.547 -11.852 1 95.56 169 SER B O 1
ATOM 4388 N N . TYR B 1 170 ? 9.883 19.969 -10.523 1 96.06 170 TYR B N 1
ATOM 4389 C CA . TYR B 1 170 ? 10.164 20.75 -9.32 1 96.06 170 TYR B CA 1
ATOM 4390 C C . TYR B 1 170 ? 11.258 20.094 -8.492 1 96.06 170 TYR B C 1
ATOM 4392 O O . TYR B 1 170 ? 11.43 18.875 -8.531 1 96.06 170 TYR B O 1
ATOM 4400 N N . SER B 1 171 ? 11.969 20.891 -7.73 1 97.25 171 SER B N 1
ATOM 4401 C CA . SER B 1 171 ? 13.062 20.406 -6.902 1 97.25 171 SER B CA 1
ATOM 4402 C C . SER B 1 171 ? 12.555 19.812 -5.594 1 97.25 171 SER B C 1
ATOM 4404 O O . SER B 1 171 ? 13.25 19.031 -4.945 1 97.25 171 SER B O 1
ATOM 4406 N N . HIS B 1 172 ? 11.336 20.281 -5.191 1 98.56 172 HIS B N 1
ATOM 4407 C CA . HIS B 1 172 ? 10.734 19.812 -3.949 1 98.56 172 HIS B CA 1
ATOM 4408 C C . HIS B 1 172 ? 9.344 19.234 -4.191 1 98.56 172 HIS B C 1
ATOM 4410 O O . HIS B 1 172 ? 8.555 19.797 -4.945 1 98.56 172 HIS B O 1
ATOM 4416 N N . VAL B 1 173 ? 9.109 18.062 -3.664 1 98.88 173 VAL B N 1
ATOM 4417 C CA . VAL B 1 173 ? 7.77 17.5 -3.604 1 98.88 173 VAL B CA 1
ATOM 4418 C C . VAL B 1 173 ? 7.273 17.484 -2.158 1 98.88 173 VAL B C 1
ATOM 4420 O O . VAL B 1 173 ? 7.879 16.859 -1.29 1 98.88 173 VAL B O 1
ATOM 4423 N N . VAL B 1 174 ? 6.18 18.203 -1.878 1 98.94 174 VAL B N 1
ATOM 4424 C CA . VAL B 1 174 ? 5.641 18.344 -0.529 1 98.94 174 VAL B CA 1
ATOM 4425 C C . VAL B 1 174 ? 4.223 17.781 -0.478 1 98.94 174 VAL B C 1
ATOM 4427 O O . VAL B 1 174 ? 3.365 18.172 -1.276 1 98.94 174 VAL B O 1
ATOM 4430 N N . LEU B 1 175 ? 4.023 16.875 0.381 1 98.94 175 LEU B N 1
ATOM 4431 C CA . LEU B 1 175 ? 2.707 16.281 0.59 1 98.94 175 LEU B CA 1
ATOM 4432 C C . LEU B 1 175 ? 2.221 16.531 2.016 1 98.94 175 LEU B C 1
ATOM 4434 O O . LEU B 1 175 ? 3.006 16.453 2.965 1 98.94 175 LEU B O 1
ATOM 4438 N N . LYS B 1 176 ? 1.031 16.859 2.133 1 98.69 176 LYS B N 1
ATOM 4439 C CA . LYS B 1 176 ? 0.398 16.984 3.443 1 98.69 176 LYS B CA 1
ATOM 4440 C C . LYS B 1 176 ? -0.535 15.812 3.715 1 98.69 176 LYS B C 1
ATOM 4442 O O . LYS B 1 176 ? -1.393 15.484 2.891 1 98.69 176 LYS B O 1
ATOM 4447 N N . GLU B 1 177 ? -0.32 15.203 4.82 1 98.5 177 GLU B N 1
ATOM 4448 C CA . GLU B 1 177 ? -1.143 14.039 5.148 1 98.5 177 GLU B CA 1
ATOM 4449 C C . GLU B 1 177 ? -1.59 14.078 6.605 1 98.5 177 GLU B C 1
ATOM 4451 O O . GLU B 1 177 ? -0.829 14.484 7.484 1 98.5 177 GLU B O 1
ATOM 4456 N N . VAL B 1 178 ? -2.826 13.602 6.844 1 98.06 178 VAL B N 1
ATOM 4457 C CA . VAL B 1 178 ? -3.389 13.555 8.188 1 98.06 178 VAL B CA 1
ATOM 4458 C C . VAL B 1 178 ? -3.779 12.117 8.531 1 98.06 178 VAL B C 1
ATOM 4460 O O . VAL B 1 178 ? -4.332 11.852 9.602 1 98.06 178 VAL B O 1
ATOM 4463 N N . ARG B 1 179 ? -3.355 11.148 7.699 1 97.94 179 ARG B N 1
ATOM 4464 C CA . ARG B 1 179 ? -3.92 9.812 7.828 1 97.94 179 ARG B CA 1
ATOM 4465 C C . ARG B 1 179 ? -2.863 8.812 8.289 1 97.94 179 ARG B C 1
ATOM 4467 O O . ARG B 1 179 ? -3.059 7.602 8.18 1 97.94 179 ARG B O 1
ATOM 4474 N N . PHE B 1 180 ? -1.695 9.273 8.719 1 97.44 180 PHE B N 1
ATOM 4475 C CA . PHE B 1 180 ? -0.707 8.438 9.391 1 97.44 180 PHE B CA 1
ATOM 4476 C C . PHE B 1 180 ? -0.842 8.547 10.906 1 97.44 180 PHE B C 1
ATOM 4478 O O . PHE B 1 180 ? -0.807 9.648 11.461 1 97.44 180 PHE B O 1
ATOM 4485 N N . PHE B 1 181 ? -0.954 7.438 11.594 1 95.75 181 PHE B N 1
ATOM 4486 C CA . PHE B 1 181 ? -1.148 7.445 13.039 1 95.75 181 PHE B CA 1
ATOM 4487 C C . PHE B 1 181 ? 0.077 6.887 13.75 1 95.75 181 PHE B C 1
ATOM 4489 O O . PHE B 1 181 ? 0.145 6.902 14.984 1 95.75 181 PHE B O 1
ATOM 4496 N N . ASN B 1 182 ? 1.009 6.383 13 1 94 182 ASN B N 1
ATOM 4497 C CA . ASN B 1 182 ? 2.221 5.777 13.539 1 94 182 ASN B CA 1
ATOM 4498 C C . ASN B 1 182 ? 3.441 6.105 12.688 1 94 182 ASN B C 1
ATOM 4500 O O . ASN B 1 182 ? 3.422 5.91 11.469 1 94 182 ASN B O 1
ATOM 4504 N N . LEU B 1 183 ? 4.465 6.559 13.359 1 94.5 183 LEU B N 1
ATOM 4505 C CA . LEU B 1 183 ? 5.672 6.934 12.633 1 94.5 183 LEU B CA 1
ATOM 4506 C C . LEU B 1 183 ? 6.355 5.707 12.039 1 94.5 183 LEU B C 1
ATOM 4508 O O . LEU B 1 183 ? 7.031 5.801 11.016 1 94.5 183 LEU B O 1
ATOM 4512 N N . MET B 1 184 ? 6.195 4.57 12.672 1 92.5 184 MET B N 1
ATOM 4513 C CA . MET B 1 184 ? 6.852 3.348 12.211 1 92.5 184 MET B CA 1
ATOM 4514 C C . MET B 1 184 ? 6.41 2.988 10.797 1 92.5 184 MET B C 1
ATOM 4516 O O . MET B 1 184 ? 7.156 2.357 10.055 1 92.5 184 MET B O 1
ATOM 4520 N N . THR B 1 185 ? 5.242 3.387 10.484 1 95.19 185 THR B N 1
ATOM 4521 C CA . THR B 1 185 ? 4.734 3.174 9.133 1 95.19 185 THR B CA 1
ATOM 4522 C C . THR B 1 185 ? 5.582 3.926 8.109 1 95.19 185 THR B C 1
ATOM 4524 O O . THR B 1 185 ? 5.703 3.496 6.961 1 95.19 185 THR B O 1
ATOM 4527 N N . LEU B 1 186 ? 6.211 5.012 8.523 1 96.75 186 LEU B N 1
ATOM 4528 C CA . LEU B 1 186 ? 6.945 5.895 7.621 1 96.75 186 LEU B CA 1
ATOM 4529 C C . LEU B 1 186 ? 8.438 5.574 7.645 1 96.75 186 LEU B C 1
ATOM 4531 O O . LEU B 1 186 ? 9.188 6.031 6.781 1 96.75 186 LEU B O 1
ATOM 4535 N N . GLN B 1 187 ? 8.875 4.773 8.555 1 94.25 187 GLN B N 1
ATOM 4536 C CA . GLN B 1 187 ? 10.297 4.508 8.727 1 94.25 187 GLN B CA 1
ATOM 4537 C C . GLN B 1 187 ? 10.906 3.939 7.449 1 94.25 187 GLN B C 1
ATOM 4539 O O . GLN B 1 187 ? 11.992 4.352 7.035 1 94.25 187 GLN B O 1
ATOM 4544 N N . PRO B 1 188 ? 10.203 3.031 6.73 1 94.38 188 PRO B N 1
ATOM 4545 C CA . PRO B 1 188 ? 10.773 2.527 5.48 1 94.38 188 PRO B CA 1
ATOM 4546 C C . PRO B 1 188 ? 10.977 3.629 4.441 1 94.38 188 PRO B C 1
ATOM 4548 O O . PRO B 1 188 ? 11.859 3.518 3.584 1 94.38 188 PRO B O 1
ATOM 4551 N N . LEU B 1 189 ? 10.18 4.656 4.512 1 97.19 189 LEU B N 1
ATOM 4552 C CA . LEU B 1 189 ? 10.367 5.77 3.588 1 97.19 189 LEU B CA 1
ATOM 4553 C C . LEU B 1 189 ? 11.562 6.621 3.992 1 97.19 189 LEU B C 1
ATOM 4555 O O . LEU B 1 189 ? 12.25 7.188 3.135 1 97.19 189 LEU B O 1
ATOM 4559 N N . LEU B 1 190 ? 11.828 6.711 5.27 1 96.62 190 LEU B N 1
ATOM 4560 C CA . LEU B 1 190 ? 12.969 7.469 5.77 1 96.62 190 LEU B CA 1
ATOM 4561 C C . LEU B 1 190 ? 14.281 6.805 5.363 1 96.62 190 LEU B C 1
ATOM 4563 O O . LEU B 1 190 ? 15.297 7.48 5.191 1 96.62 190 LEU B O 1
ATOM 4567 N N . THR B 1 191 ? 14.242 5.488 5.152 1 94.69 191 THR B N 1
ATOM 4568 C CA . THR B 1 191 ? 15.469 4.766 4.832 1 94.69 191 THR B CA 1
ATOM 4569 C C . THR B 1 191 ? 15.5 4.391 3.354 1 94.69 191 THR B C 1
ATOM 4571 O O . THR B 1 191 ? 16.406 3.691 2.906 1 94.69 191 THR B O 1
ATOM 4574 N N . ASP B 1 192 ? 14.516 4.738 2.656 1 95.81 192 ASP B N 1
ATOM 4575 C CA . ASP B 1 192 ? 14.453 4.48 1.221 1 95.81 192 ASP B CA 1
ATOM 4576 C C . ASP B 1 192 ? 15.5 5.293 0.466 1 95.81 192 ASP B C 1
ATOM 4578 O O . ASP B 1 192 ? 15.469 6.523 0.477 1 95.81 192 ASP B O 1
ATOM 4582 N N . PRO B 1 193 ? 16.375 4.691 -0.223 1 95.38 193 PRO B N 1
ATOM 4583 C CA . PRO B 1 193 ? 17.438 5.43 -0.908 1 95.38 193 PRO B CA 1
ATOM 4584 C C . PRO B 1 193 ? 16.922 6.281 -2.062 1 95.38 193 PRO B C 1
ATOM 4586 O O . PRO B 1 193 ? 17.609 7.18 -2.539 1 95.38 193 PRO B O 1
ATOM 4589 N N . SER B 1 194 ? 15.727 5.992 -2.477 1 96.19 194 SER B N 1
ATOM 4590 C CA . SER B 1 194 ? 15.164 6.77 -3.576 1 96.19 194 SER B CA 1
ATOM 4591 C C . SER B 1 194 ? 14.562 8.078 -3.076 1 96.19 194 SER B C 1
ATOM 4593 O O . SER B 1 194 ? 14.164 8.93 -3.875 1 96.19 194 SER B O 1
ATOM 4595 N N . LEU B 1 195 ? 14.594 8.25 -1.751 1 97.5 195 LEU B N 1
ATOM 4596 C CA . LEU B 1 195 ? 13.914 9.414 -1.179 1 97.5 195 LEU B CA 1
ATOM 4597 C C . LEU B 1 195 ? 14.859 10.211 -0.287 1 97.5 195 LEU B C 1
ATOM 4599 O O . LEU B 1 195 ? 15.711 9.633 0.391 1 97.5 195 LEU B O 1
ATOM 4603 N N . ASN B 1 196 ? 14.766 11.453 -0.373 1 97.94 196 ASN B N 1
ATOM 4604 C CA . ASN B 1 196 ? 15.297 12.391 0.614 1 97.94 196 ASN B CA 1
ATOM 4605 C C . ASN B 1 196 ? 14.188 13 1.463 1 97.94 196 ASN B C 1
ATOM 4607 O O . ASN B 1 196 ? 13.883 14.188 1.331 1 97.94 196 ASN B O 1
ATOM 4611 N N . LEU B 1 197 ? 13.68 12.227 2.402 1 98.5 197 LEU B N 1
ATOM 4612 C CA . LEU B 1 197 ? 12.43 12.547 3.076 1 98.5 197 LEU B CA 1
ATOM 4613 C C . LEU B 1 197 ? 12.68 13.336 4.352 1 98.5 197 LEU B C 1
ATOM 4615 O O . LEU B 1 197 ? 13.523 12.961 5.168 1 98.5 197 LEU B O 1
ATOM 4619 N N . HIS B 1 198 ? 12.016 14.445 4.477 1 98.69 198 HIS B N 1
ATOM 4620 C CA . HIS B 1 198 ? 11.906 15.242 5.691 1 98.69 198 HIS B CA 1
ATOM 4621 C C . HIS B 1 198 ? 10.477 15.273 6.211 1 98.69 198 HIS B C 1
ATOM 4623 O O . HIS B 1 198 ? 9.531 15.359 5.422 1 98.69 198 HIS B O 1
ATOM 4629 N N . ILE B 1 199 ? 10.32 15.164 7.523 1 98.81 199 ILE B N 1
ATOM 4630 C CA . ILE B 1 199 ? 8.984 15.117 8.109 1 98.81 199 ILE B CA 1
ATOM 4631 C C . ILE B 1 199 ? 8.773 16.328 9.008 1 98.81 199 ILE B C 1
ATOM 4633 O O . ILE B 1 199 ? 9.539 16.562 9.953 1 98.81 199 ILE B O 1
ATOM 4637 N N . ILE B 1 200 ? 7.828 17.109 8.672 1 98.75 200 ILE B N 1
ATOM 4638 C CA . ILE B 1 200 ? 7.348 18.172 9.539 1 98.75 200 ILE B CA 1
ATOM 4639 C C . ILE B 1 200 ? 6.098 17.719 10.281 1 98.75 200 ILE B C 1
ATOM 4641 O O . ILE B 1 200 ? 5.055 17.484 9.664 1 98.75 200 ILE B O 1
ATOM 4645 N N . HIS B 1 201 ? 6.223 17.562 11.531 1 98.69 201 HIS B N 1
ATOM 4646 C CA . HIS B 1 201 ? 5.125 17.141 12.391 1 98.69 201 HIS B CA 1
ATOM 4647 C C . HIS B 1 201 ? 4.438 18.344 13.039 1 98.69 201 HIS B C 1
ATOM 4649 O O . HIS B 1 201 ? 4.965 18.938 13.984 1 98.69 201 HIS B O 1
ATOM 4655 N N . LEU B 1 202 ? 3.273 18.641 12.492 1 98.5 202 LEU B N 1
ATOM 4656 C CA . LEU B 1 202 ? 2.502 19.781 12.984 1 98.5 202 LEU B CA 1
ATOM 4657 C C . LEU B 1 202 ? 1.462 19.328 14 1 98.5 202 LEU B C 1
ATOM 4659 O O . LEU B 1 202 ? 0.634 18.469 13.711 1 98.5 202 LEU B O 1
ATOM 4663 N N . VAL B 1 203 ? 1.531 19.922 15.18 1 98.06 203 VAL B N 1
ATOM 4664 C CA . VAL B 1 203 ? 0.537 19.625 16.203 1 98.06 203 VAL B CA 1
ATOM 4665 C C . VAL B 1 203 ? -0.193 20.906 16.609 1 98.06 203 VAL B C 1
ATOM 4667 O O . VAL B 1 203 ? 0.284 22 16.328 1 98.06 203 VAL B O 1
ATOM 4670 N N . ARG B 1 204 ? -1.302 20.75 17.156 1 97.69 204 ARG B N 1
ATOM 4671 C CA . ARG B 1 204 ? -2.135 21.859 17.625 1 97.69 204 ARG B CA 1
ATOM 4672 C C . ARG B 1 204 ? -2.791 21.516 18.953 1 97.69 204 ARG B C 1
ATOM 4674 O O . ARG B 1 204 ? -2.973 20.344 19.281 1 97.69 204 ARG B O 1
ATOM 4681 N N . ASP B 1 205 ? -3.072 22.562 19.75 1 97.75 205 ASP B N 1
ATOM 4682 C CA . ASP B 1 205 ? -3.762 22.391 21.016 1 97.75 205 ASP B CA 1
ATOM 4683 C C . ASP B 1 205 ? -5.02 21.547 20.859 1 97.75 205 ASP B C 1
ATOM 4685 O O . ASP B 1 205 ? -5.938 21.906 20.125 1 97.75 205 ASP B O 1
ATOM 4689 N N . PRO B 1 206 ? -5.059 20.391 21.609 1 98.19 206 PRO B N 1
ATOM 4690 C CA . PRO B 1 206 ? -6.215 19.5 21.469 1 98.19 206 PRO B CA 1
ATOM 4691 C C . PRO B 1 206 ? -7.543 20.203 21.734 1 98.19 206 PRO B C 1
ATOM 4693 O O . PRO B 1 206 ? -8.562 19.859 21.141 1 98.19 206 PRO B O 1
ATOM 4696 N N . ARG B 1 207 ? -7.543 21.172 22.641 1 98 207 ARG B N 1
ATOM 4697 C CA . ARG B 1 207 ? -8.766 21.906 22.953 1 98 207 ARG B CA 1
ATOM 4698 C C . ARG B 1 207 ? -9.227 22.734 21.75 1 98 207 ARG B C 1
ATOM 4700 O O . ARG B 1 207 ? -10.414 22.797 21.453 1 98 207 ARG B O 1
ATOM 4707 N N . ALA B 1 208 ? -8.305 23.359 21.078 1 97.06 208 ALA B N 1
ATOM 4708 C CA . ALA B 1 208 ? -8.625 24.109 19.875 1 97.06 208 ALA B CA 1
ATOM 4709 C C . ALA B 1 208 ? -9.078 23.172 18.75 1 97.06 208 ALA B C 1
ATOM 4711 O O . ALA B 1 208 ? -10.016 23.5 18.016 1 97.06 208 ALA B O 1
ATOM 4712 N N . VAL B 1 209 ? -8.438 22.031 18.594 1 97.62 209 VAL B N 1
ATOM 4713 C CA . VAL B 1 209 ? -8.797 21.047 17.562 1 97.62 209 VAL B CA 1
ATOM 4714 C C . VAL B 1 209 ? -10.219 20.547 17.812 1 97.62 209 VAL B C 1
ATOM 4716 O O . VAL B 1 209 ? -11.016 20.438 16.875 1 97.62 209 VAL B O 1
ATOM 4719 N N . PHE B 1 210 ? -10.5 20.266 19.062 1 97.38 210 PHE B N 1
ATOM 4720 C CA . PHE B 1 210 ? -11.82 19.766 19.453 1 97.38 210 PHE B CA 1
ATOM 4721 C C . PHE B 1 210 ? -12.906 20.75 19.031 1 97.38 210 PHE B C 1
ATOM 4723 O O . PHE B 1 210 ? -13.898 20.375 18.406 1 97.38 210 PHE B O 1
ATOM 4730 N N . ARG B 1 211 ? -12.734 21.984 19.344 1 95.88 211 ARG B N 1
ATOM 4731 C CA . ARG B 1 211 ? -13.688 23.031 18.984 1 95.88 211 ARG B CA 1
ATOM 4732 C C . ARG B 1 211 ? -13.852 23.109 17.469 1 95.88 211 ARG B C 1
ATOM 4734 O O . ARG B 1 211 ? -14.969 23.203 16.969 1 95.88 211 ARG B O 1
ATOM 4741 N N . SER B 1 212 ? -12.742 23.141 16.75 1 93.94 212 SER B N 1
ATOM 4742 C CA . SER B 1 212 ? -12.758 23.25 15.297 1 93.94 212 SER B CA 1
ATOM 4743 C C . SER B 1 212 ? -13.477 22.078 14.664 1 93.94 212 SER B C 1
ATOM 4745 O O . SER B 1 212 ? -14.219 22.234 13.688 1 93.94 212 SER B O 1
ATOM 4747 N N . ARG B 1 213 ? -13.289 20.891 15.203 1 94 213 ARG B N 1
ATOM 4748 C CA . ARG B 1 213 ? -13.914 19.672 14.672 1 94 213 ARG B CA 1
ATOM 4749 C C . ARG B 1 213 ? -15.422 19.703 14.898 1 94 213 ARG B C 1
ATOM 4751 O O . ARG B 1 213 ? -16.188 19.188 14.07 1 94 213 ARG B O 1
ATOM 4758 N N . GLN B 1 214 ? -15.805 20.25 16.047 1 90.94 214 GLN B N 1
ATOM 4759 C CA . GLN B 1 214 ? -17.234 20.359 16.312 1 90.94 214 GLN B CA 1
ATOM 4760 C C . GLN B 1 214 ? -17.938 21.172 15.227 1 90.94 214 GLN B C 1
ATOM 4762 O O . GLN B 1 214 ? -19.094 20.875 14.883 1 90.94 214 GLN B O 1
ATOM 4767 N N . ASN B 1 215 ? -17.219 22.062 14.625 1 88.94 215 ASN B N 1
ATOM 4768 C CA . ASN B 1 215 ? -17.797 22.938 13.609 1 88.94 215 ASN B CA 1
ATOM 4769 C C . ASN B 1 215 ? -17.734 22.312 12.219 1 88.94 215 ASN B C 1
ATOM 4771 O O . ASN B 1 215 ? -18.328 22.844 11.273 1 88.94 215 ASN B O 1
ATOM 4775 N N . THR B 1 216 ? -17.031 21.172 12.055 1 90.62 216 THR B N 1
ATOM 4776 C CA . THR B 1 216 ? -16.859 20.547 10.75 1 90.62 216 THR B CA 1
ATOM 4777 C C . THR B 1 216 ? -17.188 19.062 10.82 1 90.62 216 THR B C 1
ATOM 4779 O O . THR B 1 216 ? -16.562 18.25 10.141 1 90.62 216 THR B O 1
ATOM 4782 N N . GLU B 1 217 ? -18.016 18.688 11.656 1 88.31 217 GLU B N 1
ATOM 4783 C CA . GLU B 1 217 ? -18.312 17.297 11.945 1 88.31 217 GLU B CA 1
ATOM 4784 C C . GLU B 1 217 ? -18.781 16.562 10.695 1 88.31 217 GLU B C 1
ATOM 4786 O O . GLU B 1 217 ? -18.375 15.43 10.445 1 88.31 217 GLU B O 1
ATOM 4791 N N . GLN B 1 218 ? -19.594 17.203 9.938 1 89.06 218 GLN B N 1
ATOM 4792 C CA . GLN B 1 218 ? -20.172 16.547 8.766 1 89.06 218 GLN B CA 1
ATOM 4793 C C . GLN B 1 218 ? -19.109 16.281 7.707 1 89.06 218 GLN B C 1
ATOM 4795 O O . GLN B 1 218 ? -19.094 15.219 7.082 1 89.06 218 GLN B O 1
ATOM 4800 N N . ASP B 1 219 ? -18.188 17.203 7.547 1 90.12 219 ASP B N 1
ATOM 4801 C CA . ASP B 1 219 ? -17.125 17.078 6.559 1 90.12 219 ASP B CA 1
ATOM 4802 C C . ASP B 1 219 ? -16.156 15.953 6.926 1 90.12 219 ASP B C 1
ATOM 4804 O O . ASP B 1 219 ? -15.539 15.344 6.047 1 90.12 219 ASP B O 1
ATOM 4808 N N . LEU B 1 220 ? -16.094 15.617 8.219 1 93.5 220 LEU B N 1
ATOM 4809 C CA . LEU B 1 220 ? -15.094 14.672 8.695 1 93.5 220 LEU B CA 1
ATOM 4810 C C . LEU B 1 220 ? -15.734 13.336 9.07 1 93.5 220 LEU B C 1
ATOM 4812 O O . LEU B 1 220 ? -15.062 12.453 9.602 1 93.5 220 LEU B O 1
ATOM 4816 N N . MET B 1 221 ? -17 13.219 8.789 1 93.31 221 MET B N 1
ATOM 4817 C CA . MET B 1 221 ? -17.766 12.062 9.258 1 93.31 221 MET B CA 1
ATOM 4818 C C . MET B 1 221 ? -17.125 10.758 8.781 1 93.31 221 MET B C 1
ATOM 4820 O O . MET B 1 221 ? -16.938 9.828 9.57 1 93.31 221 MET B O 1
ATOM 4824 N N . GLN B 1 222 ? -16.781 10.703 7.52 1 93.81 222 GLN B N 1
ATOM 4825 C CA . GLN B 1 222 ? -16.188 9.484 6.961 1 93.81 222 GLN B CA 1
ATOM 4826 C C . GLN B 1 222 ? -14.844 9.172 7.605 1 93.81 222 GLN B C 1
ATOM 4828 O O . GLN B 1 222 ? -14.57 8.023 7.957 1 93.81 222 GLN B O 1
ATOM 4833 N N . ASP B 1 223 ? -14 10.148 7.719 1 95.44 223 ASP B N 1
ATOM 4834 C CA . ASP B 1 223 ? -12.695 9.969 8.352 1 95.44 223 ASP B CA 1
ATOM 4835 C C . ASP B 1 223 ? -12.844 9.484 9.789 1 95.44 223 ASP B C 1
ATOM 4837 O O . ASP B 1 223 ? -12.133 8.586 10.227 1 95.44 223 ASP B O 1
ATOM 4841 N N . SER B 1 224 ? -13.805 10.117 10.523 1 94.94 224 SER B N 1
ATOM 4842 C CA . SER B 1 224 ? -14.039 9.734 11.906 1 94.94 224 SER B CA 1
ATOM 4843 C C . SER B 1 224 ? -14.5 8.289 12.016 1 94.94 224 SER B C 1
ATOM 4845 O O . SER B 1 224 ? -14.102 7.57 12.938 1 94.94 224 SER B O 1
ATOM 4847 N N . HIS B 1 225 ? -15.312 7.91 11.078 1 94.19 225 HIS B N 1
ATOM 4848 C CA . HIS B 1 225 ? -15.789 6.531 11.062 1 94.19 225 HIS B CA 1
ATOM 4849 C C . HIS B 1 225 ? -14.633 5.551 10.867 1 94.19 225 HIS B C 1
ATOM 4851 O O . HIS B 1 225 ? -14.594 4.5 11.508 1 94.19 225 HIS B O 1
ATOM 4857 N N . ILE B 1 226 ? -13.719 5.852 10 1 96 226 ILE B N 1
ATOM 4858 C CA . ILE B 1 226 ? -12.586 4.98 9.719 1 96 226 ILE B CA 1
ATOM 4859 C C . ILE B 1 226 ? -11.664 4.918 10.938 1 96 226 ILE B C 1
ATOM 4861 O O . ILE B 1 226 ? -11.156 3.852 11.289 1 96 226 ILE B O 1
ATOM 4865 N N . VAL B 1 227 ? -11.492 6.027 11.648 1 95.81 227 VAL B N 1
ATOM 4866 C CA . VAL B 1 227 ? -10.609 6.094 12.812 1 95.81 227 VAL B CA 1
ATOM 4867 C C . VAL B 1 227 ? -11.211 5.285 13.961 1 95.81 227 VAL B C 1
ATOM 4869 O O . VAL B 1 227 ? -10.492 4.559 14.656 1 95.81 227 VAL B O 1
ATOM 4872 N N . MET B 1 228 ? -12.492 5.352 14.117 1 93.31 228 MET B N 1
ATOM 4873 C CA . MET B 1 228 ? -13.148 4.688 15.242 1 93.31 228 MET B CA 1
ATOM 4874 C C . MET B 1 228 ? -13.383 3.209 14.938 1 93.31 228 MET B C 1
ATOM 4876 O O . MET B 1 228 ? -13.438 2.387 15.852 1 93.31 228 MET B O 1
ATOM 4880 N N . GLY B 1 229 ? -13.516 2.914 13.656 1 87.81 229 GLY B N 1
ATOM 4881 C CA . GLY B 1 229 ? -13.75 1.529 13.273 1 87.81 229 GLY B CA 1
ATOM 4882 C C . GLY B 1 229 ? -14.969 0.925 13.938 1 87.81 229 GLY B C 1
ATOM 4883 O O . GLY B 1 229 ? -16.016 1.57 14.023 1 87.81 229 GLY B O 1
ATOM 4884 N N . ASN B 1 230 ? -14.75 -0.319 14.406 1 82.75 230 ASN B N 1
ATOM 4885 C CA . ASN B 1 230 ? -15.859 -1.064 14.992 1 82.75 230 ASN B CA 1
ATOM 4886 C C . ASN B 1 230 ? -16.203 -0.559 16.391 1 82.75 230 ASN B C 1
ATOM 4888 O O . ASN B 1 230 ? -17.281 -0.851 16.906 1 82.75 230 ASN B O 1
ATOM 4892 N N . GLN B 1 231 ? -15.383 0.198 16.922 1 83.69 231 GLN B N 1
ATOM 4893 C CA . GLN B 1 231 ? -15.617 0.708 18.266 1 83.69 231 GLN B CA 1
ATOM 4894 C C . GLN B 1 231 ? -16.734 1.741 18.266 1 83.69 231 GLN B C 1
ATOM 4896 O O . GLN B 1 231 ? -17.328 2.016 19.312 1 83.69 231 GLN B O 1
ATOM 4901 N N . ARG B 1 232 ? -16.984 2.279 17.141 1 84.12 232 ARG B N 1
ATOM 4902 C CA . ARG B 1 232 ? -17.969 3.342 17.031 1 84.12 232 ARG B CA 1
ATOM 4903 C C . ARG B 1 232 ? -19.328 2.883 17.547 1 84.12 232 ARG B C 1
ATOM 4905 O O . ARG B 1 232 ? -20.016 3.627 18.266 1 84.12 232 ARG B O 1
ATOM 4912 N N . ASN B 1 233 ? -19.609 1.676 17.281 1 86.31 233 ASN B N 1
ATOM 4913 C CA . ASN B 1 233 ? -20.938 1.162 17.656 1 86.31 233 ASN B CA 1
ATOM 4914 C C . ASN B 1 233 ? -21 0.832 19.141 1 86.31 233 ASN B C 1
ATOM 4916 O O . ASN B 1 233 ? -22.094 0.691 19.688 1 86.31 233 ASN B O 1
ATOM 4920 N N . LYS B 1 234 ? -19.922 0.811 19.812 1 90.38 234 LYS B N 1
ATOM 4921 C CA . LYS B 1 234 ? -19.875 0.444 21.234 1 90.38 234 LYS B CA 1
ATOM 4922 C C . LYS B 1 234 ? -19.828 1.684 22.109 1 90.38 234 LYS B C 1
ATOM 4924 O O . LYS B 1 234 ? -20.016 1.588 23.328 1 90.38 234 LYS B O 1
ATOM 4929 N N . ILE B 1 235 ? -19.594 2.814 21.547 1 91.94 235 ILE B N 1
ATOM 4930 C CA . ILE B 1 235 ? -19.422 4.055 22.297 1 91.94 235 ILE B CA 1
ATOM 4931 C C . ILE B 1 235 ? -20.656 4.941 22.125 1 91.94 235 ILE B C 1
ATOM 4933 O O . ILE B 1 235 ? -21.172 5.09 21.016 1 91.94 235 ILE B O 1
ATOM 4937 N N . LYS B 1 236 ? -21.078 5.508 23.219 1 92.31 236 LYS B N 1
ATOM 4938 C CA . LYS B 1 236 ? -22.203 6.438 23.156 1 92.31 236 LYS B CA 1
ATOM 4939 C C . LYS B 1 236 ? -21.875 7.633 22.266 1 92.31 236 LYS B C 1
ATOM 4941 O O . LYS B 1 236 ? -20.734 8.109 22.234 1 92.31 236 LYS B O 1
ATOM 4946 N N . LYS B 1 237 ? -22.906 8.156 21.609 1 89.19 237 LYS B N 1
ATOM 4947 C CA . LYS B 1 237 ? -22.75 9.25 20.656 1 89.19 237 LYS B CA 1
ATOM 4948 C C . LYS B 1 237 ? -22.078 10.453 21.297 1 89.19 237 LYS B C 1
ATOM 4950 O O . LYS B 1 237 ? -21.219 11.094 20.688 1 89.19 237 LYS B O 1
ATOM 4955 N N . GLU B 1 238 ? -22.438 10.695 22.531 1 88.69 238 GLU B N 1
ATOM 4956 C CA . GLU B 1 238 ? -21.938 11.875 23.219 1 88.69 238 GLU B CA 1
ATOM 4957 C C . GLU B 1 238 ? -20.438 11.734 23.547 1 88.69 238 GLU B C 1
ATOM 4959 O O . GLU B 1 238 ? -19.734 12.734 23.703 1 88.69 238 GLU B O 1
ATOM 4964 N N . ASP B 1 239 ? -19.969 10.508 23.516 1 93.06 239 ASP B N 1
ATOM 4965 C CA . ASP B 1 239 ? -18.594 10.25 23.906 1 93.06 239 ASP B CA 1
ATOM 4966 C C . ASP B 1 239 ? -17.703 10.023 22.688 1 93.06 239 ASP B C 1
ATOM 4968 O O . ASP B 1 239 ? -16.484 9.945 22.812 1 93.06 239 ASP B O 1
ATOM 4972 N N . GLN B 1 240 ? -18.266 9.922 21.547 1 93.31 240 GLN B N 1
ATOM 4973 C CA . GLN B 1 240 ? -17.531 9.578 20.344 1 93.31 240 GLN B CA 1
ATOM 4974 C C . GLN B 1 240 ? -16.469 10.625 20.016 1 93.31 240 GLN B C 1
ATOM 4976 O O . GLN B 1 240 ? -15.359 10.289 19.594 1 93.31 240 GLN B O 1
ATOM 4981 N N . SER B 1 241 ? -16.859 11.875 20.25 1 94.62 241 SER B N 1
ATOM 4982 C CA . SER B 1 241 ? -15.922 12.953 19.953 1 94.62 241 SER B CA 1
ATOM 4983 C C . SER B 1 241 ? -14.688 12.867 20.844 1 94.62 241 SER B C 1
ATOM 4985 O O . SER B 1 241 ? -13.57 13.148 20.406 1 94.62 241 SER B O 1
ATOM 4987 N N . TYR B 1 242 ? -14.852 12.469 22.094 1 96.06 242 TYR B N 1
ATOM 4988 C CA . TYR B 1 242 ? -13.734 12.352 23.031 1 96.06 242 TYR B CA 1
ATOM 4989 C C . TYR B 1 242 ? -12.875 11.141 22.703 1 96.06 242 TYR B C 1
ATOM 4991 O O . TYR B 1 242 ? -11.648 11.188 22.828 1 96.06 242 TYR B O 1
ATOM 4999 N N . HIS B 1 243 ? -13.531 10.086 22.297 1 95.31 243 HIS B N 1
ATOM 5000 C CA . HIS B 1 243 ? -12.789 8.898 21.891 1 95.31 243 HIS B CA 1
ATOM 5001 C C . HIS B 1 243 ? -11.938 9.172 20.656 1 95.31 243 HIS B C 1
ATOM 5003 O O . HIS B 1 243 ? -10.812 8.68 20.562 1 95.31 243 HIS B O 1
ATOM 5009 N N . LEU B 1 244 ? -12.523 9.875 19.766 1 96.06 244 LEU B N 1
ATOM 5010 C CA . LEU B 1 244 ? -11.789 10.281 18.578 1 96.06 244 LEU B CA 1
ATOM 5011 C C . LEU B 1 244 ? -10.578 11.125 18.938 1 96.06 244 LEU B C 1
ATOM 5013 O O . LEU B 1 244 ? -9.484 10.906 18.422 1 96.06 244 LEU B O 1
ATOM 5017 N N . MET B 1 245 ? -10.781 12.102 19.844 1 97.5 245 MET B N 1
ATOM 5018 C CA . MET B 1 245 ? -9.68 12.961 20.281 1 97.5 245 MET B CA 1
ATOM 5019 C C . MET B 1 245 ? -8.602 12.148 21 1 97.5 245 MET B C 1
ATOM 5021 O O . MET B 1 245 ? -7.414 12.43 20.859 1 97.5 245 MET B O 1
ATOM 5025 N N . GLN B 1 246 ? -9.031 11.195 21.734 1 97.19 246 GLN B N 1
ATOM 5026 C CA . GLN B 1 246 ? -8.062 10.328 22.406 1 97.19 246 GLN B CA 1
ATOM 5027 C C . GLN B 1 246 ? -7.176 9.617 21.391 1 97.19 246 GLN B C 1
ATOM 5029 O O . GLN B 1 246 ? -5.957 9.547 21.562 1 97.19 246 GLN B O 1
ATOM 5034 N N . ALA B 1 247 ? -7.816 9.078 20.359 1 96.19 247 ALA B N 1
ATOM 5035 C CA . ALA B 1 247 ? -7.062 8.391 19.312 1 96.19 247 ALA B CA 1
ATOM 5036 C C . ALA B 1 247 ? -6.082 9.344 18.625 1 96.19 247 ALA B C 1
ATOM 5038 O O . ALA B 1 247 ? -4.934 8.977 18.359 1 96.19 247 ALA B O 1
ATOM 5039 N N . ILE B 1 248 ? -6.52 10.523 18.344 1 97.38 248 ILE B N 1
ATOM 5040 C CA . ILE B 1 248 ? -5.695 11.516 17.656 1 97.38 248 ILE B CA 1
ATOM 5041 C C . ILE B 1 248 ? -4.531 11.922 18.547 1 97.38 248 ILE B C 1
ATOM 5043 O O . ILE B 1 248 ? -3.377 11.922 18.125 1 97.38 248 ILE B O 1
ATOM 5047 N N . CYS B 1 249 ? -4.832 12.258 19.812 1 98.5 249 CYS B N 1
ATOM 5048 C CA . CYS B 1 249 ? -3.807 12.68 20.75 1 98.5 249 CYS B CA 1
ATOM 5049 C C . CYS B 1 249 ? -2.783 11.57 20.984 1 98.5 249 CYS B C 1
ATOM 5051 O O . CYS B 1 249 ? -1.578 11.828 20.984 1 98.5 249 CYS B O 1
ATOM 5053 N N . GLN B 1 250 ? -3.26 10.406 21.141 1 97.62 250 GLN B N 1
ATOM 5054 C CA . GLN B 1 250 ? -2.359 9.273 21.328 1 97.62 250 GLN B CA 1
ATOM 5055 C C . GLN B 1 250 ? -1.448 9.078 20.125 1 97.62 250 GLN B C 1
ATOM 5057 O O . GLN B 1 250 ? -0.254 8.812 20.281 1 97.62 250 GLN B O 1
ATOM 5062 N N . SER B 1 251 ? -1.975 9.18 18.984 1 97.5 251 SER B N 1
ATOM 5063 C CA . SER B 1 251 ? -1.189 9.039 17.766 1 97.5 251 SER B CA 1
ATOM 5064 C C . SER B 1 251 ? -0.093 10.102 17.688 1 97.5 251 SER B C 1
ATOM 5066 O O . SER B 1 251 ? 1.053 9.789 17.359 1 97.5 251 SER B O 1
ATOM 5068 N N . GLN B 1 252 ? -0.432 11.359 18 1 97.75 252 GLN B N 1
ATOM 5069 C CA . GLN B 1 252 ? 0.537 12.445 17.938 1 97.75 252 GLN B CA 1
ATOM 5070 C C . GLN B 1 252 ? 1.676 12.234 18.922 1 97.75 252 GLN B C 1
ATOM 5072 O O . GLN B 1 252 ? 2.84 12.477 18.609 1 97.75 252 GLN B O 1
ATOM 5077 N N . GLN B 1 253 ? 1.313 11.82 20.062 1 97.31 253 GLN B N 1
ATOM 5078 C CA . GLN B 1 253 ? 2.316 11.555 21.078 1 97.31 253 GLN B CA 1
ATOM 5079 C C . GLN B 1 253 ? 3.234 10.406 20.672 1 97.31 253 GLN B C 1
ATOM 5081 O O . GLN B 1 253 ? 4.453 10.492 20.828 1 97.31 253 GLN B O 1
ATOM 5086 N N . GLU B 1 254 ? 2.637 9.359 20.156 1 97.12 254 GLU B N 1
ATOM 5087 C CA . GLU B 1 254 ? 3.412 8.195 19.75 1 97.12 254 GLU B CA 1
ATOM 5088 C C . GLU B 1 254 ? 4.344 8.523 18.594 1 97.12 254 GLU B C 1
ATOM 5090 O O . GLU B 1 254 ? 5.469 8.023 18.531 1 97.12 254 GLU B O 1
ATOM 5095 N N . ILE B 1 255 ? 3.898 9.297 17.703 1 97.88 255 ILE B N 1
ATOM 5096 C CA . ILE B 1 255 ? 4.727 9.719 16.578 1 97.88 255 ILE B CA 1
ATOM 5097 C C . ILE B 1 255 ? 5.945 10.484 17.094 1 97.88 255 ILE B C 1
ATOM 5099 O O . ILE B 1 255 ? 7.074 10.203 16.688 1 97.88 255 ILE B O 1
ATOM 5103 N N . TYR B 1 256 ? 5.723 11.391 18.016 1 97.38 256 TYR B N 1
ATOM 5104 C CA . TYR B 1 256 ? 6.816 12.18 18.578 1 97.38 256 TYR B CA 1
ATOM 5105 C C . TYR B 1 256 ? 7.812 11.289 19.297 1 97.38 256 TYR B C 1
ATOM 5107 O O . TYR B 1 256 ? 9.023 11.414 19.109 1 97.38 256 TYR B O 1
ATOM 5115 N N . LYS B 1 257 ? 7.285 10.453 20.141 1 97.12 257 LYS B N 1
ATOM 5116 C CA . LYS B 1 257 ? 8.156 9.562 20.891 1 97.12 257 LYS B CA 1
ATOM 5117 C C . LYS B 1 257 ? 8.977 8.672 19.969 1 97.12 257 LYS B C 1
ATOM 5119 O O . LYS B 1 257 ? 10.172 8.461 20.188 1 97.12 257 LYS B O 1
ATOM 5124 N N . ALA B 1 258 ? 8.359 8.172 18.953 1 97.06 258 ALA B N 1
ATOM 5125 C CA . ALA B 1 258 ? 9.062 7.34 17.984 1 97.06 258 ALA B CA 1
ATOM 5126 C C . ALA B 1 258 ? 10.156 8.133 17.266 1 97.06 258 ALA B C 1
ATOM 5128 O O . ALA B 1 258 ? 11.234 7.605 16.984 1 97.06 258 ALA B O 1
ATOM 5129 N N . ALA B 1 259 ? 9.852 9.359 16.953 1 97.19 259 ALA B N 1
ATOM 5130 C CA . ALA B 1 259 ? 10.828 10.211 16.281 1 97.19 259 ALA B CA 1
ATOM 5131 C C . ALA B 1 259 ? 12.07 10.414 17.141 1 97.19 259 ALA B C 1
ATOM 5133 O O . ALA B 1 259 ? 13.188 10.477 16.625 1 97.19 259 ALA B O 1
ATOM 5134 N N . GLN B 1 260 ? 11.867 10.461 18.422 1 95.75 260 GLN B N 1
ATOM 5135 C CA . GLN B 1 260 ? 12.969 10.68 19.344 1 95.75 260 GLN B CA 1
ATOM 5136 C C . GLN B 1 260 ? 13.883 9.461 19.422 1 95.75 260 GLN B C 1
ATOM 5138 O O . GLN B 1 260 ? 15.055 9.57 19.797 1 95.75 260 GLN B O 1
ATOM 5143 N N . LEU B 1 261 ? 13.359 8.391 19.016 1 95.62 261 LEU B N 1
ATOM 5144 C CA . LEU B 1 261 ? 14.109 7.148 19.109 1 95.62 261 LEU B CA 1
ATOM 5145 C C . LEU B 1 261 ? 14.828 6.84 17.812 1 95.62 261 LEU B C 1
ATOM 5147 O O . LEU B 1 261 ? 15.602 5.883 17.719 1 95.62 261 LEU B O 1
ATOM 5151 N N . LEU B 1 262 ? 14.617 7.605 16.828 1 95.81 262 LEU B N 1
ATOM 5152 C CA . LEU B 1 262 ? 15.281 7.41 15.547 1 95.81 262 LEU B CA 1
ATOM 5153 C C . LEU B 1 262 ? 16.781 7.648 15.664 1 95.81 262 LEU B C 1
ATOM 5155 O O . LEU B 1 262 ? 17.219 8.414 16.516 1 95.81 262 LEU B O 1
ATOM 5159 N N . PRO B 1 263 ? 17.562 6.996 14.789 1 95.06 263 PRO B N 1
ATOM 5160 C CA . PRO B 1 263 ? 18.969 7.371 14.703 1 95.06 263 PRO B CA 1
ATOM 5161 C C . PRO B 1 263 ? 19.172 8.844 14.375 1 95.06 263 PRO B C 1
ATOM 5163 O O . PRO B 1 263 ? 18.312 9.477 13.766 1 95.06 263 PRO B O 1
ATOM 5166 N N . ASP B 1 264 ? 20.297 9.359 14.664 1 95.06 264 ASP B N 1
ATOM 5167 C CA . ASP B 1 264 ? 20.578 10.781 14.531 1 95.06 264 ASP B CA 1
ATOM 5168 C C . ASP B 1 264 ? 20.359 11.25 13.094 1 95.06 264 ASP B C 1
ATOM 5170 O O . ASP B 1 264 ? 19.766 12.305 12.859 1 95.06 264 ASP B O 1
ATOM 5174 N N . SER B 1 265 ? 20.844 10.438 12.203 1 94.25 265 SER B N 1
ATOM 5175 C CA . SER B 1 265 ? 20.734 10.828 10.805 1 94.25 265 SER B CA 1
ATOM 5176 C C . SER B 1 265 ? 19.281 10.977 10.375 1 94.25 265 SER B C 1
ATOM 5178 O O . SER B 1 265 ? 18.969 11.82 9.523 1 94.25 265 SER B O 1
ATOM 5180 N N . GLN B 1 266 ? 18.406 10.203 10.969 1 95.31 266 GLN B N 1
ATOM 5181 C CA . GLN B 1 266 ? 16.984 10.273 10.648 1 95.31 266 GLN B CA 1
ATOM 5182 C C . GLN B 1 266 ? 16.266 11.297 11.523 1 95.31 266 GLN B C 1
ATOM 5184 O O . GLN B 1 266 ? 15.352 11.984 11.07 1 95.31 266 GLN B O 1
ATOM 5189 N N . ARG B 1 267 ? 16.672 11.422 12.711 1 95.88 267 ARG B N 1
ATOM 5190 C CA . ARG B 1 267 ? 16.062 12.359 13.648 1 95.88 267 ARG B CA 1
ATOM 5191 C C . ARG B 1 267 ? 16.219 13.797 13.164 1 95.88 267 ARG B C 1
ATOM 5193 O O . ARG B 1 267 ? 15.328 14.625 13.359 1 95.88 267 ARG B O 1
ATOM 5200 N N . GLU B 1 268 ? 17.328 14.062 12.523 1 96.38 268 GLU B N 1
ATOM 5201 C CA . GLU B 1 268 ? 17.594 15.406 12.016 1 96.38 268 GLU B CA 1
ATOM 5202 C C . GLU B 1 268 ? 16.641 15.773 10.891 1 96.38 268 GLU B C 1
ATOM 5204 O O . GLU B 1 268 ? 16.484 16.953 10.547 1 96.38 268 GLU B O 1
ATOM 5209 N N . ARG B 1 269 ? 16 14.766 10.352 1 97.69 269 ARG B N 1
ATOM 5210 C CA . ARG B 1 269 ? 15.062 14.992 9.266 1 97.69 269 ARG B CA 1
ATOM 5211 C C . ARG B 1 269 ? 13.625 15.055 9.781 1 97.69 269 ARG B C 1
ATOM 5213 O O . ARG B 1 269 ? 12.672 14.992 9 1 97.69 269 ARG B O 1
ATOM 5220 N N . TYR B 1 270 ? 13.508 15.156 11.078 1 98.06 270 TYR B N 1
ATOM 5221 C CA . TYR B 1 270 ? 12.219 15.32 11.742 1 98.06 270 TYR B CA 1
ATOM 5222 C C . TYR B 1 270 ? 12.148 16.656 12.484 1 98.06 270 TYR B C 1
ATOM 5224 O O . TYR B 1 270 ? 13.062 17 13.234 1 98.06 270 TYR B O 1
ATOM 5232 N N . LEU B 1 271 ? 11.062 17.359 12.242 1 97.94 271 LEU B N 1
ATOM 5233 C CA . LEU B 1 271 ? 10.859 18.656 12.906 1 97.94 271 LEU B CA 1
ATOM 5234 C C . LEU B 1 271 ? 9.453 18.734 13.492 1 97.94 271 LEU B C 1
ATOM 5236 O O . LEU B 1 271 ? 8.469 18.562 12.781 1 97.94 271 LEU B O 1
ATOM 5240 N N . LEU B 1 272 ? 9.352 18.969 14.758 1 97.5 272 LEU B N 1
ATOM 5241 C CA . LEU B 1 272 ? 8.078 19.219 15.43 1 97.5 272 LEU B CA 1
ATOM 5242 C C . LEU B 1 272 ? 7.781 20.719 15.492 1 97.5 272 LEU B C 1
ATOM 5244 O O . LEU B 1 272 ? 8.656 21.5 15.844 1 97.5 272 LEU B O 1
ATOM 5248 N N . ILE B 1 273 ? 6.602 21.094 15.125 1 96.94 273 ILE B N 1
ATOM 5249 C CA . ILE B 1 273 ? 6.184 22.484 15.227 1 96.94 273 ILE B CA 1
ATOM 5250 C C . ILE B 1 273 ? 4.75 22.562 15.75 1 96.94 273 ILE B C 1
ATOM 5252 O O . ILE B 1 273 ? 3.904 21.75 15.375 1 96.94 273 ILE B O 1
ATOM 5256 N N . ARG B 1 274 ? 4.477 23.453 16.672 1 96.88 274 ARG B N 1
ATOM 5257 C CA . ARG B 1 274 ? 3.121 23.703 17.141 1 96.88 274 ARG B CA 1
ATOM 5258 C C . ARG B 1 274 ? 2.455 24.797 16.312 1 96.88 274 ARG B C 1
ATOM 5260 O O . ARG B 1 274 ? 3.088 25.797 15.969 1 96.88 274 ARG B O 1
ATOM 5267 N N . TYR B 1 275 ? 1.233 24.547 15.953 1 96.31 275 TYR B N 1
ATOM 5268 C CA . TYR B 1 275 ? 0.474 25.547 15.211 1 96.31 275 TYR B CA 1
ATOM 5269 C C . TYR B 1 275 ? 0.51 26.891 15.922 1 96.31 275 TYR B C 1
ATOM 5271 O O . TYR B 1 275 ? 0.663 27.938 15.273 1 96.31 275 TYR B O 1
ATOM 5279 N N . GLU B 1 276 ? 0.412 26.953 17.234 1 94.88 276 GLU B N 1
ATOM 5280 C CA . GLU B 1 276 ? 0.379 28.172 18.047 1 94.88 276 GLU B CA 1
ATOM 5281 C C . GLU B 1 276 ? 1.686 28.953 17.938 1 94.88 276 GLU B C 1
ATOM 5283 O O . GLU B 1 276 ? 1.677 30.172 17.859 1 94.88 276 GLU B O 1
ATOM 5288 N N . ASP B 1 277 ? 2.771 28.234 17.875 1 94.19 277 ASP B N 1
ATOM 5289 C CA . ASP B 1 277 ? 4.055 28.891 17.688 1 94.19 277 ASP B CA 1
ATOM 5290 C C . ASP B 1 277 ? 4.156 29.516 16.297 1 94.19 277 ASP B C 1
ATOM 5292 O O . ASP B 1 277 ? 4.691 30.609 16.141 1 94.19 277 ASP B O 1
ATOM 5296 N N . LEU B 1 278 ? 3.701 28.859 15.375 1 94.56 278 LEU B N 1
ATOM 5297 C CA . LEU B 1 278 ? 3.748 29.312 13.992 1 94.56 278 LEU B CA 1
ATOM 5298 C C . LEU B 1 278 ? 2.941 30.594 13.812 1 94.56 278 LEU B C 1
ATOM 5300 O O . LEU B 1 278 ? 3.41 31.547 13.188 1 94.56 278 LEU B O 1
ATOM 5304 N N . VAL B 1 279 ? 1.744 30.672 14.383 1 91.5 279 VAL B N 1
ATOM 5305 C CA . VAL B 1 279 ? 0.856 31.812 14.133 1 91.5 279 VAL B CA 1
ATOM 5306 C C . VAL B 1 279 ? 1.247 32.969 15.031 1 91.5 279 VAL B C 1
ATOM 5308 O O . VAL B 1 279 ? 0.926 34.125 14.734 1 91.5 279 VAL B O 1
ATOM 5311 N N . GLN B 1 280 ? 1.922 32.719 16.141 1 89.81 280 GLN B N 1
ATOM 5312 C CA . GLN B 1 280 ? 2.416 33.781 17.016 1 89.81 280 GLN B CA 1
ATOM 5313 C C . GLN B 1 280 ? 3.547 34.562 16.344 1 89.81 280 GLN B C 1
ATOM 5315 O O . GLN B 1 280 ? 3.691 35.781 16.547 1 89.81 280 GLN B O 1
ATOM 5320 N N . ASP B 1 281 ? 4.371 33.844 15.602 1 91.5 281 ASP B N 1
ATOM 5321 C CA . ASP B 1 281 ? 5.488 34.438 14.867 1 91.5 281 ASP B CA 1
ATOM 5322 C C . ASP B 1 281 ? 5.645 33.781 13.492 1 91.5 281 ASP B C 1
ATOM 5324 O O . ASP B 1 281 ? 6.625 33.094 13.234 1 91.5 281 ASP B O 1
ATOM 5328 N N . PRO B 1 282 ? 4.746 34.125 12.578 1 93.44 282 PRO B N 1
ATOM 5329 C CA . PRO B 1 282 ? 4.652 33.406 11.305 1 93.44 282 PRO B CA 1
ATOM 5330 C C . PRO B 1 282 ? 5.914 33.562 10.453 1 93.44 282 PRO B C 1
ATOM 5332 O O . PRO B 1 282 ? 6.371 32.562 9.859 1 93.44 282 PRO B O 1
ATOM 5335 N N . LEU B 1 283 ? 6.574 34.719 10.406 1 94.44 283 LEU B N 1
ATOM 5336 C CA . LEU B 1 283 ? 7.734 34.938 9.547 1 94.44 283 LEU B CA 1
ATOM 5337 C C . LEU B 1 283 ? 8.93 34.125 10.039 1 94.44 283 LEU B C 1
ATOM 5339 O O . LEU B 1 283 ? 9.578 33.438 9.25 1 94.44 283 LEU B O 1
ATOM 5343 N N . THR B 1 284 ? 9.18 34.156 11.312 1 95.56 284 THR B N 1
ATOM 5344 C CA . THR B 1 284 ? 10.312 33.438 11.891 1 95.56 284 THR B CA 1
ATOM 5345 C C . THR B 1 284 ? 10.109 31.922 11.758 1 95.56 284 THR B C 1
ATOM 5347 O O . THR B 1 284 ? 11.031 31.203 11.383 1 95.56 284 THR B O 1
ATOM 5350 N N . GLN B 1 285 ? 8.938 31.484 12.07 1 96 285 GLN B N 1
ATOM 5351 C CA . GLN B 1 285 ? 8.664 30.062 12.039 1 96 285 GLN B CA 1
ATOM 5352 C C . GLN B 1 285 ? 8.648 29.531 10.602 1 96 285 GLN B C 1
ATOM 5354 O O . GLN B 1 285 ? 9.094 28.406 10.344 1 96 285 GLN B O 1
ATOM 5359 N N . THR B 1 286 ? 8.102 30.297 9.656 1 97.25 286 THR B N 1
ATOM 5360 C CA . THR B 1 286 ? 8.141 29.891 8.258 1 97.25 286 THR B CA 1
ATOM 5361 C C . THR B 1 286 ? 9.578 29.812 7.762 1 97.25 286 THR B C 1
ATOM 5363 O O . THR B 1 286 ? 9.922 28.906 7.004 1 97.25 286 THR B O 1
ATOM 5366 N N . SER B 1 287 ? 10.375 30.797 8.18 1 97.62 287 SER B N 1
ATOM 5367 C CA . SER B 1 287 ? 11.797 30.734 7.84 1 97.62 287 SER B CA 1
ATOM 5368 C C . SER B 1 287 ? 12.438 29.453 8.328 1 97.62 287 SER B C 1
ATOM 5370 O O . SER B 1 287 ? 13.227 28.828 7.613 1 97.62 287 SER B O 1
ATOM 5372 N N . LYS B 1 288 ? 12.094 29.047 9.5 1 97.62 288 LYS B N 1
ATOM 5373 C CA . LYS B 1 288 ? 12.594 27.797 10.078 1 97.62 288 LYS B CA 1
ATOM 5374 C C . LYS B 1 288 ? 12.148 26.594 9.258 1 97.62 288 LYS B C 1
ATOM 5376 O O . LYS B 1 288 ? 12.938 25.672 9.008 1 97.62 288 LYS B O 1
ATOM 5381 N N . LEU B 1 289 ? 10.914 26.578 8.852 1 98.5 289 LEU B N 1
ATOM 5382 C CA . LEU B 1 289 ? 10.383 25.5 8.031 1 98.5 289 LEU B CA 1
ATOM 5383 C C . LEU B 1 289 ? 11.117 25.406 6.699 1 98.5 289 LEU B C 1
ATOM 5385 O O . LEU B 1 289 ? 11.492 24.312 6.27 1 98.5 289 LEU B O 1
ATOM 5389 N N . TYR B 1 290 ? 11.289 26.562 6.027 1 98.56 290 TYR B N 1
ATOM 5390 C CA . TYR B 1 290 ? 11.961 26.594 4.734 1 98.56 290 TYR B CA 1
ATOM 5391 C C . TYR B 1 290 ? 13.414 26.172 4.867 1 98.56 290 TYR B C 1
ATOM 5393 O O . TYR B 1 290 ? 13.93 25.422 4.031 1 98.56 290 TYR B O 1
ATOM 5401 N N . GLU B 1 291 ? 14.086 26.625 5.945 1 98.25 291 GLU B N 1
ATOM 5402 C CA . GLU B 1 291 ? 15.461 26.203 6.195 1 98.25 291 GLU B CA 1
ATOM 5403 C C . GLU B 1 291 ? 15.555 24.688 6.375 1 98.25 291 GLU B C 1
ATOM 5405 O O . GLU B 1 291 ? 16.453 24.047 5.828 1 98.25 291 GLU B O 1
ATOM 5410 N N . PHE B 1 292 ? 14.703 24.141 7.137 1 98.38 292 PHE B N 1
ATOM 5411 C CA . PHE B 1 292 ? 14.633 22.703 7.367 1 98.38 292 PHE B CA 1
ATOM 5412 C C . PHE B 1 292 ? 14.469 21.953 6.055 1 98.38 292 PHE B C 1
ATOM 5414 O O . PHE B 1 292 ? 15.055 20.891 5.867 1 98.38 292 PHE B O 1
ATOM 5421 N N . ALA B 1 293 ? 13.656 22.531 5.129 1 98.31 293 ALA B N 1
ATOM 5422 C CA . ALA B 1 293 ? 13.359 21.875 3.852 1 98.31 293 ALA B CA 1
ATOM 5423 C C . ALA B 1 293 ? 14.406 22.234 2.801 1 98.31 293 ALA B C 1
ATOM 5425 O O . ALA B 1 293 ? 14.359 21.75 1.673 1 98.31 293 ALA B O 1
ATOM 5426 N N . GLY B 1 294 ? 15.289 23.109 3.062 1 97.69 294 GLY B N 1
ATOM 5427 C CA . GLY B 1 294 ? 16.297 23.562 2.107 1 97.69 294 GLY B CA 1
ATOM 5428 C C . GLY B 1 294 ? 15.75 24.5 1.062 1 97.69 294 GLY B C 1
ATOM 5429 O O . GLY B 1 294 ? 16.141 24.438 -0.107 1 97.69 294 GLY B O 1
ATOM 5430 N N . LEU B 1 295 ? 14.828 25.344 1.491 1 98.12 295 LEU B N 1
ATOM 5431 C CA . LEU B 1 295 ? 14.195 26.297 0.585 1 98.12 295 LEU B CA 1
ATOM 5432 C C . LEU B 1 295 ? 14.547 27.734 0.972 1 98.12 295 LEU B C 1
ATOM 5434 O O . LEU B 1 295 ? 14.633 28.047 2.158 1 98.12 295 LEU B O 1
ATOM 5438 N N . PRO B 1 296 ? 14.766 28.547 -0.03 1 97.12 296 PRO B N 1
ATOM 5439 C CA . PRO B 1 296 ? 14.875 29.984 0.287 1 97.12 296 PRO B CA 1
ATOM 5440 C C . PRO B 1 296 ? 13.531 30.609 0.655 1 97.12 296 PRO B C 1
ATOM 5442 O O . PRO B 1 296 ? 12.484 30 0.426 1 97.12 296 PRO B O 1
ATOM 5445 N N . PHE B 1 297 ? 13.633 31.734 1.326 1 97.31 297 PHE B N 1
ATOM 5446 C CA . PHE B 1 297 ? 12.453 32.5 1.686 1 97.31 297 PHE B CA 1
ATOM 5447 C C . PHE B 1 297 ? 12.453 33.875 0.986 1 97.31 297 PHE B C 1
ATOM 5449 O O . PHE B 1 297 ? 12.781 34.875 1.599 1 97.31 297 PHE B O 1
ATOM 5456 N N . PRO B 1 298 ? 11.938 33.906 -0.253 1 94.12 298 PRO B N 1
ATOM 5457 C CA . PRO B 1 298 ? 12.008 35.125 -1.017 1 94.12 298 PRO B CA 1
ATOM 5458 C C . PRO B 1 298 ? 11.094 36.219 -0.463 1 94.12 298 PRO B C 1
ATOM 5460 O O . PRO B 1 298 ? 10.094 35.906 0.189 1 94.12 298 PRO B O 1
ATOM 5463 N N . PRO B 1 299 ? 11.344 37.438 -0.793 1 93.62 299 PRO B N 1
ATOM 5464 C CA . PRO B 1 299 ? 10.625 38.594 -0.217 1 93.62 299 PRO B CA 1
ATOM 5465 C C . PRO B 1 299 ? 9.133 38.562 -0.529 1 93.62 299 PRO B C 1
ATOM 5467 O O . PRO B 1 299 ? 8.312 38.906 0.328 1 93.62 299 PRO B O 1
ATOM 5470 N N . HIS B 1 300 ? 8.75 38.188 -1.712 1 89.62 300 HIS B N 1
ATOM 5471 C CA . HIS B 1 300 ? 7.336 38.188 -2.061 1 89.62 300 HIS B CA 1
ATOM 5472 C C . HIS B 1 300 ? 6.547 37.219 -1.204 1 89.62 300 HIS B C 1
ATOM 5474 O O . HIS B 1 300 ? 5.391 37.469 -0.86 1 89.62 300 HIS B O 1
ATOM 5480 N N . LEU B 1 301 ? 7.176 36.062 -0.826 1 93 301 LEU B N 1
ATOM 5481 C CA . LEU B 1 301 ? 6.52 35.125 0.052 1 93 301 LEU B CA 1
ATOM 5482 C C . LEU B 1 301 ? 6.465 35.625 1.485 1 93 301 LEU B C 1
ATOM 5484 O O . LEU B 1 301 ? 5.512 35.344 2.217 1 93 301 LEU B O 1
ATOM 5488 N N . GLN B 1 302 ? 7.523 36.375 1.901 1 93.5 302 GLN B N 1
ATOM 5489 C CA . GLN B 1 302 ? 7.516 36.969 3.225 1 93.5 302 GLN B CA 1
ATOM 5490 C C . GLN B 1 302 ? 6.344 37.938 3.373 1 93.5 302 GLN B C 1
ATOM 5492 O O . GLN B 1 302 ? 5.652 37.938 4.395 1 93.5 302 GLN B O 1
ATOM 5497 N N . ILE B 1 303 ? 6.141 38.688 2.355 1 90.62 303 ILE B N 1
ATOM 5498 C CA . ILE B 1 303 ? 5.039 39.656 2.352 1 90.62 303 ILE B CA 1
ATOM 5499 C C . ILE B 1 303 ? 3.709 38.906 2.391 1 90.62 303 ILE B C 1
ATOM 5501 O O . ILE B 1 303 ? 2.803 39.281 3.143 1 90.62 303 ILE B O 1
ATOM 5505 N N . TRP B 1 304 ? 3.602 37.906 1.562 1 89.94 304 TRP B N 1
ATOM 5506 C CA . TRP B 1 304 ? 2.375 37.125 1.505 1 89.94 304 TRP B CA 1
ATOM 5507 C C . TRP B 1 304 ? 2.066 36.5 2.861 1 89.94 304 TRP B C 1
ATOM 5509 O O . TRP B 1 304 ? 0.926 36.531 3.326 1 89.94 304 TRP B O 1
ATOM 5519 N N . VAL B 1 305 ? 3.086 35.875 3.51 1 91.5 305 VAL B N 1
ATOM 5520 C CA . VAL B 1 305 ? 2.914 35.25 4.809 1 91.5 305 VAL B CA 1
ATOM 5521 C C . VAL B 1 305 ? 2.461 36.281 5.84 1 91.5 305 VAL B C 1
ATOM 5523 O O . VAL B 1 305 ? 1.571 36 6.648 1 91.5 305 VAL B O 1
ATOM 5526 N N . HIS B 1 306 ? 3.082 37.406 5.809 1 87.56 306 HIS B N 1
ATOM 5527 C CA . HIS B 1 306 ? 2.695 38.5 6.715 1 87.56 306 HIS B CA 1
ATOM 5528 C C . HIS B 1 306 ? 1.238 38.906 6.504 1 87.56 306 HIS B C 1
ATOM 5530 O O . HIS B 1 306 ? 0.484 39.031 7.469 1 87.56 306 HIS B O 1
ATOM 5536 N N . ASN B 1 307 ? 0.779 39 5.273 1 83.69 307 ASN B N 1
ATOM 5537 C CA . ASN B 1 307 ? -0.562 39.469 4.938 1 83.69 307 ASN B CA 1
ATOM 5538 C C . ASN B 1 307 ? -1.622 38.406 5.297 1 83.69 307 ASN B C 1
ATOM 5540 O O . ASN B 1 307 ? -2.705 38.781 5.766 1 83.69 307 ASN B O 1
ATOM 5544 N N . ILE B 1 308 ? -1.367 37.219 5.098 1 84.25 308 ILE B N 1
ATOM 5545 C CA . ILE B 1 308 ? -2.379 36.188 5.277 1 84.25 308 ILE B CA 1
ATOM 5546 C C . ILE B 1 308 ? -2.551 35.875 6.762 1 84.25 308 ILE B C 1
ATOM 5548 O O . ILE B 1 308 ? -3.572 35.312 7.176 1 84.25 308 ILE B O 1
ATOM 5552 N N . THR B 1 309 ? -1.568 36.125 7.566 1 82.62 309 THR B N 1
ATOM 5553 C CA . THR B 1 309 ? -1.648 35.812 8.984 1 82.62 309 THR B CA 1
ATOM 5554 C C . THR B 1 309 ? -2.199 36.969 9.781 1 82.62 309 THR B C 1
ATOM 5556 O O . THR B 1 309 ? -2.598 36.812 10.938 1 82.62 309 THR B O 1
ATOM 5559 N N . GLN B 1 310 ? -2.193 38.219 9.305 1 74.88 310 GLN B N 1
ATOM 5560 C CA . GLN B 1 310 ? -2.641 39.406 10.023 1 74.88 310 GLN B CA 1
ATOM 5561 C C . GLN B 1 310 ? -4.008 39.875 9.523 1 74.88 310 GLN B C 1
ATOM 5563 O O . GLN B 1 310 ? -4.609 40.781 10.102 1 74.88 310 GLN B O 1
ATOM 5568 N N . GLY B 1 311 ? -4.551 39.156 8.523 1 62.06 311 GLY B N 1
ATOM 5569 C CA . GLY B 1 311 ? -5.812 39.625 7.973 1 62.06 311 GLY B CA 1
ATOM 5570 C C . GLY B 1 311 ? -7.012 39.25 8.828 1 62.06 311 GLY B C 1
ATOM 5571 O O . GLY B 1 311 ? -6.891 38.469 9.758 1 62.06 311 GLY B O 1
ATOM 5572 N N . LYS B 1 312 ? -8.273 39.938 8.836 1 56.84 312 LYS B N 1
ATOM 5573 C CA . LYS B 1 312 ? -9.461 39.906 9.688 1 56.84 312 LYS B CA 1
ATOM 5574 C C . LYS B 1 312 ? -10.352 38.719 9.297 1 56.84 312 LYS B C 1
ATOM 5576 O O . LYS B 1 312 ? -11.477 38.594 9.789 1 56.84 312 LYS B O 1
ATOM 5581 N N . GLY B 1 313 ? -10.039 37.594 8.531 1 49.72 313 GLY B N 1
ATOM 5582 C CA . GLY B 1 313 ? -11.039 36.625 8.141 1 49.72 313 GLY B CA 1
ATOM 5583 C C . GLY B 1 313 ? -11.086 35.406 9.055 1 49.72 313 GLY B C 1
ATOM 5584 O O . GLY B 1 313 ? -10.109 35.125 9.742 1 49.72 313 GLY B O 1
ATOM 5585 N N . MET B 1 314 ? -12.43 34.906 9.57 1 48.12 314 MET B N 1
ATOM 5586 C CA . MET B 1 314 ? -12.641 33.656 10.312 1 48.12 314 MET B CA 1
ATOM 5587 C C . MET B 1 314 ? -12.766 32.469 9.367 1 48.12 314 MET B C 1
ATOM 5589 O O . MET B 1 314 ? -13.391 32.562 8.305 1 48.12 314 MET B O 1
ATOM 5593 N N . GLY B 1 315 ? -11.914 31.578 9.211 1 47.53 315 GLY B N 1
ATOM 5594 C CA . GLY B 1 315 ? -11.914 30.406 8.359 1 47.53 315 GLY B CA 1
ATOM 5595 C C . GLY B 1 315 ? -13.211 29.625 8.43 1 47.53 315 GLY B C 1
ATOM 5596 O O . GLY B 1 315 ? -13.602 29.141 9.5 1 47.53 315 GLY B O 1
ATOM 5597 N N . ARG B 1 316 ? -14.273 29.828 7.629 1 48.69 316 ARG B N 1
ATOM 5598 C CA . ARG B 1 316 ? -15.594 29.219 7.684 1 48.69 316 ARG B CA 1
ATOM 5599 C C . ARG B 1 316 ? -15.547 27.766 7.23 1 48.69 316 ARG B C 1
ATOM 5601 O O . ARG B 1 316 ? -16.453 26.984 7.539 1 48.69 316 ARG B O 1
ATOM 5608 N N . SER B 1 317 ? -14.75 27.359 6.211 1 50.97 317 SER B N 1
ATOM 5609 C CA . SER B 1 317 ? -14.797 25.984 5.723 1 50.97 317 SER B CA 1
ATOM 5610 C C . SER B 1 317 ? -13.5 25.234 6.02 1 50.97 317 SER B C 1
ATOM 5612 O O . SER B 1 317 ? -12.438 25.859 6.145 1 50.97 317 SER B O 1
ATOM 5614 N N . ALA B 1 318 ? -13.578 23.969 6.363 1 45.59 318 ALA B N 1
ATOM 5615 C CA . ALA B 1 318 ? -12.484 23.125 6.828 1 45.59 318 ALA B CA 1
ATOM 5616 C C . ALA B 1 318 ? -11.25 23.281 5.945 1 45.59 318 ALA B C 1
ATOM 5618 O O . ALA B 1 318 ? -10.125 23.062 6.391 1 45.59 318 ALA B O 1
ATOM 5619 N N . PHE B 1 319 ? -11.508 23.75 4.742 1 47.34 319 PHE B N 1
ATOM 5620 C CA . PHE B 1 319 ? -10.367 23.766 3.838 1 47.34 319 PHE B CA 1
ATOM 5621 C C . PHE B 1 319 ? -10.086 25.172 3.338 1 47.34 319 PHE B C 1
ATOM 5623 O O . PHE B 1 319 ? -9.289 25.359 2.422 1 47.34 319 PHE B O 1
ATOM 5630 N N . ASP B 1 320 ? -10.711 26.172 3.859 1 52.59 320 ASP B N 1
ATOM 5631 C CA . ASP B 1 320 ? -10.5 27.547 3.428 1 52.59 320 ASP B CA 1
ATOM 5632 C C . ASP B 1 320 ? -9.312 28.172 4.148 1 52.59 320 ASP B C 1
ATOM 5634 O O . ASP B 1 320 ? -9.266 28.188 5.383 1 52.59 320 ASP B O 1
ATOM 5638 N N . THR B 1 321 ? -8.195 28.438 3.49 1 52.94 321 THR B N 1
ATOM 5639 C CA . THR B 1 321 ? -7.016 29.109 4.023 1 52.94 321 THR B CA 1
ATOM 5640 C C . THR B 1 321 ? -7.133 30.625 3.85 1 52.94 321 THR B C 1
ATOM 5642 O O . THR B 1 321 ? -6.586 31.188 2.9 1 52.94 321 THR B O 1
ATOM 5645 N N . ASP B 1 322 ? -8.258 31.266 4.074 1 53.91 322 ASP B N 1
ATOM 5646 C CA . ASP B 1 322 ? -8.352 32.719 3.98 1 53.91 322 ASP B CA 1
ATOM 5647 C C . ASP B 1 322 ? -7.652 33.406 5.156 1 53.91 322 ASP B C 1
ATOM 5649 O O . ASP B 1 322 ? -7.402 32.75 6.184 1 53.91 322 ASP B O 1
ATOM 5653 N N . SER B 1 323 ? -7.223 34.719 4.832 1 52.25 323 SER B N 1
ATOM 5654 C CA . SER B 1 323 ? -6.539 35.531 5.824 1 52.25 323 SER B CA 1
ATOM 5655 C C . SER B 1 323 ? -7.34 35.625 7.121 1 52.25 323 SER B C 1
ATOM 5657 O O . SER B 1 323 ? -8.547 35.844 7.098 1 52.25 323 SER B O 1
ATOM 5659 N N . ARG B 1 324 ? -7.016 34.875 8.164 1 60.53 324 ARG B N 1
ATOM 5660 C CA . ARG B 1 324 ? -7.602 34.906 9.5 1 60.53 324 ARG B CA 1
ATOM 5661 C C . ARG B 1 324 ? -6.57 35.344 10.531 1 60.53 324 ARG B C 1
ATOM 5663 O O . ARG B 1 324 ? -5.367 35.188 10.328 1 60.53 324 ARG B O 1
ATOM 5670 N N . ASN B 1 325 ? -7.145 36.156 11.445 1 70.75 325 ASN B N 1
ATOM 5671 C CA . ASN B 1 325 ? -6.277 36.344 12.602 1 70.75 325 ASN B CA 1
ATOM 5672 C C . ASN B 1 325 ? -5.945 35 13.273 1 70.75 325 ASN B C 1
ATOM 5674 O O . ASN B 1 325 ? -6.691 34.531 14.125 1 70.75 325 ASN B O 1
ATOM 5678 N N . ALA B 1 326 ? -5.016 34.406 12.703 1 78.5 326 ALA B N 1
ATOM 5679 C CA . ALA B 1 326 ? -4.625 33.031 13.047 1 78.5 326 ALA B CA 1
ATOM 5680 C C . ALA B 1 326 ? -4.41 32.906 14.555 1 78.5 326 ALA B C 1
ATOM 5682 O O . ALA B 1 326 ? -4.719 31.844 15.133 1 78.5 326 ALA B O 1
ATOM 5683 N N . GLN B 1 327 ? -4.012 33.969 15.172 1 79.88 327 GLN B N 1
ATOM 5684 C CA . GLN B 1 327 ? -3.795 33.938 16.609 1 79.88 327 GLN B CA 1
ATOM 5685 C C . GLN B 1 327 ? -5.117 33.844 17.359 1 79.88 327 GLN B C 1
ATOM 5687 O O . GLN B 1 327 ? -5.25 33.062 18.312 1 79.88 327 GLN B O 1
ATOM 5692 N N . SER B 1 328 ? -6.023 34.594 16.875 1 81.38 328 SER B N 1
ATOM 5693 C CA . SER B 1 328 ? -7.328 34.594 17.531 1 81.38 328 SER B CA 1
ATOM 5694 C C . SER B 1 328 ? -8.023 33.25 17.375 1 81.38 328 SER B C 1
ATOM 5696 O O . SER B 1 328 ? -8.664 32.75 18.312 1 81.38 328 SER B O 1
ATOM 5698 N N . VAL B 1 329 ? -7.91 32.719 16.234 1 83.25 329 VAL B N 1
ATOM 5699 C CA . VAL B 1 329 ? -8.539 31.438 15.953 1 83.25 329 VAL B CA 1
ATOM 5700 C C . VAL B 1 329 ? -7.926 30.359 16.844 1 83.25 329 VAL B C 1
ATOM 5702 O O . VAL B 1 329 ? -8.633 29.469 17.328 1 83.25 329 VAL B O 1
ATOM 5705 N N . SER B 1 330 ? -6.652 30.422 17.109 1 89.56 330 SER B N 1
ATOM 5706 C CA . SER B 1 330 ? -5.961 29.422 17.906 1 89.56 330 SER B CA 1
ATOM 5707 C C . SER B 1 330 ? -6.418 29.469 19.359 1 89.56 330 SER B C 1
ATOM 5709 O O . SER B 1 330 ? -6.305 28.469 20.094 1 89.56 330 SER B O 1
ATOM 5711 N N . GLN B 1 331 ? -7.055 30.547 19.812 1 91.25 331 GLN B N 1
ATOM 5712 C CA . GLN B 1 331 ? -7.445 30.703 21.203 1 91.25 331 GLN B CA 1
ATOM 5713 C C . GLN B 1 331 ? -8.961 30.672 21.359 1 91.25 331 GLN B C 1
ATOM 5715 O O . GLN B 1 331 ? -9.477 30.75 22.484 1 91.25 331 GLN B O 1
ATOM 5720 N N . ALA B 1 332 ? -9.625 30.547 20.281 1 91.88 332 ALA B N 1
ATOM 5721 C CA . ALA B 1 332 ? -11.078 30.672 20.266 1 91.88 332 ALA B CA 1
ATOM 5722 C C . ALA B 1 332 ? -11.719 29.641 21.203 1 91.88 332 ALA B C 1
ATOM 5724 O O . ALA B 1 332 ? -12.789 29.891 21.766 1 91.88 332 ALA B O 1
ATOM 5725 N N . TRP B 1 333 ? -11.07 28.516 21.438 1 96.19 333 TRP B N 1
ATOM 5726 C CA . TRP B 1 333 ? -11.617 27.453 22.281 1 96.19 333 TRP B CA 1
ATOM 5727 C C . TRP B 1 333 ? -11.82 27.953 23.719 1 96.19 333 TRP B C 1
ATOM 5729 O O . TRP B 1 333 ? -12.703 27.453 24.422 1 96.19 333 TRP B O 1
ATOM 5739 N N . ARG B 1 334 ? -11.07 28.922 24.172 1 96 334 ARG B N 1
ATOM 5740 C CA . ARG B 1 334 ? -11.086 29.422 25.547 1 96 334 ARG B CA 1
ATOM 5741 C C . ARG B 1 334 ? -12.43 30.078 25.875 1 96 334 ARG B C 1
ATOM 5743 O O . ARG B 1 334 ? -12.883 30.031 27.016 1 96 334 ARG B O 1
ATOM 5750 N N . TRP B 1 335 ? -13.125 30.578 24.844 1 94.25 335 TRP B N 1
ATOM 5751 C CA . TRP B 1 335 ? -14.383 31.266 25.125 1 94.25 335 TRP B CA 1
ATOM 5752 C C . TRP B 1 335 ? -15.562 30.469 24.578 1 94.25 335 TRP B C 1
ATOM 5754 O O . TRP B 1 335 ? -16.688 30.625 25.047 1 94.25 335 TRP B O 1
ATOM 5764 N N . SER B 1 336 ? -15.305 29.625 23.641 1 94.62 336 SER B N 1
ATOM 5765 C CA . SER B 1 336 ? -16.406 28.969 22.953 1 94.62 336 SER B CA 1
ATOM 5766 C C . SER B 1 336 ? -16.75 27.641 23.625 1 94.62 336 SER B C 1
ATOM 5768 O O . SER B 1 336 ? -17.906 27.219 23.609 1 94.62 336 SER B O 1
ATOM 5770 N N . LEU B 1 337 ? -15.82 26.938 24.203 1 96.88 337 LEU B N 1
ATOM 5771 C CA . LEU B 1 337 ? -16.078 25.609 24.781 1 96.88 337 LEU B CA 1
ATOM 5772 C C . LEU B 1 337 ? -16.531 25.734 26.234 1 96.88 337 LEU B C 1
ATOM 5774 O O . LEU B 1 337 ? -15.984 26.531 27 1 96.88 337 LEU B O 1
ATOM 5778 N N . PRO B 1 338 ? -17.594 24.953 26.562 1 97.06 338 PRO B N 1
ATOM 5779 C CA . PRO B 1 338 ? -17.891 24.828 28 1 97.06 338 PRO B CA 1
ATOM 5780 C C . PRO B 1 338 ? -16.734 24.234 28.797 1 97.06 338 PRO B C 1
ATOM 5782 O O . PRO B 1 338 ? -16.047 23.328 28.312 1 97.06 338 PRO B O 1
ATOM 5785 N N . HIS B 1 339 ? -16.578 24.734 30.031 1 97.5 339 HIS B N 1
ATOM 5786 C CA . HIS B 1 339 ? -15.438 24.328 30.844 1 97.5 339 HIS B CA 1
ATOM 5787 C C . HIS B 1 339 ? -15.453 22.828 31.109 1 97.5 339 HIS B C 1
ATOM 5789 O O . HIS B 1 339 ? -14.398 22.188 31.188 1 97.5 339 HIS B O 1
ATOM 5795 N N . ASN B 1 340 ? -16.641 22.188 31.25 1 96.56 340 ASN B N 1
ATOM 5796 C CA . ASN B 1 340 ? -16.719 20.766 31.5 1 96.56 340 ASN B CA 1
ATOM 5797 C C . ASN B 1 340 ? -16.156 19.953 30.328 1 96.56 340 ASN B C 1
ATOM 5799 O O . ASN B 1 340 ? -15.531 18.906 30.547 1 96.56 340 ASN B O 1
ATOM 5803 N N . GLN B 1 341 ? -16.375 20.391 29.141 1 97.12 341 GLN B N 1
ATOM 5804 C CA . GLN B 1 341 ? -15.797 19.719 27.969 1 97.12 341 GLN B CA 1
ATOM 5805 C C . GLN B 1 341 ? -14.273 19.828 27.969 1 97.12 341 GLN B C 1
ATOM 5807 O O . GLN B 1 341 ? -13.578 18.875 27.625 1 97.12 341 GLN B O 1
ATOM 5812 N N . VAL B 1 342 ? -13.812 21.016 28.359 1 98.12 342 VAL B N 1
ATOM 5813 C CA . VAL B 1 342 ? -12.375 21.25 28.406 1 98.12 342 VAL B CA 1
ATOM 5814 C C . VAL B 1 342 ? -11.734 20.312 29.422 1 98.12 342 VAL B C 1
ATOM 5816 O O . VAL B 1 342 ? -10.68 19.734 29.172 1 98.12 342 VAL B O 1
ATOM 5819 N N . VAL B 1 343 ? -12.359 20.156 30.578 1 97.81 343 VAL B N 1
ATOM 5820 C CA . VAL B 1 343 ? -11.852 19.297 31.641 1 97.81 343 VAL B CA 1
ATOM 5821 C C . VAL B 1 343 ? -11.766 17.859 31.125 1 97.81 343 VAL B C 1
ATOM 5823 O O . VAL B 1 343 ? -10.766 17.172 31.344 1 97.81 343 VAL B O 1
ATOM 5826 N N . GLN B 1 344 ? -12.797 17.438 30.484 1 97.38 344 GLN B N 1
ATOM 5827 C CA . GLN B 1 344 ? -12.82 16.078 29.953 1 97.38 344 GLN B CA 1
ATOM 5828 C C . GLN B 1 344 ? -11.742 15.883 28.891 1 97.38 344 GLN B C 1
ATOM 5830 O O . GLN B 1 344 ? -11.062 14.852 28.859 1 97.38 344 GLN B O 1
ATOM 5835 N N . LEU B 1 345 ? -11.602 16.828 28.031 1 97.69 345 LEU B N 1
ATOM 5836 C CA . LEU B 1 345 ? -10.602 16.766 26.984 1 97.69 345 LEU B CA 1
ATOM 5837 C C . LEU B 1 345 ? -9.195 16.719 27.562 1 97.69 345 LEU B C 1
ATOM 5839 O O . LEU B 1 345 ? -8.328 16 27.062 1 97.69 345 LEU B O 1
ATOM 5843 N N . GLN B 1 346 ? -8.953 17.547 28.609 1 98.25 346 GLN B N 1
ATOM 5844 C CA . GLN B 1 346 ? -7.637 17.578 29.25 1 98.25 346 GLN B CA 1
ATOM 5845 C C . GLN B 1 346 ? -7.316 16.25 29.922 1 98.25 346 GLN B C 1
ATOM 5847 O O . GLN B 1 346 ? -6.148 15.883 30.047 1 98.25 346 GLN B O 1
ATOM 5852 N N . LYS B 1 347 ? -8.305 15.516 30.266 1 97.94 347 LYS B N 1
ATOM 5853 C CA . LYS B 1 347 ? -8.102 14.18 30.828 1 97.94 347 LYS B CA 1
ATOM 5854 C C . LYS B 1 347 ? -7.711 13.18 29.75 1 97.94 347 LYS B C 1
ATOM 5856 O O . LYS B 1 347 ? -6.762 12.414 29.922 1 97.94 347 LYS B O 1
ATOM 5861 N N . VAL B 1 348 ? -8.43 13.234 28.641 1 97.31 348 VAL B N 1
ATOM 5862 C CA . VAL B 1 348 ? -8.258 12.25 27.578 1 97.31 348 VAL B CA 1
ATOM 5863 C C . VAL B 1 348 ? -6.945 12.508 26.844 1 97.31 348 VAL B C 1
ATOM 5865 O O . VAL B 1 348 ? -6.289 11.562 26.375 1 97.31 348 VAL B O 1
ATOM 5868 N N . CYS B 1 349 ? -6.5 13.758 26.766 1 98.5 349 CYS B N 1
ATOM 5869 C CA . CYS B 1 349 ? -5.301 14.125 26.016 1 98.5 349 CYS B CA 1
ATOM 5870 C C . CYS B 1 349 ? -4.188 14.562 26.953 1 98.5 349 CYS B C 1
ATOM 5872 O O . CYS B 1 349 ? -3.268 15.273 26.547 1 98.5 349 CYS B O 1
ATOM 5874 N N . LYS B 1 350 ? -4.246 14.148 28.156 1 98.19 350 LYS B N 1
ATOM 5875 C CA . LYS B 1 350 ? -3.373 14.648 29.219 1 98.19 350 LYS B CA 1
ATOM 5876 C C . LYS B 1 350 ? -1.903 14.469 28.844 1 98.19 350 LYS B C 1
ATOM 5878 O O . LYS B 1 350 ? -1.127 15.422 28.875 1 98.19 350 LYS B O 1
ATOM 5883 N N . ASP B 1 351 ? -1.51 13.281 28.469 1 97.31 351 ASP B N 1
ATOM 5884 C CA . ASP B 1 351 ? -0.112 12.961 28.203 1 97.31 351 ASP B CA 1
ATOM 5885 C C . ASP B 1 351 ? 0.398 13.734 26.984 1 97.31 351 ASP B C 1
ATOM 5887 O O . ASP B 1 351 ? 1.53 14.219 26.984 1 97.31 351 ASP B O 1
ATOM 5891 N N . THR B 1 352 ? -0.447 13.781 26 1 97.75 352 THR B N 1
ATOM 5892 C CA . THR B 1 352 ? -0.072 14.508 24.781 1 97.75 352 THR B CA 1
ATOM 5893 C C . THR B 1 352 ? 0.101 16 25.078 1 97.75 352 THR B C 1
ATOM 5895 O O . THR B 1 352 ? 1.062 16.625 24.625 1 97.75 352 THR B O 1
ATOM 5898 N N . MET B 1 353 ? -0.846 16.562 25.828 1 97.81 353 MET B N 1
ATOM 5899 C CA . MET B 1 353 ? -0.758 17.969 26.188 1 97.81 353 MET B CA 1
ATOM 5900 C C . MET B 1 353 ? 0.519 18.25 26.969 1 97.81 353 MET B C 1
ATOM 5902 O O . MET B 1 353 ? 1.224 19.219 26.688 1 97.81 353 MET B O 1
ATOM 5906 N N . ASN B 1 354 ? 0.821 17.391 27.891 1 96.31 354 ASN B N 1
ATOM 5907 C CA . ASN B 1 354 ? 2.031 17.547 28.688 1 96.31 354 ASN B CA 1
ATOM 5908 C C . ASN B 1 354 ? 3.287 17.484 27.828 1 96.31 354 ASN B C 1
ATOM 5910 O O . ASN B 1 354 ? 4.188 18.312 27.969 1 96.31 354 ASN B O 1
ATOM 5914 N N . LEU B 1 355 ? 3.301 16.547 26.969 1 95.94 355 LEU B N 1
ATOM 5915 C CA . LEU B 1 355 ? 4.469 16.328 26.125 1 95.94 355 LEU B CA 1
ATOM 5916 C C . LEU B 1 355 ? 4.668 17.469 25.141 1 95.94 355 LEU B C 1
ATOM 5918 O O . LEU B 1 355 ? 5.801 17.844 24.828 1 95.94 355 LEU B O 1
ATOM 5922 N N . MET B 1 356 ? 3.598 18.031 24.641 1 96.19 356 MET B N 1
ATOM 5923 C CA . MET B 1 356 ? 3.684 19.047 23.594 1 96.19 356 MET B CA 1
ATOM 5924 C C . MET B 1 356 ? 3.711 20.453 24.172 1 96.19 356 MET B C 1
ATOM 5926 O O . MET B 1 356 ? 3.814 21.438 23.438 1 96.19 356 MET B O 1
ATOM 5930 N N . GLY B 1 357 ? 3.547 20.562 25.469 1 95.94 357 GLY B N 1
ATOM 5931 C CA . GLY B 1 357 ? 3.711 21.859 26.125 1 95.94 357 GLY B CA 1
ATOM 5932 C C . GLY B 1 357 ? 2.418 22.641 26.234 1 95.94 357 GLY B C 1
ATOM 5933 O O . GLY B 1 357 ? 2.434 23.875 26.297 1 95.94 357 GLY B O 1
ATOM 5934 N N . TYR B 1 358 ? 1.307 21.922 26.219 1 97.06 358 TYR B N 1
ATOM 5935 C CA . TYR B 1 358 ? 0.021 22.578 26.453 1 97.06 358 TYR B CA 1
ATOM 5936 C C . TYR B 1 358 ? -0.375 22.484 27.922 1 97.06 358 TYR B C 1
ATOM 5938 O O . TYR B 1 358 ? -0.643 21.391 28.438 1 97.06 358 TYR B O 1
ATOM 5946 N N . LEU B 1 359 ? -0.5 23.625 28.547 1 97 359 LEU B N 1
ATOM 5947 C CA . LEU B 1 359 ? -0.751 23.672 29.984 1 97 359 LEU B CA 1
ATOM 5948 C C . LEU B 1 359 ? -2.242 23.547 30.281 1 97 359 LEU B C 1
ATOM 5950 O O . LEU B 1 359 ? -3.07 24.125 29.562 1 97 359 LEU B O 1
ATOM 5954 N N . PRO B 1 360 ? -2.57 22.766 31.281 1 96.88 360 PRO B N 1
ATOM 5955 C CA . PRO B 1 360 ? -3.988 22.625 31.609 1 96.88 360 PRO B CA 1
ATOM 5956 C C . PRO B 1 360 ? -4.574 23.875 32.25 1 96.88 360 PRO B C 1
ATOM 5958 O O . PRO B 1 360 ? -3.857 24.641 32.906 1 96.88 360 PRO B O 1
ATOM 5961 N N . VAL B 1 361 ? -5.812 24.062 31.969 1 96.12 361 VAL B N 1
ATOM 5962 C CA . VAL B 1 361 ? -6.547 25.094 32.688 1 96.12 361 VAL B CA 1
ATOM 5963 C C . VAL B 1 361 ? -7.199 24.484 33.938 1 96.12 361 VAL B C 1
ATOM 5965 O O . VAL B 1 361 ? -7.789 23.406 33.844 1 96.12 361 VAL B O 1
ATOM 5968 N N . LEU B 1 362 ? -7.059 25.172 34.969 1 92.56 362 LEU B N 1
ATOM 5969 C CA . LEU B 1 362 ? -7.469 24.578 36.25 1 92.56 362 LEU B CA 1
ATOM 5970 C C . LEU B 1 362 ? -8.852 25.094 36.656 1 92.56 362 LEU B C 1
ATOM 5972 O O . LEU B 1 362 ? -9.508 24.484 37.5 1 92.56 362 LEU B O 1
ATOM 5976 N N . SER B 1 363 ? -9.328 26.25 36.094 1 96.19 363 SER B N 1
ATOM 5977 C CA . SER B 1 363 ? -10.641 26.797 36.406 1 96.19 363 SER B CA 1
ATOM 5978 C C . SER B 1 363 ? -11.258 27.469 35.188 1 96.19 363 SER B C 1
ATOM 5980 O O . SER B 1 363 ? -10.555 27.781 34.219 1 96.19 363 SER B O 1
ATOM 5982 N N . GLU B 1 364 ? -12.57 27.641 35.281 1 96.75 364 GLU B N 1
ATOM 5983 C CA . GLU B 1 364 ? -13.258 28.359 34.219 1 96.75 364 GLU B CA 1
ATOM 5984 C C . GLU B 1 364 ? -12.75 29.797 34.062 1 96.75 364 GLU B C 1
ATOM 5986 O O . GLU B 1 364 ? -12.648 30.328 32.969 1 96.75 364 GLU B O 1
ATOM 5991 N N . LYS B 1 365 ? -12.445 30.422 35.188 1 95.88 365 LYS B N 1
ATOM 5992 C CA . LYS B 1 365 ? -11.906 31.781 35.188 1 95.88 365 LYS B CA 1
ATOM 5993 C C . LYS B 1 365 ? -10.594 31.844 34.406 1 95.88 365 LYS B C 1
ATOM 5995 O O . LYS B 1 365 ? -10.391 32.75 33.594 1 95.88 365 LYS B O 1
ATOM 6000 N N . ASP B 1 366 ? -9.742 30.859 34.656 1 95.31 366 ASP B N 1
ATOM 6001 C CA . ASP B 1 366 ? -8.461 30.797 33.969 1 95.31 366 ASP B CA 1
ATOM 6002 C C . ASP B 1 366 ? -8.664 30.547 32.469 1 95.31 366 ASP B C 1
ATOM 6004 O O . ASP B 1 366 ? -7.922 31.094 31.641 1 95.31 366 ASP B O 1
ATOM 6008 N N . GLN B 1 367 ? -9.641 29.688 32.125 1 96.88 367 GLN B N 1
ATOM 6009 C CA . GLN B 1 367 ? -9.945 29.375 30.734 1 96.88 367 GLN B CA 1
ATOM 6010 C C . GLN B 1 367 ? -10.328 30.625 29.953 1 96.88 367 GLN B C 1
ATOM 6012 O O . GLN B 1 367 ? -9.922 30.797 28.812 1 96.88 367 GLN B O 1
ATOM 6017 N N . ARG B 1 368 ? -11.055 31.531 30.641 1 95.75 368 ARG B N 1
ATOM 6018 C CA . ARG B 1 368 ? -11.602 32.719 29.984 1 95.75 368 ARG B CA 1
ATOM 6019 C C . ARG B 1 368 ? -10.609 33.875 30.031 1 95.75 368 ARG B C 1
ATOM 6021 O O . ARG B 1 368 ? -10.781 34.875 29.344 1 95.75 368 ARG B O 1
ATOM 6028 N N . ASN B 1 369 ? -9.531 33.75 30.828 1 93.12 369 ASN B N 1
ATOM 6029 C CA . ASN B 1 369 ? -8.539 34.812 31 1 93.12 369 ASN B CA 1
ATOM 6030 C C . ASN B 1 369 ? -7.473 34.75 29.906 1 93.12 369 ASN B C 1
ATOM 6032 O O . ASN B 1 369 ? -6.57 33.938 29.953 1 93.12 369 ASN B O 1
ATOM 6036 N N . SER B 1 370 ? -7.5 35.656 29 1 87.81 370 SER B N 1
ATOM 6037 C CA . SER B 1 370 ? -6.586 35.688 27.859 1 87.81 370 SER B CA 1
ATOM 6038 C C . SER B 1 370 ? -5.16 35.969 28.312 1 87.81 370 SER B C 1
ATOM 6040 O O . SER B 1 370 ? -4.207 35.719 27.562 1 87.81 370 SER B O 1
ATOM 6042 N N . SER B 1 371 ? -4.988 36.469 29.5 1 88.69 371 SER B N 1
ATOM 6043 C CA . SER B 1 371 ? -3.66 36.812 29.984 1 88.69 371 SER B CA 1
ATOM 6044 C C . SER B 1 371 ? -2.918 35.594 30.5 1 88.69 371 SER B C 1
ATOM 6046 O O . SER B 1 371 ? -1.7 35.625 30.688 1 88.69 371 SER B O 1
ATOM 6048 N N . VAL B 1 372 ? -3.676 34.594 30.734 1 91.88 372 VAL B N 1
ATOM 6049 C CA . VAL B 1 372 ? -3.055 33.344 31.188 1 91.88 372 VAL B CA 1
ATOM 6050 C C . VAL B 1 372 ? -2.4 32.625 30.016 1 91.88 372 VAL B C 1
ATOM 6052 O O . VAL B 1 372 ? -3.068 32.312 29.031 1 91.88 372 VAL B O 1
ATOM 6055 N N . ASN B 1 373 ? -1.115 32.469 30.094 1 90.69 373 ASN B N 1
ATOM 6056 C CA . ASN B 1 373 ? -0.386 31.734 29.062 1 90.69 373 ASN B CA 1
ATOM 6057 C C . ASN B 1 373 ? -0.532 30.219 29.25 1 90.69 373 ASN B C 1
ATOM 6059 O O . ASN B 1 373 ? -0.16 29.672 30.281 1 90.69 373 ASN B O 1
ATOM 6063 N N . LEU B 1 374 ? -1.027 29.609 28.234 1 93.62 374 LEU B N 1
ATOM 6064 C CA . LEU B 1 374 ? -1.306 28.188 28.344 1 93.62 374 LEU B CA 1
ATOM 6065 C C . LEU B 1 374 ? -0.369 27.391 27.438 1 93.62 374 LEU B C 1
ATOM 6067 O O . LEU B 1 374 ? -0.634 26.219 27.141 1 93.62 374 LEU B O 1
ATOM 6071 N N . LEU B 1 375 ? 0.731 28.031 26.953 1 93.31 375 LEU B N 1
ATOM 6072 C CA . LEU B 1 375 ? 1.767 27.391 26.156 1 93.31 375 LEU B CA 1
ATOM 6073 C C . LEU B 1 375 ? 3.113 27.438 26.875 1 93.31 375 LEU B C 1
ATOM 6075 O O . LEU B 1 375 ? 3.537 28.484 27.328 1 93.31 375 LEU B O 1
ATOM 6079 N N . SER B 1 376 ? 3.701 26.266 26.984 1 91.38 376 SER B N 1
ATOM 6080 C CA . SER B 1 376 ? 5.051 26.25 27.547 1 91.38 376 SER B CA 1
ATOM 6081 C C . SER B 1 376 ? 6.066 26.797 26.547 1 91.38 376 SER B C 1
ATOM 6083 O O . SER B 1 376 ? 5.785 26.875 25.344 1 91.38 376 SER B O 1
ATOM 6085 N N . THR B 1 377 ? 7.203 27.328 27.125 1 78.06 377 THR B N 1
ATOM 6086 C CA . THR B 1 377 ? 8.266 27.812 26.25 1 78.06 377 THR B CA 1
ATOM 6087 C C . THR B 1 377 ? 8.812 26.672 25.391 1 78.06 377 THR B C 1
ATOM 6089 O O . THR B 1 377 ? 8.984 25.547 25.875 1 78.06 377 THR B O 1
ATOM 6092 N N . PRO B 1 378 ? 8.75 26.922 24.188 1 62.66 378 PRO B N 1
ATOM 6093 C CA . PRO B 1 378 ? 9.117 25.891 23.203 1 62.66 378 PRO B CA 1
ATOM 6094 C C . PRO B 1 378 ? 10.445 25.219 23.547 1 62.66 378 PRO B C 1
ATOM 6096 O O . PRO B 1 378 ? 11.469 25.891 23.688 1 62.66 378 PRO B O 1
ATOM 6099 N N . GLU B 1 379 ? 10.578 24.469 24.625 1 53.62 379 GLU B N 1
ATOM 6100 C CA . GLU B 1 379 ? 11.789 23.656 24.656 1 53.62 379 GLU B CA 1
ATOM 6101 C C . GLU B 1 379 ? 11.727 22.516 23.641 1 53.62 379 GLU B C 1
ATOM 6103 O O . GLU B 1 379 ? 11.438 21.375 24 1 53.62 379 GLU B O 1
ATOM 6108 N N . ILE B 1 380 ? 11.039 22.641 22.656 1 48.19 380 ILE B N 1
ATOM 6109 C CA . ILE B 1 380 ? 11.023 21.453 21.812 1 48.19 380 ILE B CA 1
ATOM 6110 C C . ILE B 1 380 ? 12.453 21 21.547 1 48.19 380 ILE B C 1
ATOM 6112 O O . ILE B 1 380 ? 13.273 21.766 21.031 1 48.19 380 ILE B O 1
ATOM 6116 N N . PRO B 1 381 ? 12.906 19.781 21.922 1 41.88 381 PRO B N 1
ATOM 6117 C CA . PRO B 1 381 ? 14.305 19.344 21.812 1 41.88 381 PRO B CA 1
ATOM 6118 C C . PRO B 1 381 ? 14.859 19.484 20.406 1 41.88 381 PRO B C 1
ATOM 6120 O O . PRO B 1 381 ? 14.109 19.422 19.422 1 41.88 381 PRO B O 1
#

InterPro domains:
  IPR000863 Sulfotransferase domain [PF00685] (41-356)
  IPR016469 Carbohydrate sulfotransferase [PIRSF005883] (37-378)
  IPR027417 P-loop containing nucleoside triphosphate hydrolase [G3DSA:3.40.50.300] (29-367)
  IPR027417 P-loop containing nucleoside triphosphate hydrolase [SSF52540] (39-358)
  IPR051135 Gal/GlcNAc/GalNAc Sulfotransferase [PTHR10704] (38-378)

Radius of gyration: 34.68 Å; Cα contacts (8 Å, |Δi|>4): 1102; chains: 2; bounding box: 105×121×108 Å

Foldseek 3Di:
DDPPDPPPPPPPPPDPPVVVVVVVVVPPVPPPPPPPPLPAAAEEEAEEAFPQCSLVVQLLQLLALQEFEAEAQCVLQCVQPLQAALVVCLLLSLVCSLCVQLLNPCSCCVRDDDDWDWLLSGDLSLSHLLCQDPPQHPPDHSNDDDDSVNSCVRRGGGTNVVSSVSSVVHRYYYYYHNSDLACVSCVCVLVDPSHNYAYEYEGADLLLSLVSCVLVVVVCVSVLCNHCNPVVVVDDPVCSSLVSSLSRLNSSVNRVVVLVVDPPVSNLSYHYDYLLVCLVPVLVVSCVVCVSSVHDDDPVSSVVSVQLCPDPDDQNHSNDSGRHVSNCSSLVSLPPPDPVVLVSNCVSNVVSCVVQFFAHDDDNVLSNDPPNDRGDDPPPD/DDPPDPPPPPPPPPPPPVVVVVVVVVPPVPPPPPPPPLPAAAEEEAEEAFPQCVLVVQLLQLLALQEFEAEAQCVLQCVQPLQAALVVCLLLSLVCSLCVQLLNPCSCCVRFDDDWDWLLSGDLSLSHLLCQDPPQHPPDHSNDDDDSVNSCVRRGGGTNVVSSVSSVVHRYYYYYHNSDLACVSCVCVLVDPSHNYAYEYEGADLLLSLVSCVLVVVVCVSVLCNHCNPVVVVDDPVCSSLVSSLSRLNSSVNRVVVLVVDPPVSNLRYHYDYLLVCLVPVLVVSCVVCVSSVHDDDPVSSVVSVQLCCDPDDQNHSNDSGRHVSNCSSLVSLPPPDPVVLVSNCVSNVVSCVVQFFAHDDDNVLSNDPPNDRGDDPPPD

Secondary structure (DSSP, 8-state):
------GGGGGGGSGGGHHHHHHHHH-------------PPEEEEEE--TTSSHHHHHHHHHTSTTEEEEE-TTHHHHHHTTTS-HHHHHHHHHHHHHHHHTT-GGGGGGTS-SS--BGGGSTTGGG-GGGGSTTT-TTS-TTS---HHHHHHHHTTSBTHHHHHHHHT-SEEEEEES----GGGTHHHHT-TT--EEEEEEE--HHHHHHHHHTTTTTTHHHHHHHHGGGGGGS-HHHHHHHHHHHHHHHHHHHHHHHHTS-HHHHTTEEEEEHHHHHHSHHHHHHHHHHHHT----HHHHHHHHHHHHS-B---STT----B-HHHHHHTHHHHS-HHHHHHHHHHTHHHHHHHTBPPP-SHHHHH-TTS--B------/-------GGGGGGGTTHHHHHHHHHH-------------PPEEEEEE--TTSSHHHHHHHHHTSTTEEEEE-TTHHHHHHTTTS-HHHHHHHHHHHHHHHHTT-GGGGGGTS-SS--BGGGSTTGGG-GGGGSTTT-TTS-TTS---HHHHHHHHTTSBTHHHHHHHHT-SEEEEEES----GGGTHHHHT-TT--EEEEEEE--HHHHHHHHHTTTTTTHHHHHHHHGGGGGGS-HHHHHHHHHHHHHHHHHHHHHHHHTS-HHHHTTEEEEEHHHHHHSHHHHHHHHHHHHT----HHHHHHHHHHHHS-B---STT----B-HHHHHHTHHHHS-HHHHHHHHHHTHHHHHHHTBPPP-SHHHHH-TTS--B------